Protein AF-A0A2X1QD45-F1 (afdb_monomer_lite)

Radius of gyration: 24.75 Å; chains: 1; bounding box: 59×50×69 Å

pLDDT: mean 97.98, std 2.38, range [78.62, 98.94]

Foldseek 3Di:
DVCQLCVVVVHDDDVVVVCCCPPPADFLLNLLVVPDDPLLVLCCVLVLAHDFCSPFFAFQFAFPLLCLQAFFLQRLLVVLVVLLVVLVVCCVVVPVNVVSVLLNVLSVLLSVLSVVLQVVVVVVVDRSNGHHDALLSSLVSSVSLLVSLLVQHGHQESESFACQLVSLVRVVVCVVVVNDDPVRVLVSLLVSQVVQLVRADRDHVSVCVVVPDRDHQNEYEAWAAFLVGHISHDVSSVSNLCSCVVVNADLPPQYEYQDDPSPDPVSVVSVVVSCVRHVNHHYAHNVPVCVVVVGDRWTDIRHHDIDRHQAAGELRQREGELLQLLLCLQFQCARLPVRDRNFHGDDHDDDFFAALVSSVVSSVVSVVRSVVSSVVSSVSSVVSCSVRPNSSSSNSSHDSHHHYYHDYHYPCPVVVVVVSVCSHPHGDTFDADPVRRRD

Secondary structure (DSSP, 8-state):
-HHHHHHHTT-PPPHHHHHIIIIIS--HHHHHHTT--HHHHHHHHHTSEES-TTSSB-------THHHHHH-HHHHHHHHHHHHHTTHHHHHHTTTHHHHHHHHHHHHHHHHHHHHHHHHHHTTT---SSPP-SHHHHHHHHHHHHHHHHHH--BS----BS-HHHHHHHHHHHHHTTSS-HHHHHHHHHHHHHHHTT------HHHHHHS-S------EEEE-B-TTS-B---HHHHHHHHHHHHS---S-S-EEEEE-TTS-HHHHHHHHHHHHHH--EEEEEHHHHHHHHT-S-EEEETTTEEEETTTEEEEE--EEEHHHHHHHHHTTTB-TTT--B-S---PPPPSSS--HHHHHHHHHHHHHHHHHHHHHHHHHHHHHHHHHS--HHHHTTS-SS-EEEEE--EE-HHHHHHHHHHHHHS-----B-TT--B-

Structure (mmCIF, N/CA/C/O backbone):
data_AF-A0A2X1QD45-F1
#
_entry.id   AF-A0A2X1QD45-F1
#
loop_
_atom_site.group_PDB
_atom_site.id
_atom_site.type_symbol
_atom_site.label_atom_id
_atom_site.label_alt_id
_atom_site.label_comp_id
_atom_site.label_asym_id
_atom_site.label_entity_id
_atom_site.label_seq_id
_atom_site.pdbx_PDB_ins_code
_atom_site.Cartn_x
_atom_site.Cartn_y
_atom_site.Cartn_z
_atom_site.occupancy
_atom_site.B_iso_or_equiv
_atom_site.auth_seq_id
_atom_site.auth_comp_id
_atom_site.auth_asym_id
_atom_site.auth_atom_id
_atom_site.pdbx_PDB_model_num
ATOM 1 N N . MET A 1 1 ? 12.871 15.832 -4.430 1.00 93.94 1 MET A N 1
ATOM 2 C CA . MET A 1 1 ? 11.418 15.773 -4.728 1.00 93.94 1 MET A CA 1
ATOM 3 C C . MET A 1 1 ? 10.685 17.044 -4.347 1.00 93.94 1 MET A C 1
ATOM 5 O O . MET A 1 1 ? 10.158 17.670 -5.249 1.00 93.94 1 MET A O 1
ATOM 9 N N . VAL A 1 2 ? 10.708 17.484 -3.080 1.00 97.25 2 VAL A N 1
ATOM 10 C CA . VAL A 1 2 ? 10.007 18.715 -2.646 1.00 97.25 2 VAL A CA 1
ATOM 11 C C . VAL A 1 2 ? 10.399 19.945 -3.477 1.00 97.25 2 VAL A C 1
ATOM 13 O O . VAL A 1 2 ? 9.521 20.644 -3.964 1.00 97.25 2 VAL A O 1
ATOM 16 N N . GLU A 1 3 ? 11.696 20.165 -3.726 1.00 96.88 3 GLU A N 1
ATOM 17 C CA . GLU A 1 3 ? 12.166 21.243 -4.617 1.00 96.88 3 GLU A CA 1
ATOM 18 C C . GLU A 1 3 ? 11.582 21.142 -6.034 1.00 96.88 3 GLU A C 1
ATOM 20 O O . GLU A 1 3 ? 11.155 22.144 -6.606 1.00 96.88 3 GLU A O 1
ATOM 25 N N . GLY A 1 4 ? 11.527 19.923 -6.582 1.00 96.00 4 GLY A N 1
ATOM 26 C CA . GLY A 1 4 ? 10.942 19.646 -7.893 1.00 96.00 4 GLY A CA 1
ATOM 27 C C . GLY A 1 4 ? 9.448 19.966 -7.933 1.00 96.00 4 GLY A C 1
ATOM 28 O O . GLY A 1 4 ? 9.001 20.624 -8.866 1.00 96.00 4 GLY A O 1
ATOM 29 N N . SER A 1 5 ? 8.695 19.584 -6.897 1.00 96.81 5 SER A N 1
ATOM 30 C CA . SER A 1 5 ? 7.268 19.906 -6.767 1.00 96.81 5 SER A CA 1
ATOM 31 C C . SER A 1 5 ? 7.026 21.408 -6.607 1.00 96.81 5 SER A C 1
ATOM 33 O O . SER A 1 5 ? 6.172 21.959 -7.292 1.00 96.81 5 SER A O 1
ATOM 35 N N . CYS A 1 6 ? 7.791 22.096 -5.751 1.00 98.06 6 CYS A N 1
ATOM 36 C CA . CYS A 1 6 ? 7.718 23.552 -5.599 1.00 98.06 6 CYS A CA 1
ATOM 37 C C . CYS A 1 6 ? 7.919 24.252 -6.950 1.00 98.06 6 CYS A C 1
ATOM 39 O O . CYS A 1 6 ? 7.080 25.050 -7.359 1.00 98.06 6 CYS A O 1
ATOM 41 N N . LYS A 1 7 ? 8.965 23.872 -7.693 1.00 97.50 7 LYS A N 1
ATOM 42 C CA . LYS A 1 7 ? 9.228 24.407 -9.033 1.00 97.50 7 LYS A CA 1
ATOM 43 C C . LYS A 1 7 ? 8.097 24.099 -10.021 1.00 97.50 7 LYS A C 1
ATOM 45 O O . LYS A 1 7 ? 7.669 24.998 -10.737 1.00 97.50 7 LYS A O 1
ATOM 50 N N . ALA A 1 8 ? 7.614 22.856 -10.059 1.00 96.50 8 ALA A N 1
ATOM 51 C CA . ALA A 1 8 ? 6.554 22.430 -10.976 1.00 96.50 8 ALA A CA 1
ATOM 52 C C . ALA A 1 8 ? 5.229 23.171 -10.732 1.00 96.50 8 ALA A C 1
ATOM 54 O O . ALA A 1 8 ? 4.529 23.509 -11.682 1.00 96.50 8 ALA A O 1
ATOM 55 N N . TYR A 1 9 ? 4.915 23.470 -9.469 1.00 96.62 9 TYR A N 1
ATOM 56 C CA . TYR A 1 9 ? 3.666 24.123 -9.067 1.00 96.62 9 TYR A CA 1
ATOM 57 C C . TYR A 1 9 ? 3.823 25.612 -8.749 1.00 96.62 9 TYR A C 1
ATOM 59 O O . TYR A 1 9 ? 2.963 26.195 -8.092 1.00 96.62 9 TYR A O 1
ATOM 67 N N . ASN A 1 10 ? 4.907 26.231 -9.225 1.00 97.75 10 ASN A N 1
ATOM 68 C CA . ASN A 1 10 ? 5.177 27.662 -9.097 1.00 97.75 10 ASN A CA 1
ATOM 69 C C . ASN A 1 10 ? 5.104 28.176 -7.642 1.00 97.75 10 ASN A C 1
ATOM 71 O O . ASN A 1 10 ? 4.415 29.145 -7.319 1.00 97.75 10 ASN A O 1
ATOM 75 N N . ARG A 1 11 ? 5.799 27.479 -6.742 1.00 98.00 11 ARG A N 1
ATOM 76 C CA . ARG A 1 11 ? 5.958 27.814 -5.323 1.00 98.00 11 ARG A CA 1
ATOM 77 C C . ARG A 1 11 ? 7.438 27.839 -4.966 1.00 98.00 11 ARG A C 1
ATOM 79 O O . ARG A 1 11 ? 8.237 27.104 -5.536 1.00 98.00 11 ARG A O 1
ATOM 86 N N . GLU A 1 12 ? 7.791 28.630 -3.965 1.00 97.81 12 GLU A N 1
ATOM 87 C CA . GLU A 1 12 ? 9.149 28.662 -3.425 1.00 97.81 12 GLU A CA 1
ATOM 88 C C . GLU A 1 12 ? 9.255 27.765 -2.190 1.00 97.81 12 GLU A C 1
ATOM 90 O O . GLU A 1 12 ? 8.370 27.760 -1.330 1.00 97.81 12 GLU A O 1
ATOM 95 N N . LEU A 1 13 ? 10.330 26.975 -2.120 1.00 98.19 13 LEU A N 1
ATOM 96 C CA . LEU A 1 13 ? 10.657 26.192 -0.933 1.00 98.19 13 LEU A CA 1
ATOM 97 C C . LEU A 1 13 ? 11.364 27.094 0.078 1.00 98.19 13 LEU A C 1
ATOM 99 O O . LEU A 1 13 ? 12.344 27.749 -0.273 1.00 98.19 13 LEU A O 1
ATOM 103 N N . ASP A 1 14 ? 10.910 27.068 1.332 1.00 98.44 14 ASP A N 1
ATOM 104 C CA . ASP A 1 14 ? 11.594 27.749 2.430 1.00 98.44 14 ASP A CA 1
ATOM 105 C C . ASP A 1 14 ? 13.077 27.308 2.491 1.00 98.44 14 ASP A C 1
ATOM 107 O O . ASP A 1 14 ? 13.356 26.109 2.656 1.00 98.44 14 ASP A O 1
ATOM 111 N N . PRO A 1 15 ? 14.043 28.242 2.372 1.00 98.25 15 PRO A N 1
ATOM 112 C CA . PRO A 1 15 ? 15.468 27.923 2.406 1.00 98.25 15 PRO A CA 1
ATOM 113 C C . PRO A 1 15 ? 15.903 27.184 3.675 1.00 98.25 15 PRO A C 1
ATOM 115 O O . PRO A 1 15 ? 16.822 26.364 3.622 1.00 98.25 15 PRO A O 1
ATOM 118 N N . MET A 1 16 ? 15.241 27.433 4.809 1.00 98.44 16 MET A N 1
ATOM 119 C CA . MET A 1 16 ? 15.528 26.749 6.066 1.00 98.44 16 MET A CA 1
ATOM 120 C C . MET A 1 16 ? 15.144 25.269 5.996 1.00 98.44 16 MET A C 1
ATOM 122 O O . MET A 1 16 ? 15.918 24.421 6.436 1.00 98.44 16 MET A O 1
ATOM 126 N N . LEU A 1 17 ? 13.998 24.931 5.392 1.00 97.81 17 LEU A N 1
ATOM 127 C CA . LEU A 1 17 ? 13.604 23.530 5.200 1.00 97.81 17 LEU A CA 1
ATOM 128 C C . LEU A 1 17 ? 14.607 22.797 4.313 1.00 97.81 17 LEU A C 1
ATOM 130 O O . LEU A 1 17 ? 15.025 21.690 4.654 1.00 97.81 17 LEU A O 1
ATOM 134 N N . LYS A 1 18 ? 15.038 23.429 3.213 1.00 98.19 18 LYS A N 1
ATOM 135 C CA . LYS A 1 18 ? 16.091 22.869 2.360 1.00 98.19 18 LYS A CA 1
ATOM 136 C C . LYS A 1 18 ? 17.350 22.595 3.180 1.00 98.19 18 LYS A C 1
ATOM 138 O O . LYS A 1 18 ? 17.801 21.457 3.207 1.00 98.19 18 LYS A O 1
ATOM 143 N N . LYS A 1 19 ? 17.842 23.598 3.915 1.00 98.50 19 LYS A N 1
ATOM 144 C CA . LYS A 1 19 ? 19.043 23.484 4.749 1.00 98.50 19 LYS A CA 1
ATOM 145 C C . LYS A 1 19 ? 18.958 22.338 5.759 1.00 98.50 19 LYS A C 1
ATOM 147 O O . LYS A 1 19 ? 19.880 21.531 5.851 1.00 98.50 19 LYS A O 1
ATOM 152 N N . ILE A 1 20 ? 17.846 22.234 6.490 1.00 98.75 20 ILE A N 1
ATOM 153 C CA . ILE A 1 20 ? 17.650 21.188 7.502 1.00 98.75 20 ILE A CA 1
ATOM 154 C C . ILE A 1 20 ? 17.784 19.794 6.881 1.00 98.75 20 ILE A C 1
ATOM 156 O O . ILE A 1 20 ? 18.512 18.960 7.418 1.00 98.75 20 ILE A O 1
ATOM 160 N N . PHE A 1 21 ? 17.129 19.547 5.745 1.00 98.50 21 PHE A N 1
ATOM 161 C CA . PHE A 1 21 ? 17.101 18.225 5.108 1.00 98.50 21 PHE A CA 1
ATOM 162 C C . PHE A 1 21 ? 18.259 17.961 4.131 1.00 98.50 21 PHE A C 1
ATOM 164 O O . PHE A 1 21 ? 18.320 16.885 3.533 1.00 98.50 21 PHE A O 1
ATOM 171 N N . THR A 1 22 ? 19.197 18.901 3.988 1.00 97.75 22 THR A N 1
ATOM 172 C CA . THR A 1 22 ? 20.456 18.697 3.253 1.00 97.75 22 THR A CA 1
ATOM 173 C C . THR A 1 22 ? 21.670 18.608 4.172 1.00 97.75 22 THR A C 1
ATOM 175 O O . THR A 1 22 ? 22.560 17.808 3.907 1.00 97.75 22 THR A O 1
ATOM 178 N N . GLU A 1 23 ? 21.716 19.398 5.250 1.00 98.12 23 GLU A N 1
ATOM 179 C CA . GLU A 1 23 ? 22.898 19.517 6.120 1.00 98.12 23 GLU A CA 1
ATOM 180 C C . GLU A 1 23 ? 22.741 18.797 7.466 1.00 98.12 23 GLU A C 1
ATOM 182 O O . GLU A 1 23 ? 23.707 18.222 7.962 1.00 98.12 23 GLU A O 1
ATOM 187 N N . TYR A 1 24 ? 21.548 18.814 8.075 1.00 98.25 24 TYR A N 1
ATOM 188 C CA . TYR A 1 24 ? 21.356 18.317 9.448 1.00 98.25 24 TYR A CA 1
ATOM 189 C C . TYR A 1 24 ? 20.725 16.927 9.491 1.00 98.25 24 TYR A C 1
ATOM 191 O O . TYR A 1 24 ? 21.199 16.038 10.198 1.00 98.25 24 TYR A O 1
ATOM 199 N N . ARG A 1 25 ? 19.654 16.718 8.721 1.00 98.44 25 ARG A N 1
ATOM 200 C CA . ARG A 1 25 ? 18.925 15.453 8.647 1.00 98.44 25 ARG A CA 1
ATOM 201 C C . ARG A 1 25 ? 18.992 14.906 7.231 1.00 98.44 25 ARG A C 1
ATOM 203 O O . ARG A 1 25 ? 18.173 15.251 6.386 1.00 98.44 25 ARG A O 1
ATOM 210 N N . LYS A 1 26 ? 19.935 13.990 6.997 1.00 98.69 26 LYS A N 1
ATOM 211 C CA . LYS A 1 26 ? 20.021 13.244 5.734 1.00 98.69 26 LYS A CA 1
ATOM 212 C C . LYS A 1 26 ? 18.685 12.570 5.414 1.00 98.69 26 LYS A C 1
ATOM 214 O O . LYS A 1 26 ? 18.032 12.053 6.318 1.00 98.69 26 LYS A O 1
ATOM 219 N N . THR A 1 27 ? 18.285 12.562 4.148 1.00 98.81 27 THR A N 1
ATOM 220 C CA . THR A 1 27 ? 17.023 11.959 3.698 1.00 98.81 27 THR A CA 1
ATOM 221 C C . THR A 1 27 ? 17.215 10.523 3.212 1.00 98.81 27 THR A C 1
ATOM 223 O O . THR A 1 27 ? 18.325 10.119 2.864 1.00 98.81 27 THR A O 1
ATOM 226 N N . HIS A 1 28 ? 16.111 9.770 3.140 1.00 98.75 28 HIS A N 1
ATOM 227 C CA . HIS A 1 28 ? 16.056 8.461 2.477 1.00 98.75 28 HIS A CA 1
ATOM 228 C C . HIS A 1 28 ? 16.649 8.520 1.063 1.00 98.75 28 HIS A C 1
ATOM 230 O O . HIS A 1 28 ? 17.587 7.789 0.761 1.00 98.75 28 HIS A O 1
ATOM 236 N N . ASN A 1 29 ? 16.174 9.466 0.245 1.00 98.69 29 ASN A N 1
ATOM 237 C CA . ASN A 1 29 ? 16.643 9.659 -1.125 1.00 98.69 29 ASN A CA 1
ATOM 238 C C . ASN A 1 29 ? 18.168 9.836 -1.188 1.00 98.69 29 ASN A C 1
ATOM 240 O O . ASN A 1 29 ? 18.840 9.050 -1.847 1.00 98.69 29 ASN A O 1
ATOM 244 N N . GLN A 1 30 ? 18.739 10.783 -0.437 1.00 98.75 30 GLN A N 1
ATOM 245 C CA . GLN A 1 30 ? 20.193 10.972 -0.449 1.00 98.75 30 GLN A CA 1
ATOM 246 C C . GLN A 1 30 ? 20.941 9.717 0.034 1.00 98.75 30 GLN A C 1
ATOM 248 O O . GLN A 1 30 ? 21.972 9.359 -0.524 1.00 98.75 30 GLN A O 1
ATOM 253 N N . GLY A 1 31 ? 20.415 9.014 1.045 1.00 98.81 31 GLY A N 1
ATOM 254 C CA . GLY A 1 31 ? 20.972 7.743 1.514 1.00 98.81 31 GLY A CA 1
ATOM 255 C C . GLY A 1 31 ? 21.058 6.680 0.420 1.00 98.81 31 GLY A C 1
ATOM 256 O O . GLY A 1 31 ? 22.095 6.037 0.279 1.00 98.81 31 GLY A O 1
ATOM 257 N N . VAL A 1 32 ? 19.996 6.526 -0.372 1.00 98.81 32 VAL A N 1
ATOM 258 C CA . VAL A 1 32 ? 19.947 5.574 -1.488 1.00 98.81 32 VAL A CA 1
ATOM 259 C C . VAL A 1 32 ? 20.954 5.937 -2.576 1.00 98.81 32 VAL A C 1
ATOM 261 O O . VAL A 1 32 ? 21.745 5.088 -2.987 1.00 98.81 32 VAL A O 1
ATOM 264 N N . PHE A 1 33 ? 20.956 7.195 -3.021 1.00 98.69 33 PHE A N 1
ATOM 265 C CA . PHE A 1 33 ? 21.804 7.633 -4.135 1.00 98.69 33 PHE A CA 1
ATOM 266 C C . PHE A 1 33 ? 23.298 7.653 -3.800 1.00 98.69 33 PHE A C 1
ATOM 268 O O . PHE A 1 33 ? 24.109 7.512 -4.711 1.00 98.69 33 PHE A O 1
ATOM 275 N N . ASP A 1 34 ? 23.667 7.731 -2.521 1.00 98.75 34 ASP A N 1
ATOM 276 C CA . ASP A 1 34 ? 25.062 7.592 -2.088 1.00 98.75 34 ASP A CA 1
ATOM 277 C C . ASP A 1 34 ? 25.590 6.147 -2.183 1.00 98.75 34 ASP A C 1
ATOM 279 O O . ASP A 1 34 ? 26.802 5.941 -2.173 1.00 98.75 34 ASP A O 1
ATOM 283 N N . VAL A 1 35 ? 24.707 5.140 -2.245 1.00 98.75 35 VAL A N 1
ATOM 284 C CA . VAL A 1 35 ? 25.079 3.707 -2.243 1.00 98.75 35 VAL A CA 1
ATOM 285 C C . VAL A 1 35 ? 24.732 3.003 -3.558 1.00 98.75 35 VAL A C 1
ATOM 287 O O . VAL A 1 35 ? 25.250 1.924 -3.848 1.00 98.75 35 VAL A O 1
ATOM 290 N N . TYR A 1 36 ? 23.879 3.601 -4.388 1.00 98.69 36 TYR A N 1
ATOM 291 C CA . TYR A 1 36 ? 23.564 3.075 -5.711 1.00 98.69 36 TYR A CA 1
ATOM 292 C C . TYR A 1 36 ? 24.799 2.873 -6.588 1.00 98.69 36 TYR A C 1
ATOM 294 O O . TYR A 1 36 ? 25.711 3.695 -6.649 1.00 98.69 36 TYR A O 1
ATOM 302 N N . THR A 1 37 ? 24.785 1.768 -7.333 1.00 98.75 37 THR A N 1
ATOM 303 C CA . THR A 1 37 ? 25.831 1.465 -8.305 1.00 98.75 37 THR A CA 1
ATOM 304 C C . THR A 1 37 ? 25.561 2.173 -9.634 1.00 98.75 37 THR A C 1
ATOM 306 O O . THR A 1 37 ? 24.402 2.432 -9.987 1.00 98.75 37 THR A O 1
ATOM 309 N N . PRO A 1 38 ? 26.604 2.420 -10.446 1.00 98.56 38 PRO A N 1
ATOM 310 C CA . PRO A 1 38 ? 26.426 2.917 -11.808 1.00 98.56 38 PRO A CA 1
ATOM 311 C C . PRO A 1 38 ? 25.501 2.036 -12.667 1.00 98.56 38 PRO A C 1
ATOM 313 O O . PRO A 1 38 ? 24.779 2.561 -13.512 1.00 98.56 38 PRO A O 1
ATOM 316 N N . ASP A 1 39 ? 25.481 0.715 -12.443 1.00 98.44 39 ASP A N 1
ATOM 317 C CA . ASP A 1 39 ? 24.583 -0.216 -13.141 1.00 98.44 39 ASP A CA 1
ATOM 318 C C . ASP A 1 39 ? 23.110 0.020 -12.798 1.00 98.44 39 ASP A C 1
ATOM 320 O O . ASP A 1 39 ? 22.272 0.071 -13.697 1.00 98.44 39 ASP A O 1
ATOM 324 N N . ILE A 1 40 ? 22.782 0.214 -11.515 1.00 98.69 40 ILE A N 1
ATOM 325 C CA . ILE A 1 40 ? 21.410 0.523 -11.085 1.00 98.69 40 ILE A CA 1
ATOM 326 C C . ILE A 1 40 ? 20.956 1.850 -11.703 1.00 98.69 40 ILE A C 1
ATOM 328 O O . ILE A 1 40 ? 19.845 1.939 -12.224 1.00 98.69 40 ILE A O 1
ATOM 332 N N . LEU A 1 41 ? 21.831 2.860 -11.737 1.00 98.31 41 LEU A N 1
ATOM 333 C CA . LEU A 1 41 ? 21.532 4.146 -12.372 1.00 98.31 41 LEU A CA 1
ATOM 334 C C . LEU A 1 41 ? 21.295 4.015 -13.888 1.00 98.31 41 LEU A C 1
ATOM 336 O O . LEU A 1 41 ? 20.381 4.652 -14.416 1.00 98.31 41 LEU A O 1
ATOM 340 N N . ARG A 1 42 ? 22.053 3.160 -14.593 1.00 98.50 42 ARG A N 1
ATOM 341 C CA . ARG A 1 42 ? 21.799 2.833 -16.012 1.00 98.50 42 ARG A CA 1
ATOM 342 C C . ARG A 1 42 ? 20.469 2.103 -16.209 1.00 98.50 42 ARG A C 1
ATOM 344 O O . ARG A 1 42 ? 19.722 2.432 -17.134 1.00 98.50 42 ARG A O 1
ATOM 351 N N . CYS A 1 43 ? 20.140 1.155 -15.331 1.00 98.56 43 CYS A N 1
ATOM 352 C CA . CYS A 1 43 ? 18.861 0.442 -15.377 1.00 98.56 43 CYS A CA 1
ATOM 353 C C . CYS A 1 43 ? 17.673 1.394 -15.163 1.00 98.56 43 CYS A C 1
ATOM 355 O O . CYS A 1 43 ? 16.677 1.320 -15.885 1.00 98.56 43 CYS A O 1
ATOM 357 N N . ARG A 1 44 ? 17.820 2.337 -14.224 1.00 97.38 44 ARG A N 1
ATOM 358 C CA . ARG A 1 44 ? 16.855 3.410 -13.958 1.00 97.38 44 ARG A CA 1
ATOM 359 C C . ARG A 1 44 ? 16.656 4.307 -15.169 1.00 97.38 44 ARG A C 1
ATOM 361 O O . ARG A 1 44 ? 15.526 4.536 -15.582 1.00 97.38 44 ARG A O 1
ATOM 368 N N . LYS A 1 45 ? 17.753 4.766 -15.775 1.00 96.44 45 LYS A N 1
ATOM 369 C CA . LYS A 1 45 ? 17.723 5.667 -16.935 1.00 96.44 45 LYS A CA 1
ATOM 370 C C . LYS A 1 45 ? 17.085 5.037 -18.179 1.00 96.44 45 LYS A C 1
ATOM 372 O O . LYS A 1 45 ? 16.387 5.730 -18.907 1.00 96.44 45 LYS A O 1
ATOM 377 N N . SER A 1 46 ? 17.333 3.753 -18.428 1.00 97.50 46 SER A N 1
ATOM 378 C CA . SER A 1 46 ? 16.787 3.037 -19.595 1.00 97.50 46 SER A CA 1
ATOM 379 C C . SER A 1 46 ? 15.343 2.562 -19.427 1.00 97.50 46 SER A C 1
AT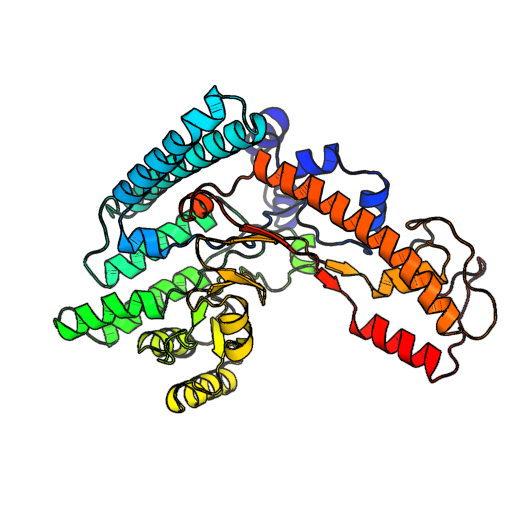OM 381 O O . SER A 1 46 ? 14.689 2.190 -20.398 1.00 97.50 46 SER A O 1
ATOM 383 N N . GLY A 1 47 ? 14.822 2.563 -18.197 1.00 96.81 47 GLY A N 1
ATOM 384 C CA . GLY A 1 47 ? 13.466 2.102 -17.912 1.00 96.81 47 GLY A CA 1
ATOM 385 C C . GLY A 1 47 ? 13.320 0.581 -17.809 1.00 96.81 47 GLY A C 1
ATOM 386 O O . GLY A 1 47 ? 12.193 0.085 -17.803 1.00 96.81 47 GLY A O 1
ATOM 387 N N . VAL A 1 48 ? 14.426 -0.173 -17.715 1.00 97.94 48 VAL A N 1
ATOM 388 C CA . VAL A 1 48 ? 14.369 -1.618 -17.416 1.00 97.94 48 VAL A CA 1
ATOM 389 C C . VAL A 1 48 ? 14.039 -1.872 -15.936 1.00 97.94 48 VAL A C 1
ATOM 391 O O . VAL A 1 48 ? 13.322 -2.818 -15.615 1.00 97.94 48 VAL A O 1
ATOM 394 N N . LEU A 1 49 ? 14.472 -0.973 -15.042 1.00 96.81 49 LEU A N 1
ATOM 395 C CA . LEU A 1 49 ? 14.062 -0.908 -13.634 1.00 96.81 49 LEU A CA 1
ATOM 396 C C . LEU A 1 49 ? 13.625 0.519 -13.309 1.00 96.81 49 LEU A C 1
ATOM 398 O O . LEU A 1 49 ? 14.471 1.378 -13.096 1.00 96.81 49 LEU A O 1
ATOM 402 N N . THR A 1 50 ? 12.322 0.795 -13.280 1.00 86.81 50 THR A N 1
ATOM 403 C CA . THR A 1 50 ? 11.813 2.163 -13.096 1.00 86.81 50 THR A CA 1
ATOM 404 C C . THR A 1 50 ? 10.739 2.251 -12.021 1.00 86.81 50 THR A C 1
ATOM 406 O O . THR A 1 50 ? 10.073 1.271 -11.691 1.00 86.81 50 THR A O 1
ATOM 409 N N . GLY A 1 51 ? 10.595 3.450 -11.458 1.00 91.62 51 GLY A N 1
ATOM 410 C CA . GLY A 1 51 ? 9.612 3.757 -10.428 1.00 91.62 51 GLY A CA 1
ATOM 411 C C . GLY A 1 51 ? 9.882 3.110 -9.075 1.00 91.62 51 GLY A C 1
ATOM 412 O O . GLY A 1 51 ? 8.954 3.013 -8.283 1.00 91.62 51 GLY A O 1
ATOM 413 N N . LEU A 1 52 ? 11.115 2.674 -8.790 1.00 96.94 52 LEU A N 1
ATOM 414 C CA . LEU A 1 52 ? 11.501 2.167 -7.468 1.00 96.94 52 LEU A CA 1
ATOM 415 C C . LEU A 1 52 ? 11.277 3.240 -6.375 1.00 96.94 52 LEU A C 1
ATOM 417 O O . LEU A 1 52 ? 11.356 4.433 -6.684 1.00 96.94 52 LEU A O 1
ATOM 421 N N . PRO A 1 53 ? 11.034 2.870 -5.100 1.00 97.44 53 PRO A N 1
ATOM 422 C CA . PRO A 1 53 ? 10.782 3.834 -4.024 1.00 97.44 53 PRO A CA 1
ATOM 423 C C . PRO A 1 53 ? 12.069 4.493 -3.501 1.00 97.44 53 PRO A C 1
ATOM 425 O O . PRO A 1 53 ? 12.360 4.492 -2.308 1.00 97.44 53 PRO A O 1
ATOM 428 N N . ASP A 1 54 ? 12.860 5.068 -4.408 1.00 97.62 54 ASP A N 1
ATOM 429 C CA . ASP A 1 54 ? 14.087 5.820 -4.118 1.00 97.62 54 ASP A CA 1
ATOM 430 C C . ASP A 1 54 ? 13.837 7.325 -3.902 1.00 97.62 54 ASP A C 1
ATOM 432 O O . ASP A 1 54 ? 14.698 8.038 -3.384 1.00 97.62 54 ASP A O 1
ATOM 436 N N . ALA A 1 55 ? 12.646 7.813 -4.260 1.00 96.12 55 ALA A N 1
ATOM 437 C CA . ALA A 1 55 ? 12.300 9.234 -4.272 1.00 96.12 55 ALA A CA 1
ATOM 438 C C . ALA A 1 55 ? 10.976 9.568 -3.553 1.00 96.12 55 ALA A C 1
ATOM 440 O O . ALA A 1 55 ? 10.595 10.730 -3.454 1.00 96.12 55 ALA A O 1
ATOM 441 N N . TYR A 1 56 ? 10.271 8.577 -3.020 1.00 96.94 56 TYR A N 1
ATOM 442 C CA . TYR A 1 56 ? 9.004 8.740 -2.304 1.00 96.94 56 TYR A CA 1
ATOM 443 C C . TYR A 1 56 ? 8.909 7.683 -1.192 1.00 96.94 56 TYR A C 1
ATOM 445 O O . TYR A 1 56 ? 9.697 6.737 -1.181 1.00 96.94 56 TYR A O 1
ATOM 453 N N . GLY A 1 57 ? 7.985 7.847 -0.238 1.00 97.69 57 GLY A N 1
ATOM 454 C CA . GLY A 1 57 ? 7.797 6.864 0.830 1.00 97.69 57 GLY A CA 1
ATOM 455 C C . GLY A 1 57 ? 7.394 5.496 0.271 1.00 97.69 57 GLY A C 1
ATOM 456 O O . GLY A 1 57 ? 6.530 5.410 -0.603 1.00 97.69 57 GLY A O 1
ATOM 457 N N . ARG A 1 58 ? 7.974 4.407 0.778 1.00 97.94 58 ARG A N 1
ATOM 458 C CA . ARG A 1 58 ? 7.738 3.059 0.225 1.00 97.94 58 ARG A CA 1
ATOM 459 C C . ARG A 1 58 ? 6.279 2.590 0.329 1.00 97.94 58 ARG A C 1
ATOM 461 O O . ARG A 1 58 ? 5.799 1.918 -0.579 1.00 97.94 58 ARG A O 1
ATOM 468 N N . GLY A 1 59 ? 5.554 2.979 1.382 1.00 97.06 59 GLY A N 1
ATOM 469 C CA . GLY A 1 59 ? 4.187 2.499 1.633 1.00 97.06 59 GLY A CA 1
ATOM 470 C C . GLY A 1 59 ? 4.146 0.983 1.859 1.00 97.06 59 GLY A C 1
ATOM 471 O O . GLY A 1 59 ? 5.117 0.416 2.350 1.00 97.06 59 GLY A O 1
ATOM 472 N N . ARG A 1 60 ? 3.035 0.324 1.490 1.00 98.06 60 ARG A N 1
ATOM 473 C CA . ARG A 1 60 ? 2.833 -1.139 1.668 1.00 98.06 60 ARG A CA 1
ATOM 474 C C . ARG A 1 60 ? 2.945 -1.609 3.127 1.00 98.06 60 ARG A C 1
ATOM 476 O O . ARG A 1 60 ? 3.405 -2.712 3.423 1.00 98.06 60 ARG A O 1
ATOM 483 N N . ILE A 1 61 ? 2.483 -0.759 4.037 1.00 98.81 61 ILE A N 1
ATOM 484 C CA . ILE A 1 61 ? 2.378 -1.030 5.469 1.00 98.81 61 ILE A CA 1
ATOM 485 C C . ILE A 1 61 ? 0.968 -0.633 5.893 1.00 98.81 61 ILE A C 1
ATOM 487 O O . ILE A 1 61 ? 0.529 0.475 5.585 1.00 98.81 61 ILE A O 1
ATOM 491 N N . ILE A 1 62 ? 0.277 -1.520 6.606 1.00 98.88 62 ILE A N 1
ATOM 492 C CA . ILE A 1 62 ? -1.035 -1.247 7.196 1.00 98.88 62 ILE A CA 1
ATOM 493 C C . ILE A 1 62 ? -0.892 -1.382 8.705 1.00 98.88 62 ILE A C 1
ATOM 495 O O . ILE A 1 62 ? -0.852 -2.491 9.234 1.00 98.88 62 ILE A O 1
ATOM 499 N N . GLY A 1 63 ? -0.794 -0.248 9.404 1.00 98.69 63 GLY A N 1
ATOM 500 C CA . GLY A 1 63 ? -0.922 -0.258 10.861 1.00 98.69 63 GLY A CA 1
ATOM 501 C C . GLY A 1 63 ? -2.303 -0.778 11.247 1.00 98.69 63 GLY A C 1
ATOM 502 O O . GLY A 1 63 ? -3.288 -0.437 10.599 1.00 98.69 63 GLY A O 1
ATOM 503 N N . ASP A 1 64 ? -2.409 -1.590 12.296 1.00 98.94 64 ASP A N 1
ATOM 504 C CA . ASP A 1 64 ? -3.716 -2.035 12.775 1.00 98.94 64 ASP A CA 1
ATOM 505 C C . ASP A 1 64 ? -4.411 -0.903 13.546 1.00 98.94 64 ASP A C 1
ATOM 507 O O . ASP A 1 64 ? -4.386 -0.828 14.776 1.00 98.94 64 ASP A O 1
ATOM 511 N N . TYR A 1 65 ? -5.007 0.030 12.805 1.00 98.94 65 TYR A N 1
ATOM 512 C CA . TYR A 1 65 ? -5.607 1.246 13.358 1.00 98.94 65 TYR A CA 1
ATOM 513 C C . TYR A 1 65 ? -6.767 0.956 14.317 1.00 98.94 65 TYR A C 1
ATOM 515 O O . TYR A 1 65 ? -7.032 1.742 15.227 1.00 98.94 65 TYR A O 1
ATOM 523 N N . ARG A 1 66 ? -7.395 -0.217 14.180 1.00 98.94 66 ARG A N 1
ATOM 524 C CA . ARG A 1 66 ? -8.461 -0.713 15.061 1.00 98.94 66 ARG A CA 1
ATOM 525 C C . ARG A 1 66 ? -7.982 -0.858 16.504 1.00 98.94 66 ARG A C 1
ATOM 527 O O . ARG A 1 66 ? -8.773 -0.682 17.427 1.00 98.94 66 ARG A O 1
ATOM 534 N N . ARG A 1 67 ? -6.683 -1.113 16.718 1.00 98.94 67 ARG A N 1
ATOM 535 C CA . ARG A 1 67 ? -6.079 -1.217 18.057 1.00 98.94 67 ARG A CA 1
ATOM 536 C C . ARG A 1 67 ? -6.261 0.058 18.873 1.00 98.94 67 ARG A C 1
ATOM 538 O O . ARG A 1 67 ? -6.475 -0.034 20.078 1.00 98.94 67 ARG A O 1
ATOM 545 N N . VAL A 1 68 ? -6.217 1.230 18.233 1.00 98.94 68 VAL A N 1
ATOM 546 C CA . VAL A 1 68 ? -6.407 2.514 18.928 1.00 98.94 68 VAL A CA 1
ATOM 547 C C . VAL A 1 68 ? -7.815 2.592 19.512 1.00 98.94 68 VAL A C 1
ATOM 549 O O . VAL A 1 68 ? -7.972 2.936 20.679 1.00 98.94 68 VAL A O 1
ATOM 552 N N . ALA A 1 69 ? -8.830 2.205 18.737 1.00 98.94 69 ALA A N 1
ATOM 553 C CA . ALA A 1 69 ? -10.210 2.146 19.209 1.00 98.94 69 ALA A CA 1
ATOM 554 C C . ALA A 1 69 ? -10.422 1.054 20.265 1.00 98.94 69 ALA A C 1
ATOM 556 O O . ALA A 1 69 ? -11.061 1.299 21.285 1.00 98.94 69 ALA A O 1
ATOM 557 N N . LEU A 1 70 ? -9.877 -0.143 20.039 1.00 98.94 70 LEU A N 1
ATOM 558 C CA . LEU A 1 70 ? -10.121 -1.300 20.896 1.00 98.94 70 LEU A CA 1
ATOM 559 C C . LEU A 1 70 ? -9.463 -1.178 22.276 1.00 98.94 70 LEU A C 1
ATOM 561 O O . LEU A 1 70 ? -10.061 -1.579 23.271 1.00 98.94 70 LEU A O 1
ATOM 565 N N . TYR A 1 71 ? -8.247 -0.634 22.338 1.00 98.94 71 TYR A N 1
ATOM 566 C CA . TYR A 1 71 ? -7.426 -0.659 23.551 1.00 98.94 71 TYR A CA 1
ATOM 567 C C . TYR A 1 71 ? -7.150 0.721 24.157 1.00 98.94 71 TYR A C 1
ATOM 569 O O . TYR A 1 71 ? -6.885 0.807 25.356 1.00 98.94 71 TYR A O 1
ATOM 577 N N . GLY A 1 72 ? -7.210 1.792 23.361 1.00 98.88 72 GLY A N 1
ATOM 578 C CA . GLY A 1 72 ? -6.699 3.103 23.761 1.00 98.88 72 GLY A CA 1
ATOM 579 C C . GLY A 1 72 ? -5.172 3.176 23.718 1.00 98.88 72 GLY A C 1
ATOM 580 O O . GLY A 1 72 ? -4.468 2.162 23.738 1.00 98.88 72 GLY A O 1
ATOM 581 N N . ILE A 1 73 ? -4.631 4.391 23.638 1.00 98.88 73 ILE A N 1
ATOM 582 C CA . ILE A 1 73 ? -3.188 4.583 23.458 1.00 98.88 73 ILE A CA 1
ATOM 583 C C . ILE A 1 73 ? -2.370 4.130 24.676 1.00 98.88 73 ILE A C 1
ATOM 585 O O . ILE A 1 73 ? -1.300 3.550 24.495 1.00 98.88 73 ILE A O 1
ATOM 589 N N . ASP A 1 74 ? -2.842 4.345 25.904 1.00 98.88 74 ASP A N 1
ATOM 590 C CA . ASP A 1 74 ? -2.040 4.047 27.101 1.00 98.88 74 ASP A CA 1
ATOM 591 C C . ASP A 1 74 ? -1.783 2.546 27.258 1.00 98.88 74 ASP A C 1
ATOM 593 O O . ASP A 1 74 ? -0.682 2.128 27.634 1.00 98.88 74 ASP A O 1
ATOM 597 N N . PHE A 1 75 ? -2.769 1.723 26.895 1.00 98.94 75 PHE A N 1
ATOM 598 C CA . PHE A 1 75 ? -2.599 0.276 26.845 1.00 98.94 75 PHE A CA 1
ATOM 599 C C . PHE A 1 75 ? -1.532 -0.119 25.817 1.00 98.94 75 PHE A C 1
ATOM 601 O O . PHE A 1 75 ? -0.628 -0.892 26.133 1.00 98.94 75 PHE A O 1
ATOM 608 N N . LEU A 1 76 ? -1.596 0.446 24.607 1.00 98.94 76 LEU A N 1
ATOM 609 C CA . LEU A 1 76 ? -0.642 0.151 23.534 1.00 98.94 76 LEU A CA 1
ATOM 610 C C . LEU A 1 76 ? 0.778 0.609 23.883 1.00 98.94 76 LEU A C 1
ATOM 612 O O . LEU A 1 76 ? 1.743 -0.092 23.588 1.00 98.94 76 LEU A O 1
ATOM 616 N N . MET A 1 77 ? 0.925 1.752 24.556 1.00 98.94 77 MET A N 1
ATOM 617 C CA . MET A 1 77 ? 2.221 2.221 25.051 1.00 98.94 77 MET A CA 1
ATOM 618 C C . MET A 1 77 ? 2.795 1.257 26.093 1.00 98.94 77 MET A C 1
ATOM 620 O O . MET A 1 77 ? 3.961 0.871 26.001 1.00 98.94 77 MET A O 1
ATOM 624 N N . LYS A 1 78 ? 1.972 0.803 27.047 1.00 98.88 78 LYS A N 1
ATOM 625 C CA . LYS A 1 78 ? 2.387 -0.197 28.038 1.00 98.88 78 LYS A CA 1
ATOM 626 C C . LYS A 1 78 ? 2.817 -1.509 27.376 1.00 98.88 78 LYS A C 1
ATOM 628 O O . LYS A 1 78 ? 3.838 -2.074 27.767 1.00 98.88 78 LYS A O 1
ATOM 633 N N . ASP A 1 79 ? 2.076 -1.968 26.371 1.00 98.94 79 ASP A N 1
ATOM 634 C CA . ASP A 1 79 ? 2.425 -3.158 25.593 1.00 98.94 79 ASP A CA 1
ATOM 635 C C . ASP A 1 79 ? 3.763 -2.982 24.855 1.00 98.94 79 ASP A C 1
ATOM 637 O O . ASP A 1 79 ? 4.660 -3.814 24.990 1.00 98.94 79 ASP A O 1
ATOM 641 N N . LYS A 1 80 ? 3.981 -1.847 24.177 1.00 98.88 80 LYS A N 1
ATOM 642 C CA . LYS A 1 80 ? 5.265 -1.556 23.517 1.00 98.88 80 LYS A CA 1
ATOM 643 C C . LYS A 1 80 ? 6.437 -1.483 24.487 1.00 98.88 80 LYS A C 1
ATOM 645 O O . LYS A 1 80 ? 7.521 -1.965 24.164 1.00 98.88 80 LYS A O 1
ATOM 650 N N . PHE A 1 81 ? 6.230 -0.966 25.694 1.00 98.81 81 PHE A N 1
ATOM 651 C CA . PHE A 1 81 ? 7.261 -0.993 26.728 1.00 98.81 81 PHE A CA 1
ATOM 652 C C . PHE A 1 81 ? 7.591 -2.426 27.184 1.00 98.81 81 PHE A C 1
ATOM 654 O O . PHE A 1 81 ? 8.761 -2.764 27.374 1.00 98.81 81 PHE A O 1
ATOM 661 N N . ALA A 1 82 ? 6.591 -3.306 27.294 1.00 98.88 82 ALA A N 1
ATOM 662 C CA . ALA A 1 82 ? 6.823 -4.723 27.571 1.00 98.88 82 ALA A CA 1
ATOM 663 C C . ALA A 1 82 ? 7.587 -5.415 26.425 1.00 98.88 82 ALA A C 1
ATOM 665 O O . ALA A 1 82 ? 8.560 -6.129 26.681 1.00 98.88 82 ALA A O 1
ATOM 666 N N . GLN A 1 83 ? 7.217 -5.146 25.166 1.00 98.88 83 GLN A N 1
ATOM 667 C CA . GLN A 1 83 ? 7.939 -5.639 23.985 1.00 98.88 83 GLN A CA 1
ATOM 668 C C . GLN A 1 83 ? 9.401 -5.169 23.984 1.00 98.88 83 GLN A C 1
ATOM 670 O O . GLN A 1 83 ? 10.301 -5.979 23.763 1.00 98.88 83 GLN A O 1
ATOM 675 N N . PHE A 1 84 ? 9.660 -3.898 24.300 1.00 98.88 84 PHE A N 1
ATOM 676 C CA . PHE A 1 84 ? 11.014 -3.360 24.439 1.00 98.88 84 PHE A CA 1
ATOM 677 C C . PHE A 1 84 ? 11.820 -4.126 25.497 1.00 98.88 84 PHE A C 1
ATOM 679 O O . PHE A 1 84 ? 12.919 -4.604 25.210 1.00 98.88 84 PHE A O 1
ATOM 686 N N . ASN A 1 85 ? 11.267 -4.302 26.701 1.00 98.75 85 ASN A N 1
ATOM 687 C CA . ASN A 1 85 ? 11.946 -4.997 27.801 1.00 98.75 85 ASN A CA 1
ATOM 688 C C . ASN A 1 85 ? 12.203 -6.479 27.501 1.00 98.75 85 ASN A C 1
ATOM 690 O O . ASN A 1 85 ? 13.226 -7.014 27.920 1.00 98.75 85 ASN A O 1
ATOM 694 N N . SER A 1 86 ? 11.345 -7.125 26.703 1.00 98.75 86 SER A N 1
ATOM 695 C CA . SER A 1 86 ? 11.538 -8.523 26.291 1.00 98.75 86 SER A CA 1
ATOM 696 C C . SER A 1 86 ? 12.839 -8.773 25.511 1.00 98.75 86 SER A C 1
ATOM 698 O O . SER A 1 86 ? 13.298 -9.909 25.434 1.00 98.75 86 SER A O 1
ATOM 700 N N . LEU A 1 87 ? 13.455 -7.722 24.956 1.00 98.62 87 LEU A N 1
ATOM 701 C CA . LEU A 1 87 ? 14.692 -7.802 24.174 1.00 98.62 87 LEU A CA 1
ATOM 702 C C . LEU A 1 87 ? 15.967 -7.623 25.016 1.00 98.62 87 LEU A C 1
ATOM 704 O O . LEU A 1 87 ? 17.066 -7.722 24.475 1.00 98.62 87 LEU A O 1
ATOM 708 N N . GLN A 1 88 ? 15.854 -7.343 26.320 1.00 98.62 88 GLN A N 1
ATOM 709 C CA . GLN A 1 88 ? 17.012 -7.037 27.167 1.00 98.62 88 GLN A CA 1
ATOM 710 C C . GLN A 1 88 ? 17.967 -8.227 27.318 1.00 98.62 88 GLN A C 1
ATOM 712 O O . GLN A 1 88 ? 19.163 -8.065 27.104 1.00 98.62 88 GLN A O 1
ATOM 717 N N . ALA A 1 89 ? 17.456 -9.427 27.610 1.00 98.38 89 ALA A N 1
ATOM 718 C CA . ALA A 1 89 ? 18.304 -10.612 27.771 1.00 98.38 89 ALA A CA 1
ATOM 719 C C . ALA A 1 89 ? 19.092 -10.936 26.488 1.00 98.38 89 ALA A C 1
ATOM 721 O O . ALA A 1 89 ? 20.273 -11.281 26.541 1.00 98.38 89 ALA A O 1
ATOM 722 N N . LYS A 1 90 ? 18.452 -10.764 25.324 1.00 98.00 90 LYS A N 1
ATOM 723 C CA . LYS A 1 90 ? 19.085 -10.947 24.013 1.00 98.00 90 LYS A CA 1
ATOM 724 C C . LYS A 1 90 ? 20.185 -9.903 23.767 1.00 98.00 90 LYS A C 1
ATOM 726 O O . LYS A 1 90 ? 21.273 -10.236 23.312 1.00 98.00 90 LYS A O 1
ATOM 731 N N . LEU A 1 91 ? 19.930 -8.648 24.149 1.00 98.56 91 LEU A N 1
ATOM 732 C CA . LEU A 1 91 ? 20.906 -7.560 24.062 1.00 98.56 91 LEU A CA 1
ATOM 733 C C . LEU A 1 91 ? 22.136 -7.819 24.947 1.00 98.56 91 LEU A C 1
ATOM 735 O O . LEU A 1 91 ? 23.263 -7.709 24.475 1.00 98.56 91 LEU A O 1
ATOM 739 N N . GLU A 1 92 ? 21.924 -8.153 26.220 1.00 98.50 92 GLU A N 1
ATOM 740 C CA . GLU A 1 92 ? 22.997 -8.320 27.212 1.00 98.50 92 GLU A CA 1
ATOM 741 C C . GLU A 1 92 ? 23.846 -9.574 26.970 1.00 98.50 92 GLU A C 1
ATOM 743 O O . GLU A 1 92 ? 25.028 -9.591 27.307 1.00 98.50 92 GLU A O 1
ATOM 748 N N . SER A 1 93 ? 23.269 -10.606 26.350 1.00 98.19 93 SER A N 1
ATOM 749 C CA . SER A 1 93 ? 23.993 -11.818 25.945 1.00 98.19 93 SER A CA 1
ATOM 750 C C . SER A 1 93 ? 24.775 -11.667 24.634 1.00 98.19 93 SER A C 1
ATOM 752 O O . SER A 1 93 ? 25.596 -12.527 24.318 1.00 98.19 93 SER A O 1
ATOM 754 N N . GLY A 1 94 ? 24.555 -10.586 23.876 1.00 97.44 94 GLY A N 1
ATOM 755 C CA . GLY A 1 94 ? 25.204 -10.345 22.583 1.00 97.44 94 GLY A CA 1
ATOM 756 C C . GLY A 1 94 ? 24.600 -11.121 21.404 1.00 97.44 94 GLY A C 1
ATOM 757 O O . GLY A 1 94 ? 25.181 -11.120 20.319 1.00 97.44 94 GLY A O 1
ATOM 758 N N . GLU A 1 95 ? 23.447 -11.768 21.581 1.00 97.06 95 GLU A N 1
ATOM 759 C CA . GLU A 1 95 ? 22.762 -12.517 20.523 1.00 97.06 95 GLU A CA 1
ATOM 760 C C . GLU A 1 95 ? 22.121 -11.558 19.493 1.00 97.06 95 GLU A C 1
ATOM 762 O O . GLU A 1 95 ? 21.333 -10.673 19.839 1.00 97.06 95 GLU A O 1
ATOM 767 N N . ASP A 1 96 ? 22.459 -11.720 18.207 1.00 96.31 96 ASP A N 1
ATOM 768 C CA . ASP A 1 96 ? 22.063 -10.828 17.100 1.00 96.31 96 ASP A CA 1
ATOM 769 C C . ASP A 1 96 ? 22.180 -9.331 17.444 1.00 96.31 96 ASP A C 1
ATOM 771 O O . ASP A 1 96 ? 21.260 -8.546 17.198 1.00 96.31 96 ASP A O 1
ATOM 775 N N . LEU A 1 97 ? 23.304 -8.938 18.056 1.00 98.12 97 LEU A N 1
ATOM 776 C CA . LEU A 1 97 ? 23.485 -7.649 18.730 1.00 98.12 97 LEU A CA 1
ATOM 777 C C . LEU A 1 97 ? 22.947 -6.439 17.943 1.00 98.12 97 LEU A C 1
ATOM 779 O O . LEU A 1 97 ? 22.128 -5.683 18.463 1.00 98.12 97 LEU A O 1
ATOM 783 N N . GLU A 1 98 ? 23.356 -6.267 16.683 1.00 98.44 98 GLU A N 1
ATOM 784 C CA . GLU A 1 98 ? 22.921 -5.134 15.853 1.00 98.44 98 GLU A CA 1
ATOM 785 C C . GLU A 1 98 ? 21.416 -5.157 15.554 1.00 98.44 98 GLU A C 1
ATOM 787 O O . GLU A 1 98 ? 20.753 -4.119 15.614 1.00 98.44 98 GLU A O 1
ATOM 792 N N . ALA A 1 99 ? 20.852 -6.334 15.267 1.00 98.38 99 ALA A N 1
ATOM 793 C CA . ALA A 1 99 ? 19.424 -6.475 14.999 1.00 98.38 99 ALA A CA 1
ATOM 794 C C . ALA A 1 99 ? 18.593 -6.211 16.262 1.00 98.38 99 ALA A C 1
ATOM 796 O O . ALA A 1 99 ? 17.556 -5.551 16.184 1.00 98.38 99 ALA A O 1
ATOM 797 N N . THR A 1 100 ? 19.070 -6.667 17.423 1.00 98.75 100 THR A N 1
ATOM 798 C CA . THR A 1 100 ? 18.434 -6.419 18.720 1.00 98.75 100 THR A CA 1
ATOM 799 C C . THR A 1 100 ? 18.497 -4.936 19.100 1.00 98.75 100 THR A C 1
ATOM 801 O O . THR A 1 100 ? 17.491 -4.385 19.551 1.00 98.75 100 THR A O 1
ATOM 804 N N . ILE A 1 101 ? 19.634 -4.261 18.881 1.00 98.88 101 ILE A N 1
ATOM 805 C CA . ILE A 1 101 ? 19.766 -2.809 19.096 1.00 98.88 101 ILE A CA 1
ATOM 806 C C . ILE A 1 101 ? 18.787 -2.049 18.200 1.00 98.88 101 ILE A C 1
ATOM 808 O O . ILE A 1 101 ? 18.008 -1.242 18.709 1.00 98.88 101 ILE A O 1
ATOM 812 N N . ARG A 1 102 ? 18.774 -2.351 16.894 1.00 98.75 102 ARG A N 1
ATOM 813 C CA . ARG A 1 102 ? 17.862 -1.718 15.933 1.00 98.75 102 ARG A CA 1
ATOM 814 C C . ARG A 1 102 ? 16.403 -1.902 16.344 1.00 98.75 102 ARG A C 1
ATOM 816 O O . ARG A 1 102 ? 15.670 -0.925 16.422 1.00 98.75 102 ARG A O 1
ATOM 823 N N . LEU A 1 103 ? 15.982 -3.126 16.668 1.00 98.81 103 LEU A N 1
ATOM 824 C CA . LEU A 1 103 ? 14.591 -3.395 17.046 1.00 98.81 103 LEU A CA 1
ATOM 825 C C . LEU A 1 103 ? 14.189 -2.669 18.341 1.00 98.81 103 LEU A C 1
ATOM 827 O O . LEU A 1 103 ? 13.059 -2.200 18.467 1.00 98.81 103 LEU A O 1
ATOM 831 N N . ARG A 1 104 ? 15.105 -2.529 19.306 1.00 98.81 104 ARG A N 1
ATOM 832 C CA . ARG A 1 104 ? 14.856 -1.746 20.526 1.00 98.81 104 ARG A CA 1
ATOM 833 C C . ARG A 1 104 ? 14.691 -0.256 20.231 1.00 98.81 104 ARG A C 1
ATOM 835 O O . ARG A 1 104 ? 13.781 0.355 20.787 1.00 98.81 104 ARG A O 1
ATOM 842 N N . GLU A 1 105 ? 15.535 0.317 19.374 1.00 98.94 105 GLU A N 1
ATOM 843 C CA . GLU A 1 105 ? 15.400 1.708 18.919 1.00 98.94 105 GLU A CA 1
ATOM 844 C C . GLU A 1 105 ? 14.069 1.918 18.183 1.00 98.94 105 GLU A C 1
ATOM 846 O O . GLU A 1 105 ? 13.306 2.817 18.530 1.00 98.94 105 GLU A O 1
ATOM 851 N N . GLU A 1 106 ? 13.734 1.024 17.252 1.00 98.94 106 GLU A N 1
ATOM 852 C CA . GLU A 1 106 ? 12.461 1.026 16.532 1.00 98.94 106 GLU A CA 1
ATOM 853 C C . GLU A 1 106 ? 11.256 1.003 17.487 1.00 98.94 106 GLU A C 1
ATOM 855 O O . GLU A 1 106 ? 10.348 1.820 17.351 1.00 98.94 106 GLU A O 1
ATOM 860 N N . ILE A 1 107 ? 11.239 0.120 18.492 1.00 98.94 107 ILE A N 1
ATOM 861 C CA . ILE A 1 107 ? 10.140 0.049 19.471 1.00 98.94 107 ILE A CA 1
ATOM 862 C C . ILE A 1 107 ? 10.081 1.312 20.345 1.00 98.94 107 ILE A C 1
ATOM 864 O O . ILE A 1 107 ? 8.991 1.756 20.715 1.00 98.94 107 ILE A O 1
ATOM 868 N N . ALA A 1 108 ? 11.219 1.932 20.658 1.00 98.94 108 ALA A N 1
ATOM 869 C CA . ALA A 1 108 ? 11.235 3.205 21.371 1.00 98.94 108 ALA A CA 1
ATOM 870 C C . ALA A 1 108 ? 10.629 4.342 20.523 1.00 98.94 108 ALA A C 1
ATOM 872 O O . ALA A 1 108 ? 9.827 5.127 21.040 1.00 98.94 108 ALA A O 1
ATOM 873 N N . GLU A 1 109 ? 10.936 4.399 19.221 1.00 98.94 109 GLU A N 1
ATOM 874 C CA . GLU A 1 109 ? 10.287 5.317 18.272 1.00 98.94 109 GLU A CA 1
ATOM 875 C C . GLU A 1 109 ? 8.781 5.045 18.167 1.00 98.94 109 GLU A C 1
ATOM 877 O O . GLU A 1 109 ? 7.981 5.979 18.206 1.00 98.94 109 GLU A O 1
ATOM 882 N N . GLN A 1 110 ? 8.372 3.775 18.109 1.00 98.94 110 GLN A N 1
ATOM 883 C CA . GLN A 1 110 ? 6.962 3.372 18.106 1.00 98.94 110 GLN A CA 1
ATOM 884 C C . GLN A 1 110 ? 6.226 3.852 19.367 1.00 98.94 110 GLN A C 1
ATOM 886 O O . GLN A 1 110 ? 5.151 4.445 19.277 1.00 98.94 110 GLN A O 1
ATOM 891 N N . HIS A 1 111 ? 6.814 3.642 20.548 1.00 98.88 111 HIS A N 1
ATOM 892 C CA . HIS A 1 111 ? 6.259 4.110 21.818 1.00 98.88 111 HIS A CA 1
ATOM 893 C C . HIS A 1 111 ? 6.125 5.640 21.848 1.00 98.88 111 HIS A C 1
ATOM 895 O O . HIS A 1 111 ? 5.099 6.170 22.281 1.00 98.88 111 HIS A O 1
ATOM 901 N N . ARG A 1 112 ? 7.136 6.372 21.357 1.00 98.88 112 ARG A N 1
ATOM 902 C CA . ARG A 1 112 ? 7.071 7.837 21.242 1.00 98.88 112 ARG A CA 1
ATOM 903 C C . ARG A 1 112 ? 5.976 8.278 20.272 1.00 98.88 112 ARG A C 1
ATOM 905 O O . ARG A 1 112 ? 5.222 9.195 20.595 1.00 98.88 112 ARG A O 1
ATOM 912 N N . ALA A 1 113 ? 5.860 7.611 19.125 1.00 98.94 113 ALA A N 1
ATOM 913 C CA . ALA A 1 113 ? 4.836 7.901 18.131 1.00 98.94 113 ALA A CA 1
ATOM 914 C C . ALA A 1 113 ? 3.427 7.722 18.713 1.00 98.94 113 ALA A C 1
ATOM 916 O O . ALA A 1 113 ? 2.595 8.600 18.525 1.00 98.94 113 ALA A O 1
ATOM 917 N N . LEU A 1 114 ? 3.168 6.666 19.496 1.00 98.94 114 LEU A N 1
ATOM 918 C CA . LEU A 1 114 ? 1.891 6.498 20.208 1.00 98.94 114 LEU A CA 1
ATOM 919 C C . LEU A 1 114 ? 1.567 7.706 21.103 1.00 98.94 114 LEU A C 1
ATOM 921 O O . LEU A 1 114 ? 0.459 8.236 21.040 1.00 98.94 114 LEU A O 1
ATOM 925 N N . GLY A 1 115 ? 2.542 8.208 21.867 1.00 98.88 115 GLY A N 1
ATOM 926 C CA . GLY A 1 115 ? 2.376 9.437 22.653 1.00 98.88 115 GLY A CA 1
ATOM 927 C C . GLY A 1 115 ? 1.975 10.645 21.795 1.00 98.88 115 GLY A C 1
ATOM 928 O O . GLY A 1 115 ? 1.023 11.352 22.123 1.00 98.88 115 GLY A O 1
ATOM 929 N N . GLN A 1 116 ? 2.623 10.819 20.642 1.00 98.88 116 GLN A N 1
ATOM 930 C CA . GLN A 1 116 ? 2.308 11.890 19.689 1.00 98.88 116 GLN A CA 1
ATOM 931 C C . GLN A 1 116 ? 0.918 11.737 19.050 1.00 98.88 116 GLN A C 1
ATOM 933 O O . GLN A 1 116 ? 0.295 12.741 18.703 1.00 98.88 116 GLN A O 1
ATOM 938 N N . ILE A 1 117 ? 0.389 10.513 18.923 1.00 98.88 117 ILE A N 1
ATOM 939 C CA . ILE A 1 117 ? -0.990 10.283 18.463 1.00 98.88 117 ILE A CA 1
ATOM 940 C C . ILE A 1 117 ? -1.993 10.872 19.469 1.00 98.88 117 ILE A C 1
ATOM 942 O O . ILE A 1 117 ? -2.942 11.532 19.042 1.00 98.88 117 ILE A O 1
ATOM 946 N N . LYS A 1 118 ? -1.755 10.740 20.787 1.00 98.69 118 LYS A N 1
ATOM 947 C CA . LYS A 1 118 ? -2.577 11.423 21.811 1.00 98.69 118 LYS A CA 1
ATOM 948 C C . LYS A 1 118 ? -2.496 12.936 21.682 1.00 98.69 118 LYS A C 1
ATOM 950 O O . LYS A 1 118 ? -3.526 13.600 21.669 1.00 98.69 118 LYS A O 1
ATOM 955 N N . GLU A 1 119 ? -1.288 13.483 21.552 1.00 98.88 119 GLU A N 1
ATOM 956 C CA . GLU A 1 119 ? -1.096 14.930 21.386 1.00 98.88 119 GLU A CA 1
ATOM 957 C C . GLU A 1 119 ? -1.807 15.460 20.136 1.00 98.88 119 GLU A C 1
ATOM 959 O O . GLU A 1 119 ? -2.395 16.542 20.156 1.00 98.88 119 GLU A O 1
ATOM 964 N N . MET A 1 120 ? -1.777 14.694 19.042 1.00 98.88 120 MET A N 1
ATOM 965 C CA . MET A 1 120 ? -2.501 15.022 17.822 1.00 98.88 120 MET A CA 1
ATOM 966 C C . MET A 1 120 ? -4.012 15.023 18.062 1.00 98.88 120 MET A C 1
ATOM 968 O O . MET A 1 120 ? -4.662 16.004 17.710 1.00 98.88 120 MET A O 1
ATOM 972 N N . ALA A 1 121 ? -4.570 13.966 18.655 1.00 98.81 121 ALA A N 1
ATOM 973 C CA . ALA A 1 121 ? -6.005 13.867 18.927 1.00 98.81 121 ALA A CA 1
ATOM 974 C C . ALA A 1 121 ? -6.497 14.958 19.895 1.00 98.81 121 ALA A C 1
ATOM 976 O O . ALA A 1 121 ? -7.555 15.550 19.669 1.00 98.81 121 ALA A O 1
ATOM 977 N N . ALA A 1 122 ? -5.685 15.326 20.890 1.00 98.75 122 ALA A N 1
ATOM 978 C CA . ALA A 1 122 ? -5.994 16.394 21.838 1.00 98.75 122 ALA A CA 1
ATOM 979 C C . ALA A 1 122 ? -6.178 17.762 21.157 1.00 98.75 122 ALA A C 1
ATOM 981 O O . ALA A 1 122 ? -7.005 18.561 21.592 1.00 98.75 122 ALA A O 1
ATOM 982 N N . LYS A 1 123 ? -5.487 18.029 20.035 1.00 98.81 123 LYS A N 1
ATOM 983 C CA . LYS A 1 123 ? -5.703 19.253 19.229 1.00 98.81 123 LYS A CA 1
ATOM 984 C C . LYS A 1 123 ? -7.096 19.317 18.595 1.00 98.81 123 LYS A C 1
ATOM 986 O O . LYS A 1 123 ? -7.534 20.399 18.220 1.00 98.81 123 LYS A O 1
ATOM 991 N N . TYR A 1 124 ? -7.778 18.180 18.482 1.00 98.69 124 TYR A N 1
ATOM 992 C CA . TYR A 1 124 ? -9.165 18.071 18.031 1.00 98.69 124 TYR A CA 1
ATOM 993 C C . TYR A 1 124 ? -10.155 17.944 19.203 1.00 98.69 124 TYR A C 1
ATOM 995 O O . TYR A 1 124 ? -11.334 17.707 18.968 1.00 98.69 124 TYR A O 1
ATOM 1003 N N . GLY A 1 125 ? -9.695 18.096 20.452 1.00 98.69 125 GLY A N 1
ATOM 1004 C CA . GLY A 1 125 ? -10.536 18.008 21.648 1.00 98.69 125 GLY A CA 1
ATOM 1005 C C . GLY A 1 125 ? -10.856 16.583 22.110 1.00 98.69 125 GLY A C 1
ATOM 1006 O O . GLY A 1 125 ? -11.758 16.416 22.923 1.00 98.69 125 GLY A O 1
ATOM 1007 N N . TYR A 1 126 ? -10.136 15.570 21.615 1.00 98.81 126 TYR A N 1
ATOM 1008 C CA . TYR A 1 126 ? -10.330 14.171 22.007 1.00 98.81 126 TYR A CA 1
ATOM 1009 C C . TYR A 1 126 ? -9.207 13.674 22.917 1.00 98.81 126 TYR A C 1
ATOM 1011 O O . TYR A 1 126 ? -8.027 13.836 22.602 1.00 98.81 126 TYR A O 1
ATOM 1019 N N . ASP A 1 127 ? -9.580 13.000 24.005 1.00 98.75 127 ASP A N 1
ATOM 1020 C CA . ASP A 1 127 ? -8.670 12.172 24.794 1.00 98.75 127 ASP A CA 1
ATOM 1021 C C . ASP A 1 127 ? -8.838 10.704 24.388 1.00 98.75 127 ASP A C 1
ATOM 1023 O O . ASP A 1 127 ? -9.870 10.085 24.634 1.00 98.75 127 ASP A O 1
ATOM 1027 N N . ILE A 1 128 ? -7.807 10.162 23.744 1.00 98.75 128 ILE A N 1
ATOM 1028 C CA . ILE A 1 128 ? -7.767 8.779 23.249 1.00 98.75 128 ILE A CA 1
ATOM 1029 C C . ILE A 1 128 ? -6.813 7.896 24.069 1.00 98.75 128 ILE A C 1
ATOM 1031 O O . ILE A 1 128 ? -6.344 6.860 23.592 1.00 98.75 128 ILE A O 1
ATOM 1035 N N . SER A 1 129 ? -6.465 8.326 25.288 1.00 98.88 129 SER A N 1
ATOM 1036 C CA . SER A 1 129 ? -5.670 7.523 26.225 1.00 98.88 129 SER A CA 1
ATOM 1037 C C . SER A 1 129 ? -6.341 6.178 26.518 1.00 98.88 129 SER A C 1
ATOM 1039 O O . SER A 1 129 ? -5.679 5.139 26.458 1.00 98.88 129 SER A O 1
ATOM 1041 N N . GLY A 1 130 ? -7.656 6.197 26.755 1.00 98.75 130 GLY A N 1
ATOM 1042 C CA . GLY A 1 130 ? -8.502 5.024 26.963 1.00 98.75 130 GLY A CA 1
ATOM 1043 C C . GLY A 1 130 ? -9.160 4.470 25.688 1.00 98.75 130 GLY A C 1
ATOM 1044 O O . GLY A 1 130 ? -9.132 5.112 24.630 1.00 98.75 130 GLY A O 1
ATOM 1045 N N . PRO A 1 131 ? -9.746 3.260 25.777 1.00 98.88 131 PRO A N 1
ATOM 1046 C CA . PRO A 1 131 ? -10.454 2.627 24.668 1.00 98.88 131 PRO A CA 1
ATOM 1047 C C . PRO A 1 131 ? -11.743 3.375 24.315 1.00 98.88 131 PRO A C 1
ATOM 1049 O O . PRO A 1 131 ? -12.367 4.005 25.169 1.00 98.88 131 PRO A O 1
ATOM 1052 N N . ALA A 1 132 ? -12.173 3.248 23.062 1.00 98.75 132 ALA A N 1
ATOM 1053 C CA . ALA A 1 132 ? -13.417 3.827 22.579 1.00 98.75 132 ALA A CA 1
ATOM 1054 C C . ALA A 1 132 ? -14.645 3.179 23.242 1.00 98.75 132 ALA A C 1
ATOM 1056 O O . ALA A 1 132 ? -14.774 1.954 23.323 1.00 98.75 132 ALA A O 1
ATOM 1057 N N . THR A 1 133 ? -15.592 4.010 23.667 1.00 98.75 133 THR A N 1
ATOM 1058 C CA . THR A 1 133 ? -16.788 3.612 24.419 1.00 98.75 133 THR A CA 1
ATOM 1059 C C . THR A 1 133 ? -18.079 3.704 23.612 1.00 98.75 133 THR A C 1
ATOM 1061 O O . THR A 1 133 ? -19.069 3.079 23.995 1.00 98.75 133 THR A O 1
ATOM 1064 N N . THR A 1 134 ? -18.080 4.376 22.457 1.00 98.88 134 THR A N 1
ATOM 1065 C CA . THR A 1 134 ? -19.221 4.500 21.521 1.00 98.88 134 THR A CA 1
ATOM 1066 C C . THR A 1 134 ? -18.815 4.164 20.081 1.00 98.88 134 THR A C 1
ATOM 1068 O O . THR A 1 134 ? -17.628 4.041 19.776 1.00 98.88 134 THR A O 1
ATOM 1071 N N . ALA A 1 135 ? -19.791 4.019 19.183 1.00 98.88 135 ALA A N 1
ATOM 1072 C CA . ALA A 1 135 ? -19.564 3.866 17.746 1.00 98.88 135 ALA A CA 1
ATOM 1073 C C . ALA A 1 135 ? -18.804 5.057 17.151 1.00 98.88 135 ALA A C 1
ATOM 1075 O O . ALA A 1 135 ? -17.840 4.866 16.408 1.00 98.88 135 ALA A O 1
ATOM 1076 N N . GLN A 1 136 ? -19.190 6.276 17.538 1.00 98.94 136 GLN A N 1
ATOM 1077 C CA . GLN A 1 136 ? -18.517 7.500 17.112 1.00 98.94 136 GLN A CA 1
ATOM 1078 C C . GLN A 1 136 ? -17.049 7.494 17.542 1.00 98.94 136 GLN A C 1
ATOM 1080 O O . GLN A 1 136 ? -16.167 7.768 16.729 1.00 98.94 136 GLN A O 1
ATOM 1085 N N . GLU A 1 137 ? -16.777 7.130 18.797 1.00 98.94 137 GLU A N 1
ATOM 1086 C CA . GLU A 1 137 ? -15.408 7.036 19.296 1.00 98.94 137 GLU A CA 1
ATOM 1087 C C . GLU A 1 137 ? -14.621 5.933 18.578 1.00 98.94 137 GLU A C 1
ATOM 1089 O O . GLU A 1 137 ? -13.494 6.155 18.152 1.00 98.94 137 GLU A O 1
ATOM 1094 N N . ALA A 1 138 ? -15.207 4.759 18.335 1.00 98.94 138 ALA A N 1
ATOM 1095 C CA . ALA A 1 138 ? -14.493 3.669 17.669 1.00 98.94 138 ALA A CA 1
ATOM 1096 C C . ALA A 1 138 ? -14.058 4.041 16.243 1.00 98.94 138 ALA A C 1
ATOM 1098 O O . ALA A 1 138 ? -12.921 3.777 15.836 1.00 98.94 138 ALA A O 1
ATOM 1099 N N . ILE A 1 139 ? -14.943 4.712 15.503 1.00 98.94 139 ILE A N 1
ATOM 1100 C CA . ILE A 1 139 ? -14.654 5.260 14.176 1.00 98.94 139 ILE A CA 1
ATOM 1101 C C . ILE A 1 139 ? -13.562 6.332 14.272 1.00 98.94 139 ILE A C 1
ATOM 1103 O O . ILE A 1 139 ? -12.559 6.274 13.556 1.00 98.94 139 ILE A O 1
ATOM 1107 N N . GLN A 1 140 ? -13.720 7.289 15.186 1.00 98.94 140 GLN A N 1
ATOM 1108 C CA . GLN A 1 140 ? -12.819 8.428 15.323 1.00 98.94 140 GLN A CA 1
ATOM 1109 C C . GLN A 1 140 ? -11.412 8.022 15.809 1.00 98.94 140 GLN A C 1
ATOM 1111 O O . GLN A 1 140 ? -10.423 8.575 15.329 1.00 98.94 140 GLN A O 1
ATOM 1116 N N . TRP A 1 141 ? -11.290 7.042 16.707 1.00 98.94 141 TRP A N 1
ATOM 1117 C CA . TRP A 1 141 ? -10.018 6.567 17.264 1.00 98.94 141 TRP A CA 1
ATOM 1118 C C . TRP A 1 141 ? -9.253 5.780 16.205 1.00 98.94 141 TRP A C 1
ATOM 1120 O O . TRP A 1 141 ? -8.057 6.000 16.008 1.00 98.94 141 TRP A O 1
ATOM 1130 N N . THR A 1 142 ? -9.967 4.919 15.471 1.00 98.94 142 THR A N 1
ATOM 1131 C CA . THR A 1 142 ? -9.416 4.202 14.316 1.00 98.94 142 THR A CA 1
ATOM 1132 C C . THR A 1 142 ? -8.902 5.201 13.279 1.00 98.94 142 THR A C 1
ATOM 1134 O O . THR A 1 142 ? -7.759 5.106 12.828 1.00 98.94 142 THR A O 1
ATOM 1137 N N . TYR A 1 143 ? -9.693 6.229 12.958 1.00 98.94 143 TYR A N 1
ATOM 1138 C CA . TYR A 1 143 ? -9.254 7.280 12.045 1.00 98.94 143 TYR A CA 1
ATOM 1139 C C . TYR A 1 143 ? -8.069 8.087 12.589 1.00 98.94 143 TYR A C 1
ATOM 1141 O O . TYR A 1 143 ? -7.197 8.437 11.805 1.00 98.94 143 TYR A O 1
ATOM 1149 N N . PHE A 1 144 ? -7.959 8.356 13.895 1.00 98.94 144 PHE A N 1
ATOM 1150 C CA . PHE A 1 144 ? -6.774 9.025 14.450 1.00 98.94 144 PHE A CA 1
ATOM 1151 C C . PHE A 1 144 ? -5.499 8.192 14.300 1.00 98.94 144 PHE A C 1
ATOM 1153 O O . PHE A 1 144 ? -4.453 8.755 13.971 1.00 98.94 144 PHE A O 1
ATOM 1160 N N . GLY A 1 145 ? -5.577 6.868 14.458 1.00 98.88 145 GLY A N 1
ATOM 1161 C CA . GLY A 1 145 ? -4.455 5.979 14.143 1.00 98.88 145 GLY A CA 1
ATOM 1162 C C . GLY A 1 145 ? -3.986 6.145 12.693 1.00 98.88 145 GLY A C 1
ATOM 1163 O O . GLY A 1 145 ? -2.798 6.350 12.435 1.00 98.88 145 GLY A O 1
ATOM 1164 N N . TYR A 1 146 ? -4.927 6.145 11.747 1.00 98.94 146 TYR A N 1
ATOM 1165 C CA . TYR A 1 146 ? -4.629 6.344 10.327 1.00 98.94 146 TYR A CA 1
ATOM 1166 C C . TYR A 1 146 ? -4.168 7.775 9.998 1.00 98.94 146 TYR A C 1
ATOM 1168 O O . TYR A 1 146 ? -3.219 7.974 9.241 1.00 98.94 146 TYR A O 1
ATOM 1176 N N . LEU A 1 147 ? -4.776 8.792 10.609 1.00 98.94 147 LEU A N 1
ATOM 1177 C CA . LEU A 1 147 ? -4.430 10.199 10.412 1.00 98.94 147 LEU A CA 1
ATOM 1178 C C . LEU A 1 147 ? -2.980 10.475 10.816 1.00 98.94 147 LEU A C 1
ATOM 1180 O O . LEU A 1 147 ? -2.284 11.232 10.142 1.00 98.94 147 LEU A O 1
ATOM 1184 N N . ALA A 1 148 ? -2.510 9.841 11.890 1.00 98.94 148 ALA A N 1
ATOM 1185 C CA . ALA A 1 148 ? -1.118 9.929 12.298 1.00 98.94 148 ALA A CA 1
ATOM 1186 C C . ALA A 1 148 ? -0.166 9.304 11.272 1.00 98.94 148 ALA A C 1
ATOM 1188 O O . ALA A 1 148 ? 0.928 9.826 11.068 1.00 98.94 148 ALA A O 1
ATOM 1189 N N . ALA A 1 149 ? -0.575 8.220 10.606 1.00 98.81 149 ALA A N 1
ATOM 1190 C CA . ALA A 1 149 ? 0.193 7.607 9.526 1.00 98.81 149 ALA A CA 1
ATOM 1191 C C . ALA A 1 149 ? 0.334 8.554 8.326 1.00 98.81 149 ALA A C 1
ATOM 1193 O O . ALA A 1 149 ? 1.449 8.838 7.894 1.00 98.81 149 ALA A O 1
ATOM 1194 N N . VAL A 1 150 ? -0.773 9.113 7.830 1.00 98.75 150 VAL A N 1
ATOM 1195 C CA . VAL A 1 150 ? -0.756 10.001 6.649 1.00 98.75 150 VAL A CA 1
ATOM 1196 C C . VAL A 1 150 ? -0.240 11.416 6.941 1.00 98.75 150 VAL A C 1
ATOM 1198 O O . VAL A 1 150 ? -0.018 12.195 6.020 1.00 98.75 150 VAL A O 1
ATOM 1201 N N . LYS A 1 151 ? -0.024 11.772 8.213 1.00 98.75 151 LYS A N 1
ATOM 1202 C CA . LYS A 1 151 ? 0.681 13.005 8.601 1.00 98.75 151 LYS A CA 1
ATOM 1203 C C . LYS A 1 151 ? 2.193 12.833 8.708 1.00 98.75 151 LYS A C 1
ATOM 1205 O O . LYS A 1 151 ? 2.905 13.824 8.571 1.00 98.75 151 LYS A O 1
ATOM 1210 N N . SER A 1 152 ? 2.679 11.623 8.984 1.00 98.69 152 SER A N 1
ATOM 1211 C CA . SER A 1 152 ? 4.107 11.359 9.195 1.00 98.69 152 SER A CA 1
ATOM 1212 C C . SER A 1 152 ? 4.782 10.681 8.003 1.00 98.69 152 SER A C 1
ATOM 1214 O O . SER A 1 152 ? 5.993 10.811 7.852 1.00 98.69 152 SER A O 1
ATOM 1216 N N . GLN A 1 153 ? 4.020 9.988 7.153 1.00 98.69 153 GLN A N 1
ATOM 1217 C CA . GLN A 1 153 ? 4.527 9.230 6.012 1.00 98.69 153 GLN A CA 1
ATOM 1218 C C . GLN A 1 153 ? 3.775 9.586 4.730 1.00 98.69 153 GLN A C 1
ATOM 1220 O O . GLN A 1 153 ? 2.582 9.877 4.751 1.00 98.69 153 GLN A O 1
ATOM 1225 N N . ASN A 1 154 ? 4.476 9.512 3.599 1.00 98.12 154 ASN A N 1
ATOM 1226 C CA . ASN A 1 154 ? 3.935 9.768 2.262 1.00 98.12 154 ASN A CA 1
ATOM 1227 C C . ASN A 1 154 ? 4.104 8.552 1.339 1.00 98.12 154 ASN A C 1
ATOM 1229 O O . ASN A 1 154 ? 4.482 8.694 0.168 1.00 98.12 154 ASN A O 1
ATOM 1233 N N . GLY A 1 155 ? 3.849 7.359 1.888 1.00 97.38 155 GLY A N 1
ATOM 1234 C CA . GLY A 1 155 ? 3.879 6.093 1.162 1.00 97.38 155 GLY A CA 1
ATOM 1235 C C . GLY A 1 155 ? 3.140 6.174 -0.172 1.00 97.38 155 GLY A C 1
ATOM 1236 O O . GLY A 1 155 ? 2.176 6.933 -0.279 1.00 97.38 155 GLY A O 1
ATOM 1237 N N . ALA A 1 156 ? 3.575 5.423 -1.189 1.00 91.56 156 ALA A N 1
ATOM 1238 C CA . ALA A 1 156 ? 2.801 5.327 -2.428 1.00 91.56 156 ALA A CA 1
ATOM 1239 C C . ALA A 1 156 ? 1.376 4.856 -2.119 1.00 91.56 156 ALA A C 1
ATOM 1241 O O . ALA A 1 156 ? 0.433 5.557 -2.449 1.00 91.56 156 ALA A O 1
ATOM 1242 N N . ALA A 1 157 ? 1.254 3.745 -1.386 1.00 95.62 157 ALA A N 1
ATOM 1243 C CA . ALA A 1 157 ? -0.009 3.229 -0.874 1.00 95.62 157 ALA A CA 1
ATOM 1244 C C . ALA A 1 157 ? -0.081 3.313 0.653 1.00 95.62 157 ALA A C 1
ATOM 1246 O O . ALA A 1 157 ? 0.767 2.729 1.339 1.00 95.62 157 ALA A O 1
ATOM 1247 N N . MET A 1 158 ? -1.115 3.991 1.154 1.00 98.44 158 MET A N 1
ATOM 1248 C CA . MET A 1 158 ? -1.420 4.156 2.578 1.00 98.44 158 MET A CA 1
ATOM 1249 C C . MET A 1 158 ? -2.791 3.540 2.870 1.00 98.44 158 MET A C 1
ATOM 1251 O O . MET A 1 158 ? -3.779 4.242 3.038 1.00 98.44 158 MET A O 1
ATOM 1255 N N . SER A 1 159 ? -2.867 2.210 2.861 1.00 98.81 159 SER A N 1
ATOM 1256 C CA . SER A 1 159 ? -4.142 1.492 2.955 1.00 98.81 159 SER A CA 1
ATOM 1257 C C . SER A 1 159 ? -4.750 1.537 4.356 1.00 98.81 159 SER A C 1
ATOM 1259 O O . SER A 1 159 ? -4.031 1.558 5.353 1.00 98.81 159 SER A O 1
ATOM 1261 N N . PHE A 1 160 ? -6.084 1.561 4.427 1.00 98.88 160 PHE A N 1
ATOM 1262 C CA . PHE A 1 160 ? -6.834 1.711 5.676 1.00 98.88 160 PHE A CA 1
ATOM 1263 C C . PHE A 1 160 ? -6.989 0.381 6.430 1.00 98.88 160 PHE A C 1
ATOM 1265 O O . PHE A 1 160 ? -6.995 0.365 7.658 1.00 98.88 160 PHE A O 1
ATOM 1272 N N . GLY A 1 161 ? -7.043 -0.744 5.711 1.00 98.75 161 GLY A N 1
ATOM 1273 C CA . GLY A 1 161 ? -7.027 -2.087 6.290 1.00 98.75 161 GLY A CA 1
ATOM 1274 C C . GLY A 1 161 ? -8.341 -2.840 6.107 1.00 98.75 161 GLY A C 1
ATOM 1275 O O . GLY A 1 161 ? -8.895 -2.867 5.011 1.00 98.75 161 GLY A O 1
ATOM 1276 N N . ARG A 1 162 ? -8.796 -3.519 7.165 1.00 98.88 162 ARG A N 1
ATOM 1277 C CA . ARG A 1 162 ? -10.043 -4.300 7.210 1.00 98.88 162 ARG A CA 1
ATOM 1278 C C . ARG A 1 162 ? -10.848 -3.883 8.432 1.00 98.88 162 ARG A C 1
ATOM 1280 O O . ARG A 1 162 ? -10.735 -4.475 9.508 1.00 98.88 162 ARG A O 1
ATOM 1287 N N . THR A 1 163 ? -11.586 -2.790 8.288 1.00 98.94 163 THR A N 1
ATOM 1288 C CA . THR A 1 163 ? -12.152 -2.040 9.417 1.00 98.94 163 THR A CA 1
ATOM 1289 C C . THR A 1 163 ? -13.671 -2.083 9.465 1.00 98.94 163 THR A C 1
ATOM 1291 O O . THR A 1 163 ? -14.237 -2.062 10.554 1.00 98.94 163 THR A O 1
ATOM 1294 N N . SER A 1 164 ? -14.342 -2.200 8.320 1.00 98.88 164 SER A N 1
ATOM 1295 C CA . SER A 1 164 ? -15.800 -2.110 8.193 1.00 98.88 164 SER A CA 1
ATOM 1296 C C . SER A 1 164 ? -16.535 -3.038 9.166 1.00 98.88 164 SER A C 1
ATOM 1298 O O . SER A 1 164 ? -17.325 -2.563 9.984 1.00 98.88 164 SER A O 1
ATOM 1300 N N . SER A 1 165 ? -16.225 -4.335 9.159 1.00 98.88 165 SER A N 1
ATOM 1301 C CA . SER A 1 165 ? -16.861 -5.311 10.058 1.00 98.88 165 SER A CA 1
ATOM 1302 C C . SER A 1 165 ? -16.424 -5.190 11.522 1.00 98.88 165 SER A C 1
ATOM 1304 O O . SER A 1 165 ? -17.217 -5.492 12.408 1.00 98.88 165 SER A O 1
ATOM 1306 N N . PHE A 1 166 ? -15.213 -4.692 11.800 1.00 98.94 166 PHE A N 1
ATOM 1307 C CA . PHE A 1 166 ? -14.786 -4.362 13.167 1.00 98.94 166 PHE A CA 1
ATOM 1308 C C . PHE A 1 166 ? -15.615 -3.203 13.739 1.00 98.94 166 PHE A C 1
ATOM 1310 O O . PHE A 1 166 ? -16.132 -3.288 14.851 1.00 98.94 166 PHE A O 1
ATOM 1317 N N . LEU A 1 167 ? -15.789 -2.137 12.957 1.00 98.94 167 LEU A N 1
ATOM 1318 C CA . LEU A 1 167 ? -16.566 -0.964 13.353 1.00 98.94 167 LEU A CA 1
ATOM 1319 C C . LEU A 1 167 ? -18.059 -1.296 13.514 1.00 98.94 167 LEU A C 1
ATOM 1321 O O . LEU A 1 167 ? -18.719 -0.696 14.364 1.00 98.94 167 LEU A O 1
ATOM 1325 N N . ASP A 1 168 ? -18.583 -2.284 12.773 1.00 98.94 168 ASP A N 1
ATOM 1326 C CA . ASP A 1 168 ? -19.977 -2.732 12.925 1.00 98.94 168 ASP A CA 1
ATOM 1327 C C . ASP A 1 168 ? -20.275 -3.244 14.336 1.00 98.94 168 ASP A C 1
ATOM 1329 O O . ASP A 1 168 ? -21.385 -3.055 14.813 1.00 98.94 168 ASP A O 1
ATOM 1333 N N . ILE A 1 169 ? -19.294 -3.818 15.042 1.00 98.94 169 ILE A N 1
ATOM 1334 C CA . ILE A 1 169 ? -19.480 -4.300 16.421 1.00 98.94 169 ILE A CA 1
ATOM 1335 C C . ILE A 1 169 ? -19.918 -3.149 17.339 1.00 98.94 169 ILE A C 1
ATOM 1337 O O . ILE A 1 169 ? -20.819 -3.311 18.163 1.00 98.94 169 ILE A O 1
ATOM 1341 N N . TYR A 1 170 ? -19.308 -1.972 17.184 1.00 98.94 170 TYR A N 1
ATOM 1342 C CA . TYR A 1 170 ? -19.635 -0.795 17.986 1.00 98.94 170 TYR A CA 1
ATOM 1343 C C . TYR A 1 170 ? -20.928 -0.127 17.517 1.00 98.94 170 TYR A C 1
ATOM 1345 O O . TYR A 1 170 ? -21.738 0.279 18.350 1.00 98.94 170 TYR A O 1
ATOM 1353 N N . ILE A 1 171 ? -21.139 -0.044 16.199 1.00 98.94 171 ILE A N 1
ATOM 1354 C CA . ILE A 1 171 ? -22.360 0.522 15.613 1.00 98.94 171 ILE A CA 1
ATOM 1355 C C . ILE A 1 171 ? -23.582 -0.307 16.015 1.00 98.94 171 ILE A C 1
ATOM 1357 O O . ILE A 1 171 ? -24.557 0.242 16.516 1.00 98.94 171 ILE A O 1
ATOM 1361 N N . GLU A 1 172 ? -23.530 -1.627 15.847 1.00 98.94 172 GLU A N 1
ATOM 1362 C CA . GLU A 1 172 ? -24.633 -2.529 16.178 1.00 98.94 172 GLU A CA 1
ATOM 1363 C C . GLU A 1 172 ? -24.954 -2.489 17.675 1.00 98.94 172 GLU A C 1
ATOM 1365 O O . GLU A 1 172 ? -26.124 -2.426 18.049 1.00 98.94 172 GLU A O 1
ATOM 1370 N N . ARG A 1 173 ? -23.934 -2.437 18.543 1.00 98.88 173 ARG A N 1
ATOM 1371 C CA . ARG A 1 173 ? -24.131 -2.267 19.989 1.00 98.88 173 ARG A CA 1
ATOM 1372 C C . ARG A 1 173 ? -24.882 -0.973 20.313 1.00 98.88 173 ARG A C 1
ATOM 1374 O O . ARG A 1 173 ? -25.793 -0.983 21.140 1.00 98.88 173 ARG A O 1
ATOM 1381 N N . ASP A 1 174 ? -24.499 0.138 19.692 1.00 98.94 174 ASP A N 1
ATOM 1382 C CA . ASP A 1 174 ? -25.109 1.438 19.971 1.00 98.94 174 ASP A CA 1
ATOM 1383 C C . ASP A 1 174 ? -26.521 1.555 19.361 1.00 98.94 174 ASP A C 1
ATOM 1385 O O . ASP A 1 174 ? -27.398 2.150 19.992 1.00 98.94 174 ASP A O 1
ATOM 1389 N N . LEU A 1 175 ? -26.776 0.913 18.212 1.00 98.88 175 LEU A N 1
ATOM 1390 C CA . LEU A 1 175 ? -28.117 0.759 17.630 1.00 98.88 175 LEU A CA 1
ATOM 1391 C C . LEU A 1 175 ? -29.041 -0.048 18.553 1.00 98.88 175 LEU A C 1
ATOM 1393 O O . LEU A 1 175 ? -30.152 0.387 18.849 1.00 98.88 175 LEU A O 1
ATOM 1397 N N . GLN A 1 176 ? -28.585 -1.203 19.049 1.00 98.81 176 GLN A N 1
ATOM 1398 C CA . GLN A 1 176 ? -29.372 -2.055 19.951 1.00 98.81 176 GLN A CA 1
ATOM 1399 C C . GLN A 1 176 ? -29.673 -1.372 21.290 1.00 98.81 176 GLN A C 1
ATOM 1401 O O . GLN A 1 176 ? -30.728 -1.599 21.879 1.00 98.81 176 GLN A O 1
ATOM 1406 N N . ALA A 1 177 ? -28.767 -0.510 21.759 1.00 98.69 177 ALA A N 1
ATOM 1407 C CA . ALA A 1 177 ? -28.965 0.301 22.955 1.00 98.69 177 ALA A CA 1
ATOM 1408 C C . ALA A 1 177 ? -29.820 1.562 22.715 1.00 98.69 177 ALA A C 1
ATOM 1410 O O . ALA A 1 177 ? -30.047 2.317 23.660 1.00 98.69 177 ALA A O 1
ATOM 1411 N N . GLY A 1 178 ? -30.260 1.823 21.477 1.00 98.56 178 GLY A N 1
ATOM 1412 C CA . GLY A 1 178 ? -31.034 3.013 21.116 1.00 98.56 178 GLY A CA 1
ATOM 1413 C C . GLY A 1 178 ? -30.269 4.331 21.279 1.00 98.56 178 GLY A C 1
ATOM 1414 O O . GLY A 1 178 ? -30.893 5.374 21.454 1.00 98.56 178 GLY A O 1
ATOM 1415 N N . LYS A 1 179 ? -28.929 4.295 21.267 1.00 98.75 179 LYS A N 1
ATOM 1416 C CA . LYS A 1 179 ? -28.074 5.488 21.415 1.00 98.75 179 LYS A CA 1
ATOM 1417 C C . LYS A 1 179 ? -27.922 6.267 20.115 1.00 98.75 179 LYS A C 1
ATOM 1419 O O . LYS A 1 179 ? -27.680 7.467 20.155 1.00 98.75 179 LYS A O 1
ATOM 1424 N N . ILE A 1 180 ? -28.011 5.560 18.994 1.00 98.81 180 ILE A N 1
ATOM 1425 C CA . ILE A 1 180 ? -27.896 6.100 17.642 1.00 98.81 180 ILE A CA 1
ATOM 1426 C C . ILE A 1 180 ? -28.989 5.489 16.773 1.00 98.81 180 ILE A C 1
ATOM 1428 O O . ILE A 1 180 ? -29.494 4.400 17.057 1.00 98.81 180 ILE A O 1
ATOM 1432 N N . THR A 1 181 ? -29.339 6.180 15.701 1.00 98.88 181 THR A N 1
ATOM 1433 C CA . THR A 1 181 ? -30.188 5.666 14.629 1.00 98.88 181 THR A CA 1
ATOM 1434 C C . THR A 1 181 ? -29.341 5.080 13.498 1.00 98.88 181 THR A C 1
ATOM 1436 O O . THR A 1 181 ? -28.128 5.281 13.425 1.00 98.88 181 THR A O 1
ATOM 1439 N N . GLU A 1 182 ? -29.976 4.361 12.569 1.00 98.88 182 GLU A N 1
ATOM 1440 C CA . GLU A 1 182 ? -29.293 3.876 11.361 1.00 98.88 182 GLU A CA 1
ATOM 1441 C C . GLU A 1 182 ? -28.785 5.037 10.486 1.00 98.88 182 GLU A C 1
ATOM 1443 O O . GLU A 1 182 ? -27.744 4.914 9.843 1.00 98.88 182 GLU A O 1
ATOM 1448 N N . GLN A 1 183 ? -29.480 6.181 10.499 1.00 98.88 183 GLN A N 1
ATOM 1449 C CA . GLN A 1 183 ? -29.037 7.377 9.786 1.00 98.88 183 GLN A CA 1
ATOM 1450 C C . GLN A 1 183 ? -27.788 7.983 10.436 1.00 98.88 183 GLN A C 1
ATOM 1452 O O . GLN A 1 183 ? -26.844 8.295 9.715 1.00 98.88 183 GLN A O 1
ATOM 1457 N N . ASP A 1 184 ? -27.741 8.068 11.769 1.00 98.81 184 ASP A N 1
ATOM 1458 C CA . ASP A 1 184 ? -26.542 8.527 12.487 1.00 98.81 184 ASP A CA 1
ATOM 1459 C C . ASP A 1 184 ? -25.349 7.599 12.197 1.00 98.81 184 ASP A C 1
ATOM 1461 O O . ASP A 1 184 ? -24.230 8.053 11.960 1.00 98.81 184 ASP A O 1
ATOM 1465 N N . ALA A 1 185 ? -25.586 6.281 12.156 1.00 98.94 185 ALA A N 1
ATOM 1466 C CA . ALA A 1 185 ? -24.569 5.298 11.792 1.00 98.94 185 ALA A CA 1
ATOM 1467 C C . ALA A 1 185 ? -24.023 5.522 10.371 1.00 98.94 185 ALA A C 1
ATOM 1469 O O . ALA A 1 185 ? -22.805 5.518 10.178 1.00 98.94 185 ALA A O 1
ATOM 1470 N N . GLN A 1 186 ? -24.899 5.735 9.382 1.00 98.94 186 GLN A N 1
ATOM 1471 C CA . GLN A 1 186 ? -24.470 6.042 8.017 1.00 98.94 186 GLN A CA 1
ATOM 1472 C C . GLN A 1 186 ? -23.727 7.381 7.947 1.00 98.94 186 GLN A C 1
ATOM 1474 O O . GLN A 1 186 ? -22.701 7.444 7.279 1.00 98.94 186 GLN A O 1
ATOM 1479 N N . GLU A 1 187 ? -24.179 8.417 8.656 1.00 98.94 187 GLU A N 1
ATOM 1480 C CA . GLU A 1 187 ? -23.510 9.724 8.679 1.00 98.94 187 GLU A CA 1
ATOM 1481 C C . GLU A 1 187 ? -22.073 9.611 9.211 1.00 98.94 187 GLU A C 1
ATOM 1483 O O . GLU A 1 187 ? -21.138 10.154 8.621 1.00 98.94 187 GLU A O 1
ATOM 1488 N N . MET A 1 188 ? -21.857 8.847 10.286 1.00 98.88 188 MET A N 1
ATOM 1489 C CA . MET A 1 188 ? -20.510 8.608 10.811 1.00 98.88 188 MET A CA 1
ATOM 1490 C C . MET A 1 188 ? -19.610 7.874 9.803 1.00 98.88 188 MET A C 1
ATOM 1492 O O . MET A 1 188 ? -18.432 8.220 9.665 1.00 98.88 188 MET A O 1
ATOM 1496 N N . VAL A 1 189 ? -20.148 6.886 9.078 1.00 98.94 189 VAL A N 1
ATOM 1497 C CA . VAL A 1 189 ? -19.420 6.169 8.014 1.00 98.94 189 VAL A CA 1
ATOM 1498 C C . VAL A 1 189 ? -19.128 7.092 6.830 1.00 98.94 189 VAL A C 1
ATOM 1500 O O . VAL A 1 189 ? -18.001 7.102 6.333 1.00 98.94 189 VAL A O 1
ATOM 1503 N N . ASP A 1 190 ? -20.092 7.914 6.419 1.00 98.94 190 ASP A N 1
ATOM 1504 C CA . ASP A 1 190 ? -19.924 8.906 5.359 1.00 98.94 190 ASP A CA 1
ATOM 1505 C C . ASP A 1 190 ? -18.831 9.910 5.732 1.00 98.94 190 ASP A C 1
ATOM 1507 O O . ASP A 1 190 ? -17.926 10.161 4.941 1.00 98.94 190 ASP A O 1
ATOM 1511 N N . HIS A 1 191 ? -18.831 10.433 6.959 1.00 98.94 191 HIS A N 1
ATOM 1512 C CA . HIS A 1 191 ? -17.806 11.365 7.424 1.00 98.94 191 HIS A CA 1
ATOM 1513 C C . HIS A 1 191 ? -16.416 10.734 7.525 1.00 98.94 191 HIS A C 1
ATOM 1515 O O . HIS A 1 191 ? -15.435 11.402 7.183 1.00 98.94 191 HIS A O 1
ATOM 1521 N N . LEU A 1 192 ? -16.312 9.469 7.943 1.00 98.94 192 LEU A N 1
ATOM 1522 C CA . LEU A 1 192 ? -15.057 8.718 7.892 1.00 98.94 192 LEU A CA 1
ATOM 1523 C C . LEU A 1 192 ? -14.552 8.616 6.448 1.00 98.94 192 LEU A C 1
ATOM 1525 O O . LEU A 1 192 ? -13.435 9.037 6.144 1.00 98.94 192 LEU A O 1
ATOM 1529 N N . VAL A 1 193 ? -15.385 8.092 5.550 1.00 98.88 193 VAL A N 1
ATOM 1530 C CA . VAL A 1 193 ? -15.038 7.863 4.142 1.00 98.88 193 VAL A CA 1
ATOM 1531 C C . VAL A 1 193 ? -14.736 9.175 3.420 1.00 98.88 193 VAL A C 1
ATOM 1533 O O . VAL A 1 193 ? -13.794 9.244 2.632 1.00 98.88 193 VAL A O 1
ATOM 1536 N N . MET A 1 194 ? -15.450 10.251 3.745 1.00 98.81 194 MET A N 1
ATOM 1537 C CA . MET A 1 194 ? -15.162 11.599 3.265 1.00 98.81 194 MET A CA 1
ATOM 1538 C C . MET A 1 194 ? -13.739 12.023 3.631 1.00 98.81 194 MET A C 1
ATOM 1540 O O . MET A 1 194 ? -13.045 12.600 2.802 1.00 98.81 194 MET A O 1
ATOM 1544 N N . LYS A 1 195 ? -13.257 11.717 4.841 1.00 98.81 195 LYS A N 1
ATOM 1545 C CA . LYS A 1 195 ? -11.867 12.024 5.203 1.00 98.81 195 LYS A CA 1
ATOM 1546 C C . LYS A 1 195 ? -10.862 11.153 4.455 1.00 98.81 195 LYS A C 1
ATOM 1548 O O . LYS A 1 195 ? -9.829 11.674 4.040 1.00 98.81 195 LYS A O 1
ATOM 1553 N N . LEU A 1 196 ? -11.176 9.882 4.207 1.00 98.75 196 LEU A N 1
ATOM 1554 C CA . LEU A 1 196 ? -10.341 9.017 3.364 1.00 98.75 196 LEU A CA 1
ATOM 1555 C C . LEU A 1 196 ? -10.236 9.562 1.927 1.00 98.75 196 LEU A C 1
ATOM 1557 O O . LEU A 1 196 ? -9.141 9.600 1.373 1.00 98.75 196 LEU A O 1
ATOM 1561 N N . ARG A 1 197 ? -11.329 10.114 1.375 1.00 98.50 197 ARG A N 1
ATOM 1562 C CA . ARG A 1 197 ? -11.356 10.823 0.076 1.00 98.50 197 ARG A CA 1
ATOM 1563 C C . ARG A 1 197 ? -10.479 12.075 0.026 1.00 98.50 197 ARG A C 1
ATOM 1565 O O . ARG A 1 197 ? -10.153 12.540 -1.065 1.00 98.50 197 ARG A O 1
ATOM 1572 N N . MET A 1 198 ? -10.115 12.645 1.175 1.00 98.50 198 MET A N 1
ATOM 1573 C CA . MET A 1 198 ? -9.412 13.930 1.292 1.00 98.50 198 MET A CA 1
ATOM 1574 C C . MET A 1 198 ? -7.913 13.795 1.580 1.00 98.50 198 MET A C 1
ATOM 1576 O O . MET A 1 198 ? -7.216 14.810 1.624 1.00 98.50 198 MET A O 1
ATOM 1580 N N . VAL A 1 199 ? -7.395 12.582 1.787 1.00 98.31 199 VAL A N 1
ATOM 1581 C CA . VAL A 1 199 ? -5.950 12.382 1.973 1.00 98.31 199 VAL A CA 1
ATOM 1582 C C . VAL A 1 199 ? -5.221 12.801 0.702 1.00 98.31 199 VAL A C 1
ATOM 1584 O O . VAL A 1 199 ? -5.618 12.411 -0.390 1.00 98.31 199 VAL A O 1
ATOM 1587 N N . ARG A 1 200 ? -4.166 13.608 0.829 1.00 97.44 200 ARG A N 1
ATOM 1588 C CA . ARG A 1 200 ? -3.348 14.075 -0.296 1.00 97.44 200 ARG A CA 1
ATOM 1589 C C . ARG A 1 200 ? -1.882 14.118 0.082 1.00 97.44 200 ARG A C 1
ATOM 1591 O O . ARG A 1 200 ? -1.537 14.406 1.227 1.00 97.44 200 ARG A O 1
ATOM 1598 N N . PHE A 1 201 ? -1.030 13.897 -0.911 1.00 98.06 201 PHE A N 1
ATOM 1599 C CA . PHE A 1 201 ? 0.415 14.009 -0.777 1.00 98.06 201 PHE A CA 1
ATOM 1600 C C . PHE A 1 201 ? 0.977 14.910 -1.871 1.00 98.06 201 PHE A C 1
ATOM 1602 O O . PHE A 1 201 ? 0.542 14.864 -3.013 1.00 98.06 201 PHE A O 1
ATOM 1609 N N . LEU A 1 202 ? 1.985 15.712 -1.530 1.00 97.62 202 LEU A N 1
ATOM 1610 C CA . LEU A 1 202 ? 2.733 16.473 -2.525 1.00 97.62 202 LEU A CA 1
ATOM 1611 C C . LEU A 1 202 ? 3.591 15.511 -3.363 1.00 97.62 202 LEU A C 1
ATOM 1613 O O . LEU A 1 202 ? 4.480 14.850 -2.819 1.00 97.62 202 LEU A O 1
ATOM 1617 N N . ARG A 1 203 ? 3.336 15.449 -4.673 1.00 96.06 203 ARG A N 1
ATOM 1618 C CA . ARG A 1 203 ? 4.051 14.596 -5.639 1.00 96.06 203 ARG A CA 1
ATOM 1619 C C . ARG A 1 203 ? 4.779 15.425 -6.700 1.00 96.06 203 ARG A C 1
ATOM 1621 O O . ARG A 1 203 ? 4.577 16.635 -6.800 1.00 96.06 203 ARG A O 1
ATOM 1628 N N . THR A 1 204 ? 5.711 14.815 -7.425 1.00 94.75 204 THR A N 1
ATOM 1629 C CA . THR A 1 204 ? 6.363 15.426 -8.597 1.00 94.75 204 THR A CA 1
ATOM 1630 C C . THR A 1 204 ? 5.665 14.969 -9.878 1.00 94.75 204 THR A C 1
ATOM 1632 O O . THR A 1 204 ? 5.099 13.880 -9.872 1.00 94.75 204 THR A O 1
ATOM 1635 N N . PRO A 1 205 ? 5.789 15.704 -10.999 1.00 93.50 205 PRO A N 1
ATOM 1636 C CA . PRO A 1 205 ? 5.251 15.247 -12.284 1.00 93.50 205 PRO A CA 1
ATOM 1637 C C . PRO A 1 205 ? 5.731 13.841 -12.688 1.00 93.50 205 PRO A C 1
ATOM 1639 O O . PRO A 1 205 ? 4.952 13.031 -13.169 1.00 93.50 205 PRO A O 1
ATOM 1642 N N . GLU A 1 206 ? 6.994 13.505 -12.398 1.00 88.81 206 GLU A N 1
ATOM 1643 C CA . GLU A 1 206 ? 7.564 12.163 -12.623 1.00 88.81 206 GLU A CA 1
ATOM 1644 C C . GLU A 1 206 ? 6.830 11.059 -11.838 1.00 88.81 206 GLU A C 1
ATOM 1646 O O . GLU A 1 206 ? 6.692 9.935 -12.316 1.00 88.81 206 GLU A O 1
ATOM 1651 N N . TYR A 1 207 ? 6.367 11.361 -10.619 1.00 92.06 207 TYR A N 1
ATOM 1652 C CA . TYR A 1 207 ? 5.548 10.432 -9.840 1.00 92.06 207 TYR A CA 1
ATOM 1653 C C . TYR A 1 207 ? 4.163 10.289 -10.472 1.00 92.06 207 TYR A C 1
ATOM 1655 O O . TYR A 1 207 ? 3.666 9.172 -10.571 1.00 92.06 207 TYR A O 1
ATOM 1663 N N . ASP A 1 208 ? 3.570 11.389 -10.935 1.00 86.81 208 ASP A N 1
ATOM 1664 C CA . ASP A 1 208 ? 2.234 11.395 -11.537 1.00 86.81 208 ASP A CA 1
ATOM 1665 C C . ASP A 1 208 ? 2.201 10.637 -12.881 1.00 86.81 208 ASP A C 1
ATOM 1667 O O . ASP A 1 208 ? 1.185 10.037 -13.224 1.00 86.81 208 ASP A O 1
ATOM 1671 N N . GLU A 1 209 ? 3.317 10.576 -13.619 1.00 85.75 209 GLU A N 1
ATOM 1672 C CA . GLU A 1 209 ? 3.462 9.712 -14.804 1.00 85.75 209 GLU A CA 1
ATOM 1673 C C . GLU A 1 209 ? 3.522 8.215 -14.445 1.00 85.75 209 GLU A C 1
ATOM 1675 O O . GLU A 1 209 ? 3.016 7.369 -15.185 1.00 85.75 209 GLU A O 1
ATOM 1680 N N . LEU A 1 210 ? 4.130 7.868 -13.305 1.00 81.81 210 LEU A N 1
ATOM 1681 C CA . LEU A 1 210 ? 4.226 6.485 -12.821 1.00 81.81 210 LEU A CA 1
ATOM 1682 C C . LEU A 1 210 ? 2.934 6.005 -12.143 1.00 81.81 210 LEU A C 1
ATOM 1684 O O . LEU A 1 210 ? 2.577 4.828 -12.255 1.00 81.81 210 LEU A O 1
ATOM 1688 N N . PHE A 1 211 ? 2.265 6.913 -11.435 1.00 87.88 211 PHE A N 1
ATOM 1689 C CA . PHE A 1 211 ? 1.100 6.693 -10.584 1.00 87.88 211 PHE A CA 1
ATOM 1690 C C . PHE A 1 211 ? 0.048 7.780 -10.852 1.00 87.88 211 PHE A C 1
ATOM 1692 O O . PHE A 1 211 ? -0.196 8.666 -10.035 1.00 87.88 211 PHE A O 1
ATOM 1699 N N . SER A 1 212 ? -0.570 7.711 -12.028 1.00 78.62 212 SER A N 1
ATOM 1700 C CA . SER A 1 212 ? -1.519 8.716 -12.510 1.00 78.62 212 SER A CA 1
ATOM 1701 C C . SER A 1 212 ? -2.833 8.746 -11.731 1.00 78.62 212 SER A C 1
ATOM 1703 O O . SER A 1 212 ? -3.318 7.704 -11.291 1.00 78.62 212 SER A O 1
ATOM 1705 N N . GLY A 1 213 ? -3.468 9.921 -11.679 1.00 83.19 213 GLY A N 1
ATOM 1706 C CA . GLY A 1 213 ? -4.824 10.094 -11.141 1.00 83.19 213 GLY A CA 1
ATOM 1707 C C . GLY A 1 213 ? -4.890 10.501 -9.668 1.00 83.19 213 GLY A C 1
ATOM 1708 O O . GLY A 1 213 ? -5.946 10.351 -9.065 1.00 83.19 213 GLY A O 1
ATOM 1709 N N . ASP A 1 214 ? -3.783 11.006 -9.108 1.00 82.81 214 ASP A N 1
ATOM 1710 C CA . ASP A 1 214 ? -3.661 11.394 -7.693 1.00 82.81 214 ASP A CA 1
ATOM 1711 C C . ASP A 1 214 ? -4.063 10.265 -6.703 1.00 82.81 214 ASP A C 1
ATOM 1713 O O . ASP A 1 214 ? -4.858 10.496 -5.786 1.00 82.81 214 ASP A O 1
ATOM 1717 N N . PRO A 1 215 ? -3.570 9.016 -6.888 1.00 92.00 215 PRO A N 1
ATOM 1718 C CA . PRO A 1 215 ? -3.970 7.885 -6.058 1.00 92.00 215 PRO A CA 1
ATOM 1719 C C . PRO A 1 215 ? -3.307 7.917 -4.674 1.00 92.00 215 PRO A C 1
ATOM 1721 O O . PRO A 1 215 ? -2.146 8.311 -4.516 1.00 92.00 215 PRO A O 1
ATOM 1724 N N . ILE A 1 216 ? -4.035 7.417 -3.675 1.00 95.00 216 ILE A N 1
ATOM 1725 C CA . ILE A 1 216 ? -3.565 7.248 -2.289 1.00 95.00 216 ILE A CA 1
ATOM 1726 C C . ILE A 1 216 ? -3.526 5.769 -1.899 1.00 95.00 216 ILE A C 1
ATOM 1728 O O . ILE A 1 216 ? -2.714 5.356 -1.063 1.00 95.00 216 ILE A O 1
ATOM 1732 N N . TRP A 1 217 ? -4.405 4.973 -2.508 1.00 96.81 217 TRP A N 1
ATOM 1733 C CA . TRP A 1 217 ? -4.757 3.620 -2.112 1.00 96.81 217 TRP A CA 1
ATOM 1734 C C . TRP A 1 217 ? -5.085 3.538 -0.626 1.00 96.81 217 TRP A C 1
ATOM 1736 O O . TRP A 1 217 ? -4.472 2.749 0.104 1.00 96.81 217 TRP A O 1
ATOM 1746 N N . ALA A 1 218 ? -6.077 4.321 -0.188 1.00 98.12 218 ALA A N 1
ATOM 1747 C CA . ALA A 1 218 ? -6.692 4.196 1.132 1.00 98.12 218 ALA A CA 1
ATOM 1748 C C . ALA A 1 218 ? -7.596 2.949 1.173 1.00 98.12 218 ALA A C 1
ATOM 1750 O O . ALA A 1 218 ? -8.795 3.027 1.423 1.00 98.12 218 ALA A O 1
ATOM 1751 N N . THR A 1 219 ? -7.009 1.792 0.857 1.00 98.88 219 THR A N 1
ATOM 1752 C CA . THR A 1 219 ? -7.712 0.543 0.581 1.00 98.88 219 THR A CA 1
ATOM 1753 C C . THR A 1 219 ? -8.409 0.009 1.826 1.00 98.88 219 THR A C 1
ATOM 1755 O O . THR A 1 219 ? -7.770 -0.161 2.866 1.00 98.88 219 THR A O 1
ATOM 1758 N N . GLU A 1 220 ? -9.704 -0.273 1.702 1.00 98.88 220 GLU A N 1
ATOM 1759 C CA . GLU A 1 220 ? -10.531 -0.921 2.725 1.00 98.88 220 GLU A CA 1
ATOM 1760 C C . GLU A 1 220 ? -11.005 -2.277 2.194 1.00 98.88 220 GLU A C 1
ATOM 1762 O O . GLU A 1 220 ? -11.620 -2.367 1.130 1.00 98.88 220 GLU A O 1
ATOM 1767 N N . SER A 1 221 ? -10.710 -3.335 2.947 1.00 98.94 221 SER A N 1
ATOM 1768 C CA . SER A 1 221 ? -11.085 -4.714 2.635 1.00 98.94 221 SER A CA 1
ATOM 1769 C C . SER A 1 221 ? -12.420 -5.050 3.298 1.00 98.94 221 SER A C 1
ATOM 1771 O O . SER A 1 221 ? -12.530 -5.029 4.521 1.00 98.94 221 SER A O 1
ATOM 1773 N N . ILE A 1 222 ? -13.436 -5.379 2.503 1.00 98.94 222 ILE A N 1
ATOM 1774 C CA . ILE A 1 222 ? -14.819 -5.559 2.956 1.00 98.94 222 ILE A CA 1
ATOM 1775 C C . ILE A 1 222 ? -15.268 -7.008 2.774 1.00 98.94 222 ILE A C 1
ATOM 1777 O O . ILE A 1 222 ? -15.091 -7.606 1.711 1.00 98.94 222 ILE A O 1
ATOM 1781 N N . GLY A 1 223 ? -15.945 -7.547 3.789 1.00 98.69 223 GLY A N 1
ATOM 1782 C CA . GLY A 1 223 ? -16.598 -8.851 3.716 1.00 98.69 223 GLY A CA 1
ATOM 1783 C C . GLY A 1 223 ? -15.622 -10.009 3.907 1.00 98.69 223 GLY A C 1
ATOM 1784 O O . GLY A 1 223 ? -14.880 -10.031 4.889 1.00 98.69 223 GLY A O 1
ATOM 1785 N N . GLY A 1 224 ? -15.660 -10.984 2.996 1.00 98.81 224 GLY A N 1
ATOM 1786 C CA . GLY A 1 224 ? -14.982 -12.275 3.128 1.00 98.81 224 GLY A CA 1
ATOM 1787 C C . GLY A 1 224 ? -15.738 -13.273 4.011 1.00 98.81 224 GLY A C 1
ATOM 1788 O O . GLY A 1 224 ? -16.865 -13.027 4.463 1.00 98.81 224 GLY A O 1
ATOM 1789 N N . MET A 1 225 ? -15.107 -14.416 4.251 1.00 98.88 225 MET A N 1
ATOM 1790 C CA . MET A 1 225 ? -15.589 -15.466 5.148 1.00 98.88 225 MET A CA 1
ATOM 1791 C C . MET A 1 225 ? -14.615 -15.651 6.315 1.00 98.88 225 MET A C 1
ATOM 1793 O O . MET A 1 225 ? -13.438 -15.333 6.203 1.00 98.88 225 MET A O 1
ATOM 1797 N N . GLY A 1 226 ? -15.102 -16.158 7.441 1.00 98.75 226 GLY A N 1
ATOM 1798 C CA . GLY A 1 226 ? -14.271 -16.613 8.547 1.00 98.75 226 GLY A CA 1
ATOM 1799 C C . GLY A 1 226 ? -13.670 -17.987 8.256 1.00 98.75 226 GLY A C 1
ATOM 1800 O O . GLY A 1 226 ? -14.211 -18.763 7.459 1.00 98.75 226 GLY A O 1
ATOM 1801 N N . VAL A 1 227 ? -12.578 -18.332 8.938 1.00 98.44 227 VAL A N 1
ATOM 1802 C CA . VAL A 1 227 ? -12.037 -19.705 8.926 1.00 98.44 227 VAL A CA 1
ATOM 1803 C C . VAL A 1 227 ? -13.038 -20.713 9.505 1.00 98.44 227 VAL A C 1
ATOM 1805 O O . VAL A 1 227 ? -13.001 -21.891 9.163 1.00 98.44 227 VAL A O 1
ATOM 1808 N N . ASP A 1 228 ? -13.984 -20.235 10.317 1.00 98.50 228 ASP A N 1
ATOM 1809 C CA . ASP A 1 228 ? -15.098 -21.001 10.884 1.00 98.50 228 ASP A CA 1
ATOM 1810 C C . ASP A 1 228 ? -16.288 -21.205 9.920 1.00 98.50 228 ASP A C 1
ATOM 1812 O O . ASP A 1 228 ? -17.258 -21.886 10.257 1.00 98.50 228 ASP A O 1
ATOM 1816 N N . GLY A 1 229 ? -16.232 -20.622 8.719 1.00 98.25 229 GLY A N 1
ATOM 1817 C CA . GLY A 1 229 ? -17.261 -20.733 7.688 1.00 98.25 229 GLY A CA 1
ATOM 1818 C C . GLY A 1 229 ? -18.411 -19.724 7.780 1.00 98.25 229 GLY A C 1
ATOM 1819 O O . GLY A 1 229 ? -19.228 -19.681 6.857 1.00 98.25 229 GLY A O 1
ATOM 1820 N N . ARG A 1 230 ? -18.492 -18.889 8.826 1.00 98.75 230 ARG A N 1
ATOM 1821 C CA . ARG A 1 230 ? -19.450 -17.769 8.869 1.00 98.75 230 ARG A CA 1
ATOM 1822 C C . ARG A 1 230 ? -18.999 -16.658 7.927 1.00 98.75 230 ARG A C 1
ATOM 1824 O O . ARG A 1 230 ? -17.824 -16.535 7.606 1.00 98.75 230 ARG A O 1
ATOM 1831 N N . THR A 1 231 ? -19.929 -15.833 7.459 1.00 98.88 231 THR A N 1
ATOM 1832 C CA . THR A 1 231 ? -19.553 -14.651 6.674 1.00 98.88 231 THR A CA 1
ATOM 1833 C C . THR A 1 231 ? -19.032 -13.542 7.581 1.00 98.88 231 THR A C 1
ATOM 1835 O O . THR A 1 231 ? -19.529 -13.364 8.691 1.00 98.88 231 THR A O 1
ATOM 1838 N N . LEU A 1 232 ? -18.065 -12.776 7.080 1.00 98.88 232 LEU A N 1
ATOM 1839 C CA . LEU A 1 232 ? -17.605 -11.531 7.689 1.00 98.88 232 LEU A CA 1
ATOM 1840 C C . LEU A 1 232 ? -18.281 -10.302 7.063 1.00 98.88 232 LEU A C 1
ATOM 1842 O O . LEU A 1 232 ? -17.897 -9.171 7.355 1.00 98.88 232 LEU A O 1
ATOM 1846 N N . VAL A 1 233 ? -19.302 -10.500 6.222 1.00 98.94 233 VAL A N 1
ATOM 1847 C CA . VAL A 1 233 ? -20.209 -9.435 5.778 1.00 98.94 233 VAL A CA 1
ATOM 1848 C C . VAL A 1 233 ? -21.091 -8.990 6.942 1.00 98.94 233 VAL A C 1
ATOM 1850 O O . VAL A 1 233 ? -21.704 -9.808 7.624 1.00 98.94 233 VAL A O 1
ATOM 1853 N N . THR A 1 234 ? -21.194 -7.679 7.122 1.00 98.94 234 THR A N 1
ATOM 1854 C CA . THR A 1 234 ? -21.958 -7.019 8.187 1.00 98.94 234 THR A CA 1
ATOM 1855 C C . THR A 1 234 ? -22.873 -5.936 7.614 1.00 98.94 234 THR A C 1
ATOM 1857 O O . THR A 1 234 ? -22.807 -5.641 6.417 1.00 98.94 234 THR A O 1
ATOM 1860 N N . LYS A 1 235 ? -23.715 -5.291 8.440 1.00 98.94 235 LYS A N 1
ATOM 1861 C CA . LYS A 1 235 ? -24.470 -4.106 7.982 1.00 98.94 235 LYS A CA 1
ATOM 1862 C C . LYS A 1 235 ? -23.513 -3.004 7.536 1.00 98.94 235 LYS A C 1
ATOM 1864 O O . LYS A 1 235 ? -23.735 -2.379 6.502 1.00 98.94 235 LYS A O 1
ATOM 1869 N N . ASN A 1 236 ? -22.400 -2.825 8.244 1.00 98.88 236 ASN A N 1
ATOM 1870 C CA . ASN A 1 236 ? -21.404 -1.831 7.872 1.00 98.88 236 ASN A CA 1
ATOM 1871 C C . ASN A 1 236 ? -20.724 -2.106 6.525 1.00 98.88 236 ASN A C 1
ATOM 1873 O O . ASN A 1 236 ? -20.329 -1.159 5.853 1.00 98.88 236 ASN A O 1
ATOM 1877 N N . SER A 1 237 ? -20.649 -3.365 6.073 1.00 98.94 237 SER A N 1
ATOM 1878 C CA . SER A 1 237 ? -20.230 -3.670 4.697 1.00 98.94 237 SER A CA 1
ATOM 1879 C C . SER A 1 237 ? -21.131 -2.972 3.673 1.00 98.94 237 SER A C 1
ATOM 1881 O O . SER A 1 237 ? -20.640 -2.411 2.698 1.00 98.94 237 SER A O 1
ATOM 1883 N N . PHE A 1 238 ? -22.446 -2.945 3.911 1.00 98.94 238 PHE A N 1
ATOM 1884 C CA . PHE A 1 238 ? -23.383 -2.203 3.068 1.00 98.94 238 PHE A CA 1
ATOM 1885 C C . PHE A 1 238 ? -23.238 -0.691 3.257 1.00 98.94 238 PHE A C 1
ATOM 1887 O O . PHE A 1 238 ? -23.236 0.013 2.254 1.00 98.94 238 PHE A O 1
ATOM 1894 N N . ARG A 1 239 ? -23.056 -0.189 4.490 1.00 98.94 239 ARG A N 1
ATOM 1895 C CA . ARG A 1 239 ? -22.875 1.257 4.749 1.00 98.94 239 ARG A CA 1
ATOM 1896 C C . ARG A 1 239 ? -21.656 1.841 4.033 1.00 98.94 239 ARG A C 1
ATOM 1898 O O . ARG A 1 239 ? -21.750 2.920 3.454 1.00 98.94 239 ARG A O 1
ATOM 1905 N N . PHE A 1 240 ? -20.538 1.110 4.003 1.00 98.94 240 PHE A N 1
ATOM 1906 C CA . PHE A 1 240 ? -19.342 1.508 3.252 1.00 98.94 240 PHE A CA 1
ATOM 1907 C C . PHE A 1 240 ? -19.605 1.573 1.742 1.00 98.94 240 PHE A C 1
ATOM 1909 O O . PHE A 1 240 ? -19.256 2.561 1.101 1.00 98.94 240 PHE A O 1
ATOM 1916 N N . LEU A 1 241 ? -20.265 0.563 1.164 1.00 98.88 241 LEU A N 1
ATOM 1917 C CA . LEU A 1 241 ? -20.651 0.582 -0.255 1.00 98.88 241 LEU A CA 1
ATOM 1918 C C . LEU A 1 241 ? -21.658 1.701 -0.551 1.00 98.88 241 LEU A C 1
ATOM 1920 O O . LEU A 1 241 ? -21.596 2.330 -1.604 1.00 98.88 241 LEU A O 1
ATOM 1924 N N . ASN A 1 242 ? -22.553 1.981 0.396 1.00 98.94 242 ASN A N 1
ATOM 1925 C CA . ASN A 1 242 ? -23.565 3.021 0.287 1.00 98.94 242 ASN A CA 1
ATOM 1926 C C . ASN A 1 242 ? -22.968 4.434 0.217 1.00 98.94 242 ASN A C 1
ATOM 1928 O O . ASN A 1 242 ? -23.607 5.329 -0.329 1.00 98.94 242 ASN A O 1
ATOM 1932 N N . THR A 1 243 ? -21.719 4.628 0.655 1.00 98.94 243 THR A N 1
ATOM 1933 C CA . THR A 1 243 ? -21.014 5.911 0.488 1.00 98.94 243 THR A CA 1
ATOM 1934 C C . THR A 1 243 ? -20.850 6.329 -0.977 1.00 98.94 243 THR A C 1
ATOM 1936 O O . THR A 1 243 ? -20.726 7.516 -1.284 1.00 98.94 243 THR A O 1
ATOM 1939 N N . LEU A 1 244 ? -20.887 5.364 -1.904 1.00 98.88 244 LEU A N 1
ATOM 1940 C CA . LEU A 1 244 ? -20.873 5.616 -3.345 1.00 98.88 244 LEU A CA 1
ATOM 1941 C C . LEU A 1 244 ? -22.229 6.106 -3.884 1.00 98.88 244 LEU A C 1
ATOM 1943 O O . LEU A 1 244 ? -22.296 6.580 -5.015 1.00 98.88 244 LEU A O 1
ATOM 1947 N N . TYR A 1 245 ? -23.291 6.041 -3.076 1.00 98.88 245 TYR A N 1
ATOM 1948 C CA . TYR A 1 245 ? -24.588 6.656 -3.361 1.00 98.88 245 TYR A CA 1
ATOM 1949 C C . TYR A 1 245 ? -24.794 7.946 -2.564 1.00 98.88 245 TYR A C 1
ATOM 1951 O O . TYR A 1 245 ? -25.173 8.954 -3.153 1.00 98.88 245 TYR A O 1
ATOM 1959 N N . THR A 1 246 ? -24.512 7.952 -1.256 1.00 98.88 246 THR A N 1
ATOM 1960 C CA . THR A 1 246 ? -24.718 9.135 -0.395 1.00 98.88 246 THR A CA 1
ATOM 1961 C C . THR A 1 246 ? -23.820 10.305 -0.795 1.00 98.88 246 THR A C 1
ATOM 1963 O O . THR A 1 246 ? -24.258 11.452 -0.779 1.00 98.88 246 THR A O 1
ATOM 1966 N N . MET A 1 247 ? -22.583 10.019 -1.217 1.00 98.75 247 MET A N 1
ATOM 1967 C CA . MET A 1 247 ? -21.593 11.018 -1.640 1.00 98.75 247 MET A CA 1
ATOM 1968 C C . MET A 1 247 ? -21.143 10.837 -3.097 1.00 98.75 247 MET A C 1
ATOM 1970 O O . MET A 1 247 ? -20.143 11.424 -3.514 1.00 98.75 247 MET A O 1
ATOM 1974 N N . GLY A 1 248 ? -21.844 9.998 -3.862 1.00 98.62 248 GLY A N 1
ATOM 1975 C CA . GLY A 1 248 ? -21.513 9.668 -5.247 1.00 98.62 248 GLY A CA 1
ATOM 1976 C C . GLY A 1 248 ? -20.230 8.834 -5.431 1.00 98.62 248 GLY A C 1
ATOM 1977 O O . GLY A 1 248 ? -19.486 8.596 -4.464 1.00 98.62 248 GLY A O 1
ATOM 1978 N N . PRO A 1 249 ? -19.961 8.393 -6.678 1.00 98.38 249 PRO A N 1
ATOM 1979 C CA . PRO A 1 249 ? -18.777 7.614 -7.029 1.00 98.38 249 PRO A CA 1
ATOM 1980 C C . PRO A 1 249 ? -17.476 8.338 -6.685 1.00 98.38 249 PRO A C 1
ATOM 1982 O O . PRO A 1 249 ? -17.355 9.550 -6.866 1.00 98.38 249 PRO A O 1
ATOM 1985 N N . SER A 1 250 ? -16.486 7.588 -6.209 1.00 98.00 250 SER A N 1
ATOM 1986 C CA . SER A 1 250 ? -15.161 8.112 -5.885 1.00 98.00 250 SER A CA 1
ATOM 1987 C C . SER A 1 250 ? -14.114 7.007 -6.010 1.00 98.00 250 SER A C 1
ATOM 1989 O O . SER A 1 250 ? -14.397 5.883 -5.595 1.00 98.00 250 SER A O 1
ATOM 1991 N N . PRO A 1 251 ? -12.910 7.308 -6.532 1.00 95.94 251 PRO A N 1
ATOM 1992 C CA . PRO A 1 251 ? -11.820 6.336 -6.617 1.00 95.94 251 PRO A CA 1
ATOM 1993 C C . PRO A 1 251 ? -11.208 5.999 -5.248 1.00 95.94 251 PRO A C 1
ATOM 1995 O O . PRO A 1 251 ? -10.638 4.927 -5.080 1.00 95.94 251 PRO A O 1
ATOM 1998 N N . GLU A 1 252 ? -11.325 6.908 -4.274 1.00 97.62 252 GLU A N 1
ATOM 1999 C CA . GLU A 1 252 ? -10.890 6.692 -2.892 1.00 97.62 252 GLU A CA 1
ATOM 2000 C C . GLU A 1 252 ? -12.090 6.732 -1.927 1.00 97.62 252 GLU A C 1
ATOM 2002 O O . GLU A 1 252 ? -13.070 7.434 -2.201 1.00 97.62 252 GLU A O 1
ATOM 2007 N N . PRO A 1 253 ? -12.038 6.045 -0.775 1.00 98.12 253 PRO A N 1
ATOM 2008 C CA . PRO A 1 253 ? -11.108 4.959 -0.481 1.00 98.12 253 PRO A CA 1
ATOM 2009 C C . PRO A 1 253 ? -11.229 3.848 -1.527 1.00 98.12 253 PRO A C 1
ATOM 2011 O O . PRO A 1 253 ? -12.310 3.616 -2.064 1.00 98.12 253 PRO A O 1
ATOM 2014 N N . ASN A 1 254 ? -10.126 3.166 -1.817 1.00 98.38 254 ASN A N 1
ATOM 2015 C CA . ASN A 1 254 ? -10.145 2.018 -2.717 1.00 98.38 254 ASN A CA 1
ATOM 2016 C C . ASN A 1 254 ? -10.900 0.833 -2.069 1.00 98.38 254 ASN A C 1
ATOM 2018 O O . ASN A 1 254 ? -10.338 0.063 -1.283 1.00 98.38 254 ASN A O 1
ATOM 2022 N N . ILE A 1 255 ? -12.200 0.703 -2.347 1.00 98.75 255 ILE A N 1
ATOM 2023 C CA . ILE A 1 255 ? -13.055 -0.315 -1.724 1.00 98.75 255 ILE A CA 1
ATOM 2024 C C . ILE A 1 255 ? -12.846 -1.675 -2.398 1.00 98.75 255 ILE A C 1
ATOM 2026 O O . ILE A 1 255 ? -13.139 -1.861 -3.580 1.00 98.75 255 ILE A O 1
ATOM 2030 N N . THR A 1 256 ? -12.401 -2.651 -1.605 1.00 98.94 256 THR A N 1
ATOM 2031 C CA . THR A 1 256 ? -12.063 -4.002 -2.067 1.00 98.94 256 THR A CA 1
ATOM 2032 C C . THR A 1 256 ? -12.977 -5.042 -1.456 1.00 98.94 256 THR A C 1
ATOM 2034 O O . THR A 1 256 ? -12.954 -5.268 -0.248 1.00 98.94 256 THR A O 1
ATOM 2037 N N . ILE A 1 257 ? -13.760 -5.721 -2.286 1.00 98.94 257 ILE A N 1
ATOM 2038 C CA . ILE A 1 257 ? -14.595 -6.834 -1.850 1.00 98.94 257 ILE A CA 1
ATOM 2039 C C . ILE A 1 257 ? -13.740 -8.098 -1.774 1.00 98.94 257 ILE A C 1
ATOM 2041 O O . ILE A 1 257 ? -13.248 -8.580 -2.794 1.00 98.94 257 ILE A O 1
ATOM 2045 N N . LEU A 1 258 ? -13.615 -8.667 -0.576 1.00 98.94 258 LEU A N 1
ATOM 2046 C CA . LEU A 1 258 ? -13.053 -10.002 -0.386 1.00 98.94 258 LEU A CA 1
ATOM 2047 C C . LEU A 1 258 ? -14.114 -11.026 -0.801 1.00 98.94 258 LEU A C 1
ATOM 2049 O O . LEU A 1 258 ? -15.046 -11.339 -0.054 1.00 98.94 258 LEU A O 1
ATOM 2053 N N . TRP A 1 259 ? -14.028 -11.464 -2.053 1.00 98.94 259 TRP A N 1
ATOM 2054 C CA . TRP A 1 259 ? -15.043 -12.258 -2.722 1.00 98.94 259 TRP A CA 1
ATOM 2055 C C . TRP A 1 259 ? -14.898 -13.745 -2.412 1.00 98.94 259 TRP A C 1
ATOM 2057 O O . TRP A 1 259 ? -13.841 -14.331 -2.617 1.00 98.94 259 TRP A O 1
ATOM 2067 N N . SER A 1 260 ? -15.999 -14.366 -1.994 1.00 98.88 260 SER A N 1
ATOM 2068 C CA . SER A 1 260 ? -16.114 -15.815 -1.832 1.00 98.88 260 SER A CA 1
ATOM 2069 C C . SER A 1 260 ? -17.398 -16.324 -2.482 1.00 98.88 260 SER A C 1
ATOM 2071 O O . SER A 1 260 ? -18.453 -15.673 -2.459 1.00 98.88 260 SER A O 1
ATOM 2073 N N . GLU A 1 261 ? -17.348 -17.544 -3.007 1.00 98.81 261 GLU A N 1
ATOM 2074 C CA . GLU A 1 261 ? -18.510 -18.293 -3.465 1.00 98.81 261 GLU A CA 1
ATOM 2075 C C . GLU A 1 261 ? -19.559 -18.481 -2.360 1.00 98.81 261 GLU A C 1
ATOM 2077 O O . GLU A 1 261 ? -20.749 -18.591 -2.666 1.00 98.81 261 GLU A O 1
ATOM 2082 N N . LYS A 1 262 ? -19.168 -18.414 -1.084 1.00 98.75 262 LYS A N 1
ATOM 2083 C CA . LYS A 1 262 ? -20.074 -18.563 0.063 1.00 98.75 262 LYS A CA 1
ATOM 2084 C C . LYS A 1 262 ? -20.590 -17.245 0.647 1.00 98.75 262 LYS A C 1
ATOM 2086 O O . LYS A 1 262 ? -21.331 -17.279 1.629 1.00 98.75 262 LYS A O 1
ATOM 2091 N N . LEU A 1 263 ? -20.266 -16.093 0.047 1.00 98.88 263 LEU A N 1
ATOM 2092 C CA . LEU A 1 263 ? -20.848 -14.817 0.482 1.00 98.88 263 LEU A CA 1
ATOM 2093 C C . LEU A 1 263 ? -22.386 -14.832 0.372 1.00 98.88 263 LEU A C 1
ATOM 2095 O O . LEU A 1 263 ? -22.924 -15.410 -0.583 1.00 98.88 263 LEU A O 1
ATOM 2099 N N . PRO A 1 264 ? -23.106 -14.132 1.272 1.00 98.88 264 PRO A N 1
ATOM 2100 C CA . PRO A 1 264 ? -24.550 -13.966 1.165 1.00 98.88 264 PRO A CA 1
ATOM 2101 C C . PRO A 1 264 ? -24.963 -13.428 -0.208 1.00 98.88 264 PRO A C 1
ATOM 2103 O O . PRO A 1 264 ? -24.423 -12.431 -0.694 1.00 98.88 264 PRO A O 1
ATOM 2106 N N . LEU A 1 265 ? -25.965 -14.060 -0.828 1.00 98.81 265 LEU A N 1
ATOM 2107 C CA . LEU A 1 265 ? -26.424 -13.693 -2.173 1.00 98.81 265 LEU A CA 1
ATOM 2108 C C . LEU A 1 265 ? -26.883 -12.229 -2.262 1.00 98.81 265 LEU A C 1
ATOM 2110 O O . LEU A 1 265 ? -26.681 -11.586 -3.290 1.00 98.81 265 LEU A O 1
ATOM 2114 N N . SER A 1 266 ? -27.478 -11.695 -1.192 1.00 98.81 266 SER A N 1
ATOM 2115 C CA . SER A 1 266 ? -27.876 -10.286 -1.101 1.00 98.81 266 SER A CA 1
ATOM 2116 C C . SER A 1 266 ? -26.678 -9.347 -1.237 1.00 98.81 266 SER A C 1
ATOM 2118 O O . SER A 1 266 ?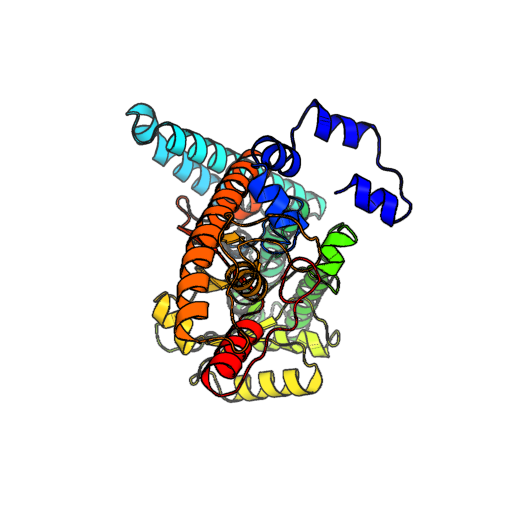 -26.733 -8.408 -2.027 1.00 98.81 266 SER A O 1
ATOM 2120 N N . PHE A 1 267 ? -25.578 -9.633 -0.539 1.00 98.94 267 PHE A N 1
ATOM 2121 C CA . PHE A 1 267 ? -24.360 -8.832 -0.612 1.00 98.94 267 PHE A CA 1
ATOM 2122 C C . PHE A 1 267 ? -23.683 -8.950 -1.977 1.00 98.94 267 PHE A C 1
ATOM 2124 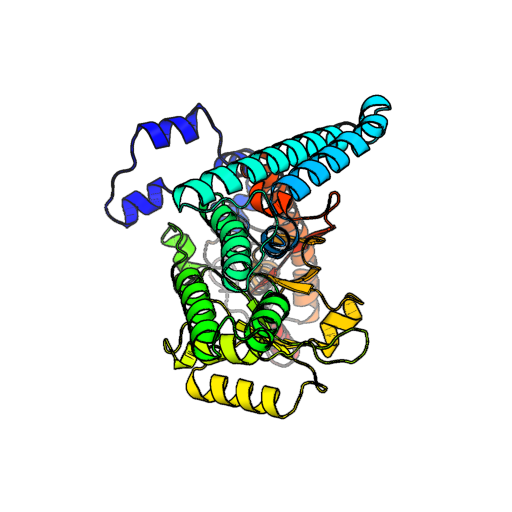O O . PHE A 1 267 ? -23.328 -7.931 -2.558 1.00 98.94 267 PHE A O 1
ATOM 2131 N N . LYS A 1 268 ? -23.601 -10.161 -2.552 1.00 98.94 268 LYS A N 1
ATOM 2132 C CA . LYS A 1 268 ? -23.086 -10.354 -3.920 1.00 98.94 268 LYS A CA 1
ATOM 2133 C C . LYS A 1 268 ? -23.844 -9.507 -4.943 1.00 98.94 268 LYS A C 1
ATOM 2135 O O . LYS A 1 268 ? -23.233 -8.819 -5.755 1.00 98.94 268 LYS A O 1
ATOM 2140 N N . LYS A 1 269 ? -25.181 -9.541 -4.891 1.00 98.88 269 LYS A N 1
ATOM 2141 C CA . LYS A 1 269 ? -26.041 -8.747 -5.781 1.00 98.88 269 LYS A CA 1
ATOM 2142 C C . LYS A 1 269 ? -25.879 -7.249 -5.543 1.00 98.88 269 LYS A C 1
ATOM 2144 O O . LYS A 1 269 ? -25.868 -6.494 -6.509 1.00 98.88 269 LYS A O 1
ATOM 2149 N N . PHE A 1 270 ? -25.746 -6.822 -4.288 1.00 98.94 270 PHE A N 1
ATOM 2150 C CA . PHE A 1 270 ? -25.557 -5.412 -3.964 1.00 98.94 270 PHE A CA 1
ATOM 2151 C C . PHE A 1 270 ? -24.195 -4.888 -4.428 1.00 98.94 270 PHE A C 1
ATOM 2153 O O . PHE A 1 270 ? -24.153 -3.856 -5.087 1.00 98.94 270 PHE A O 1
ATOM 2160 N N . ALA A 1 271 ? -23.106 -5.624 -4.191 1.00 98.88 271 ALA A N 1
ATOM 2161 C CA . ALA A 1 271 ? -21.784 -5.284 -4.715 1.00 98.88 271 ALA A CA 1
ATOM 2162 C C . ALA A 1 271 ? -21.800 -5.196 -6.252 1.00 98.88 271 ALA A C 1
ATOM 2164 O O . ALA A 1 271 ? -21.382 -4.186 -6.814 1.00 98.88 271 ALA A O 1
ATOM 2165 N N . ALA A 1 272 ? -22.400 -6.181 -6.934 1.00 98.88 272 ALA A N 1
ATOM 2166 C CA . ALA A 1 272 ? -22.559 -6.145 -8.388 1.00 98.88 272 ALA A CA 1
ATOM 2167 C C . ALA A 1 272 ? -23.370 -4.925 -8.862 1.00 98.88 272 ALA A C 1
ATOM 2169 O O . ALA A 1 272 ? -22.990 -4.275 -9.834 1.00 98.88 272 ALA A O 1
ATOM 2170 N N . LYS A 1 273 ? -24.458 -4.576 -8.164 1.00 98.88 273 LYS A N 1
ATOM 2171 C CA . LYS A 1 273 ? -25.261 -3.380 -8.457 1.00 98.88 273 LYS A CA 1
ATOM 2172 C C . LYS A 1 273 ? -24.440 -2.096 -8.303 1.00 98.88 273 LYS A C 1
ATOM 2174 O O . LYS A 1 273 ? -24.443 -1.275 -9.211 1.00 98.88 273 LYS A O 1
ATOM 2179 N N . VAL A 1 274 ? -23.688 -1.959 -7.212 1.00 98.88 274 VAL A N 1
ATOM 2180 C CA . VAL A 1 274 ? -22.795 -0.811 -6.987 1.00 98.88 274 VAL A CA 1
ATOM 2181 C C . VAL A 1 274 ? -21.719 -0.730 -8.071 1.00 98.88 274 VAL A C 1
ATOM 2183 O O . VAL A 1 274 ? -21.450 0.356 -8.576 1.00 98.88 274 VAL A O 1
ATOM 2186 N N . SER A 1 275 ? -21.135 -1.855 -8.492 1.00 98.81 275 SER A N 1
ATOM 2187 C CA . SER A 1 275 ? -20.193 -1.876 -9.618 1.00 98.81 275 SER A CA 1
ATOM 2188 C C . SER A 1 275 ? -20.833 -1.419 -10.927 1.00 98.81 275 SER A C 1
ATOM 2190 O O . SER A 1 275 ? -20.223 -0.616 -11.625 1.00 98.81 275 SER A O 1
ATOM 2192 N N . ILE A 1 276 ? -22.050 -1.875 -11.244 1.00 98.75 276 ILE A N 1
ATOM 2193 C CA . ILE A 1 276 ? -22.789 -1.432 -12.440 1.00 98.75 276 ILE A CA 1
ATOM 2194 C C . ILE A 1 276 ? -23.020 0.082 -12.401 1.00 98.75 276 ILE A C 1
ATOM 2196 O O . ILE A 1 276 ? -22.831 0.755 -13.409 1.00 98.75 276 ILE A O 1
ATOM 2200 N N . ASP A 1 277 ? -23.398 0.614 -11.242 1.00 98.81 277 ASP A N 1
ATOM 2201 C CA . ASP A 1 277 ? -23.788 2.018 -11.115 1.00 98.81 277 ASP A CA 1
ATOM 2202 C C . ASP A 1 277 ? -22.592 2.973 -11.047 1.00 98.81 277 ASP A C 1
ATOM 2204 O O . ASP A 1 277 ? -22.711 4.134 -11.432 1.00 98.81 277 ASP A O 1
ATOM 2208 N N . THR A 1 278 ? -21.445 2.508 -10.539 1.00 98.56 278 THR A N 1
ATOM 2209 C CA . THR A 1 278 ? -20.350 3.406 -10.127 1.00 98.56 278 THR A CA 1
ATOM 2210 C C . THR A 1 278 ? -18.983 3.032 -10.681 1.00 98.56 278 THR A C 1
ATOM 2212 O O . THR A 1 278 ? -18.086 3.870 -10.678 1.00 98.56 278 THR A O 1
ATOM 2215 N N . SER A 1 279 ? -18.782 1.780 -11.110 1.00 98.50 279 SER A N 1
ATOM 2216 C CA . SER A 1 279 ? -17.473 1.243 -11.523 1.00 98.50 279 SER A CA 1
ATOM 2217 C C . SER A 1 279 ? -16.334 1.507 -10.519 1.00 98.50 279 SER A C 1
ATOM 2219 O O . SER A 1 279 ? -15.175 1.600 -10.907 1.00 98.50 279 SER A O 1
ATOM 2221 N N . SER A 1 280 ? -16.660 1.642 -9.227 1.00 98.06 280 SER A N 1
ATOM 2222 C CA . SER A 1 280 ? -15.735 2.110 -8.178 1.00 98.06 280 SER A CA 1
ATOM 2223 C C . SER A 1 280 ? -15.343 1.025 -7.160 1.00 98.06 280 SER A C 1
ATOM 2225 O O . SER A 1 280 ? -14.831 1.342 -6.092 1.00 98.06 280 SER A O 1
ATOM 2227 N N . LEU A 1 281 ? -15.614 -0.253 -7.450 1.00 98.56 281 LEU A N 1
ATOM 2228 C CA . LEU A 1 281 ? -15.258 -1.383 -6.579 1.00 98.56 281 LEU A CA 1
ATOM 2229 C C . LEU A 1 281 ? -14.224 -2.282 -7.254 1.00 98.56 281 LEU A C 1
ATOM 2231 O O . LEU A 1 281 ? -14.342 -2.556 -8.450 1.00 98.56 281 LEU A O 1
ATOM 2235 N N . GLN A 1 282 ? -13.301 -2.824 -6.462 1.00 98.56 282 GLN A N 1
ATOM 2236 C CA . GLN A 1 282 ? -12.444 -3.942 -6.858 1.00 98.56 282 GLN A CA 1
ATOM 2237 C C . GLN A 1 282 ? -12.792 -5.221 -6.084 1.00 98.56 282 GLN A C 1
ATOM 2239 O O . GLN A 1 282 ? -13.435 -5.173 -5.033 1.00 98.56 282 GLN A O 1
ATOM 2244 N N . TYR A 1 283 ? -12.388 -6.374 -6.618 1.00 98.88 283 TYR A N 1
ATOM 2245 C CA . TYR A 1 283 ? -12.713 -7.695 -6.078 1.00 98.88 283 TYR A CA 1
ATOM 2246 C C . TYR A 1 283 ? -11.454 -8.545 -6.002 1.00 98.88 283 TYR A C 1
ATOM 2248 O O . TYR A 1 283 ? -10.724 -8.642 -6.984 1.00 98.88 283 TYR A O 1
ATOM 2256 N N . GLU A 1 284 ? -11.245 -9.193 -4.862 1.00 98.88 284 GLU A N 1
ATOM 2257 C CA . GLU A 1 284 ? -10.105 -10.074 -4.621 1.00 98.88 284 GLU A CA 1
ATOM 2258 C C . GLU A 1 284 ? -10.582 -11.416 -4.065 1.00 98.88 284 GLU A C 1
ATOM 2260 O O . GLU A 1 284 ? -11.577 -11.478 -3.342 1.00 98.88 284 GLU A O 1
ATOM 2265 N N . ASN A 1 285 ? -9.907 -12.508 -4.424 1.00 98.81 285 ASN A N 1
ATOM 2266 C CA . ASN A 1 285 ? -10.398 -13.859 -4.150 1.00 98.81 285 ASN A CA 1
ATOM 2267 C C . ASN A 1 285 ? -10.115 -14.313 -2.702 1.00 98.81 285 ASN A C 1
ATOM 2269 O O . ASN A 1 285 ? -9.017 -14.775 -2.383 1.00 98.81 285 ASN A O 1
ATOM 2273 N N . ASP A 1 286 ? -11.129 -14.239 -1.838 1.00 98.94 286 ASP A N 1
ATOM 2274 C CA . ASP A 1 286 ? -11.060 -14.703 -0.448 1.00 98.94 286 ASP A CA 1
ATOM 2275 C C . ASP A 1 286 ? -11.001 -16.227 -0.333 1.00 98.94 286 ASP A C 1
ATOM 2277 O O . ASP A 1 286 ? -10.371 -16.745 0.583 1.00 98.94 286 ASP A O 1
ATOM 2281 N N . ASP A 1 287 ? -11.598 -16.967 -1.271 1.00 98.81 287 ASP A N 1
ATOM 2282 C CA . ASP A 1 287 ? -11.504 -18.432 -1.279 1.00 98.81 287 ASP A CA 1
ATOM 2283 C C . ASP A 1 287 ? -10.087 -18.929 -1.594 1.00 98.81 287 ASP A C 1
ATOM 2285 O O . ASP A 1 287 ? -9.771 -20.079 -1.296 1.00 98.81 287 ASP A O 1
ATOM 2289 N N . LEU A 1 288 ? -9.227 -18.064 -2.141 1.00 98.81 288 LEU A N 1
ATOM 2290 C CA . LEU A 1 288 ? -7.804 -18.331 -2.331 1.00 98.81 288 LEU A CA 1
ATOM 2291 C C . LEU A 1 288 ? -6.968 -17.826 -1.147 1.00 98.81 288 LEU A C 1
ATOM 2293 O O . LEU A 1 288 ? -6.240 -18.601 -0.532 1.00 98.81 288 LEU A O 1
ATOM 2297 N N . MET A 1 289 ? -7.071 -16.535 -0.820 1.00 98.81 289 MET A N 1
ATOM 2298 C CA . MET A 1 289 ? -6.155 -15.900 0.135 1.00 98.81 289 MET A CA 1
ATOM 2299 C C . MET A 1 289 ? -6.382 -16.350 1.580 1.00 98.81 289 MET A C 1
ATOM 2301 O O . MET A 1 289 ? -5.417 -16.571 2.308 1.00 98.81 289 MET A O 1
ATOM 2305 N N . ARG A 1 290 ? -7.634 -16.517 2.023 1.00 98.75 290 ARG A N 1
ATOM 2306 C CA . ARG A 1 290 ? -7.909 -16.928 3.409 1.00 98.75 290 ARG A CA 1
ATOM 2307 C C . ARG A 1 290 ? -7.361 -18.325 3.720 1.00 98.75 290 ARG A C 1
ATOM 2309 O O . ARG A 1 290 ? -6.735 -18.465 4.771 1.00 98.75 290 ARG A O 1
ATOM 2316 N N . PRO A 1 291 ? -7.558 -19.355 2.867 1.00 98.56 291 PRO A N 1
ATOM 2317 C CA . PRO A 1 291 ? -6.900 -20.646 3.064 1.00 98.56 291 PRO A CA 1
ATOM 2318 C C . PRO A 1 291 ? -5.374 -20.581 2.964 1.00 98.56 291 PRO A C 1
ATOM 2320 O O . PRO A 1 291 ? -4.716 -21.261 3.743 1.00 98.56 291 PRO A O 1
ATOM 2323 N N . ASP A 1 292 ? -4.821 -19.756 2.067 1.00 98.69 292 ASP A N 1
ATOM 2324 C CA . ASP A 1 292 ? -3.367 -19.590 1.908 1.00 98.69 292 ASP A CA 1
ATOM 2325 C C . ASP A 1 292 ? -2.704 -19.058 3.190 1.00 98.69 292 ASP A C 1
ATOM 2327 O O . ASP A 1 292 ? -1.736 -19.634 3.687 1.00 98.69 292 ASP A O 1
ATOM 2331 N N . PHE A 1 293 ? -3.290 -18.030 3.812 1.00 98.50 293 PHE A N 1
ATOM 2332 C CA . PHE A 1 293 ? -2.816 -17.529 5.107 1.00 98.50 293 PHE A CA 1
ATOM 2333 C C . PHE A 1 293 ? -3.269 -18.366 6.306 1.00 98.50 293 PHE A C 1
ATOM 2335 O O . PHE A 1 293 ? -2.785 -18.138 7.417 1.00 98.50 293 PHE A O 1
ATOM 2342 N N . ASN A 1 294 ? -4.231 -19.277 6.118 1.00 98.50 294 ASN A N 1
ATOM 2343 C CA . ASN A 1 294 ? -5.018 -19.875 7.198 1.00 98.50 294 ASN A CA 1
ATOM 2344 C C . ASN A 1 294 ? -5.484 -18.809 8.216 1.00 98.50 294 ASN A C 1
ATOM 2346 O O . ASN A 1 294 ? -5.333 -18.953 9.432 1.00 98.50 294 ASN A O 1
ATOM 2350 N N . ASN A 1 295 ? -5.972 -17.679 7.699 1.00 98.75 295 ASN A N 1
ATOM 2351 C CA . ASN A 1 295 ? -6.301 -16.496 8.484 1.00 98.75 295 ASN A CA 1
ATOM 2352 C C . ASN A 1 295 ? -7.426 -15.700 7.814 1.00 98.75 295 ASN A C 1
ATOM 2354 O O . ASN A 1 295 ? -7.427 -15.516 6.598 1.00 98.75 295 ASN A O 1
ATOM 2358 N N . ASP A 1 296 ? -8.371 -15.205 8.605 1.00 98.69 296 ASP A N 1
ATOM 2359 C CA . ASP A 1 296 ? -9.527 -14.431 8.148 1.00 98.69 296 ASP A CA 1
ATOM 2360 C C . ASP A 1 296 ? -9.460 -12.941 8.525 1.00 98.69 296 ASP A C 1
ATOM 2362 O O . ASP A 1 296 ? -10.426 -12.215 8.301 1.00 98.69 296 ASP A O 1
ATOM 2366 N N . ASP A 1 297 ? -8.309 -12.463 9.008 1.00 98.81 297 ASP A N 1
ATOM 2367 C CA . ASP A 1 297 ? -8.032 -11.065 9.359 1.00 98.81 297 ASP A CA 1
ATOM 2368 C C . ASP A 1 297 ? -6.838 -10.491 8.568 1.00 98.81 297 ASP A C 1
ATOM 2370 O O . ASP A 1 297 ? -5.991 -9.747 9.073 1.00 98.81 297 ASP A O 1
ATOM 2374 N N . TYR A 1 298 ? -6.757 -10.850 7.286 1.00 98.88 298 TYR A N 1
ATOM 2375 C CA . TYR A 1 298 ? -5.874 -10.190 6.325 1.00 98.88 298 TYR A CA 1
ATOM 2376 C C . TYR A 1 298 ? -6.577 -9.006 5.649 1.00 98.88 298 TYR A C 1
ATOM 2378 O O . TYR A 1 298 ? -7.805 -8.982 5.521 1.00 98.88 298 TYR A O 1
ATOM 2386 N N . ALA A 1 299 ? -5.784 -8.035 5.199 1.00 98.88 299 ALA A N 1
ATOM 2387 C CA . ALA A 1 299 ? -6.218 -6.884 4.416 1.00 98.88 299 ALA A CA 1
ATOM 2388 C C . ALA A 1 299 ? -5.364 -6.729 3.154 1.00 98.88 299 ALA A C 1
ATOM 2390 O O . ALA A 1 299 ? -4.242 -7.233 3.081 1.00 98.88 299 ALA A O 1
ATOM 2391 N N . ILE A 1 300 ? -5.886 -5.998 2.173 1.00 98.88 300 ILE A N 1
ATOM 2392 C CA . ILE A 1 300 ? -5.194 -5.698 0.920 1.00 98.88 300 ILE A CA 1
ATOM 2393 C C . ILE A 1 300 ? -4.452 -4.367 1.032 1.00 98.88 300 ILE A C 1
ATOM 2395 O O . ILE A 1 300 ? -5.052 -3.323 1.283 1.00 98.88 300 ILE A O 1
ATOM 2399 N N . ALA A 1 301 ? -3.138 -4.400 0.811 1.00 97.62 301 ALA A N 1
ATOM 2400 C CA . ALA A 1 301 ? -2.308 -3.209 0.709 1.00 97.62 301 ALA A CA 1
ATOM 2401 C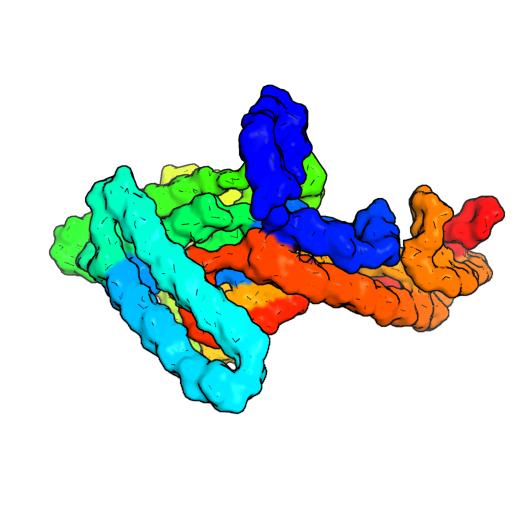 C . ALA A 1 301 ? -2.113 -2.798 -0.751 1.00 97.62 301 ALA A C 1
ATOM 2403 O O . ALA A 1 301 ? -1.730 -3.619 -1.592 1.00 97.62 301 ALA A O 1
ATOM 2404 N N . CYS A 1 302 ? -2.265 -1.499 -1.027 1.00 94.31 302 CYS A N 1
ATOM 2405 C CA . CYS A 1 302 ? -2.260 -0.937 -2.379 1.00 94.31 302 CYS A CA 1
ATOM 2406 C C . CYS A 1 302 ? -3.389 -1.552 -3.219 1.00 94.31 302 CYS A C 1
ATOM 2408 O O . CYS A 1 302 ? -4.555 -1.398 -2.865 1.00 94.31 302 CYS A O 1
ATOM 2410 N N . CYS A 1 303 ? -3.048 -2.239 -4.309 1.00 90.31 303 CYS A N 1
ATOM 2411 C CA . CYS A 1 303 ? -4.020 -2.839 -5.212 1.00 90.31 303 CYS A CA 1
ATOM 2412 C C . CYS A 1 303 ? -4.396 -4.267 -4.803 1.00 90.31 303 CYS A C 1
ATOM 2414 O O . CYS A 1 303 ? -5.573 -4.521 -4.599 1.00 90.31 303 CYS A O 1
ATOM 2416 N N . VAL A 1 304 ? -3.404 -5.167 -4.692 1.00 97.25 304 VAL A N 1
ATOM 2417 C CA . VAL A 1 304 ? -3.625 -6.632 -4.739 1.00 97.25 304 VAL A CA 1
ATOM 2418 C C . VAL A 1 304 ? -2.737 -7.450 -3.787 1.00 97.25 304 VAL A C 1
ATOM 2420 O O . VAL A 1 304 ? -2.640 -8.665 -3.925 1.00 97.25 304 VAL A O 1
ATOM 2423 N N . SER A 1 305 ? -1.988 -6.822 -2.866 1.00 98.19 305 SER A N 1
ATOM 2424 C CA . SER A 1 305 ? -1.067 -7.587 -2.000 1.00 98.19 305 SER A CA 1
ATOM 2425 C C . SER A 1 305 ? -1.634 -7.776 -0.600 1.00 98.19 305 SER A C 1
ATOM 2427 O O . SER A 1 305 ? -1.685 -6.803 0.159 1.00 98.19 305 SER A O 1
ATOM 2429 N N . PRO A 1 306 ? -2.028 -9.006 -0.239 1.00 98.50 306 PRO A N 1
ATOM 2430 C CA . PRO A 1 306 ? -2.573 -9.287 1.074 1.00 98.50 306 PRO A CA 1
ATOM 2431 C C . PRO A 1 306 ? -1.487 -9.287 2.155 1.00 98.50 306 PRO A C 1
ATOM 2433 O O . PRO A 1 306 ? -0.331 -9.641 1.912 1.00 98.50 306 PRO A O 1
ATOM 2436 N N . MET A 1 307 ? -1.874 -8.890 3.362 1.00 98.56 307 MET A N 1
ATOM 2437 C CA . MET A 1 307 ? -1.083 -9.022 4.585 1.00 98.56 307 MET A CA 1
ATOM 2438 C C . MET A 1 307 ? -1.998 -9.309 5.768 1.00 98.56 307 MET A C 1
ATOM 2440 O O . MET A 1 307 ? -3.072 -8.715 5.876 1.00 98.56 307 MET A O 1
ATOM 2444 N N . VAL A 1 308 ? -1.566 -10.174 6.685 1.00 98.81 308 VAL A N 1
ATOM 2445 C CA . VAL A 1 308 ? -2.258 -10.332 7.974 1.00 98.81 308 VAL A CA 1
ATOM 2446 C C . VAL A 1 308 ? -2.065 -9.059 8.801 1.00 98.81 308 VAL A C 1
ATOM 2448 O O . VAL A 1 308 ? -0.928 -8.650 9.065 1.00 98.81 308 VAL A O 1
ATOM 2451 N N . VAL A 1 309 ? -3.173 -8.420 9.187 1.00 98.62 309 VAL A N 1
ATOM 2452 C CA . VAL A 1 309 ? -3.175 -7.069 9.764 1.00 98.62 309 VAL A CA 1
ATOM 2453 C C . VAL A 1 309 ? -2.373 -7.031 11.070 1.00 98.62 309 VAL A C 1
ATOM 2455 O O . VAL A 1 309 ? -2.532 -7.876 11.950 1.00 98.62 309 VAL A O 1
ATOM 2458 N N . GLY A 1 310 ? -1.459 -6.062 11.189 1.00 98.56 310 GLY A N 1
ATOM 2459 C CA . GLY A 1 310 ? -0.604 -5.892 12.368 1.00 98.56 310 GLY A CA 1
ATOM 2460 C C . GLY A 1 310 ? 0.477 -6.968 12.554 1.00 98.56 310 GLY A C 1
ATOM 2461 O O . GLY A 1 310 ? 1.209 -6.914 13.541 1.00 98.56 310 GLY A O 1
ATOM 2462 N N . LYS A 1 311 ? 0.608 -7.934 11.635 1.00 98.81 311 LYS A N 1
ATOM 2463 C CA . LYS A 1 311 ? 1.563 -9.059 11.739 1.00 98.81 311 LYS A CA 1
ATOM 2464 C C . LYS A 1 311 ? 2.530 -9.156 10.563 1.00 98.81 311 LYS A C 1
ATOM 2466 O O . LYS A 1 311 ? 3.581 -9.788 10.682 1.00 98.81 311 LYS A O 1
ATOM 2471 N N . GLN A 1 312 ? 2.199 -8.538 9.433 1.00 98.75 312 GLN A N 1
ATOM 2472 C CA . GLN A 1 312 ? 3.027 -8.556 8.233 1.00 98.75 312 GLN A CA 1
ATOM 2473 C C . GLN A 1 312 ? 3.104 -7.170 7.590 1.00 98.75 312 GLN A C 1
ATOM 2475 O O . GLN A 1 312 ? 2.183 -6.369 7.702 1.00 98.75 312 GLN A O 1
ATOM 2480 N N . MET A 1 313 ? 4.189 -6.925 6.862 1.00 98.56 313 MET A N 1
ATOM 2481 C CA . MET A 1 313 ? 4.341 -5.792 5.951 1.00 98.56 313 MET A CA 1
ATOM 2482 C C . MET A 1 313 ? 5.109 -6.226 4.698 1.00 98.56 313 MET A C 1
ATOM 2484 O O . MET A 1 313 ? 5.760 -7.277 4.695 1.00 98.56 313 MET A O 1
ATOM 2488 N N . GLN A 1 314 ? 5.095 -5.408 3.643 1.00 98.75 314 GLN A N 1
ATOM 2489 C CA . GLN A 1 314 ? 5.931 -5.663 2.469 1.00 98.75 314 GLN A CA 1
ATOM 2490 C C . GLN A 1 314 ? 6.922 -4.534 2.207 1.00 98.75 314 GLN A C 1
ATOM 2492 O O . GLN A 1 314 ? 6.604 -3.348 2.240 1.00 98.75 314 GLN A O 1
ATOM 2497 N N . PHE A 1 315 ? 8.139 -4.926 1.861 1.00 98.75 315 PHE A N 1
ATOM 2498 C CA . PHE A 1 315 ? 9.116 -4.062 1.233 1.00 98.75 315 PHE A CA 1
ATOM 2499 C C . PHE A 1 315 ? 8.741 -3.877 -0.238 1.00 98.75 315 PHE A C 1
ATOM 2501 O O . PHE A 1 315 ? 8.896 -4.775 -1.065 1.00 98.75 315 PHE A O 1
ATOM 2508 N N . PHE A 1 316 ? 8.154 -2.713 -0.533 1.00 98.19 316 PHE A N 1
ATOM 2509 C CA . PHE A 1 316 ? 7.642 -2.374 -1.856 1.00 98.19 316 PHE A CA 1
ATOM 2510 C C . PHE A 1 316 ? 8.751 -2.279 -2.907 1.00 98.19 316 PHE A C 1
ATOM 2512 O O . PHE A 1 316 ? 9.632 -1.431 -2.793 1.00 98.19 316 PHE A O 1
ATOM 2519 N N . GLY A 1 317 ? 8.659 -3.079 -3.971 1.00 97.25 317 GLY A N 1
ATOM 2520 C CA . GLY A 1 317 ? 9.664 -3.091 -5.030 1.00 97.25 317 GLY A CA 1
ATOM 2521 C C . GLY A 1 317 ? 9.302 -2.354 -6.317 1.00 97.25 317 GLY A C 1
ATOM 2522 O O . GLY A 1 317 ? 10.118 -2.340 -7.231 1.00 97.25 317 GLY A O 1
ATOM 2523 N N . ALA A 1 318 ? 8.111 -1.769 -6.459 1.00 95.44 318 ALA A N 1
ATOM 2524 C CA . ALA A 1 318 ? 7.587 -1.339 -7.763 1.00 95.44 318 ALA A CA 1
ATOM 2525 C C . ALA A 1 318 ? 7.618 -2.479 -8.805 1.00 95.44 318 ALA A C 1
ATOM 2527 O O . ALA A 1 318 ? 6.990 -3.508 -8.560 1.00 95.44 318 ALA A O 1
ATOM 2528 N N . ARG A 1 319 ? 8.272 -2.315 -9.967 1.00 96.56 319 ARG A N 1
ATOM 2529 C CA . ARG A 1 319 ? 8.265 -3.327 -11.041 1.00 96.56 319 ARG A CA 1
ATOM 2530 C C . ARG A 1 319 ? 9.482 -3.273 -11.971 1.00 96.56 319 ARG A C 1
ATOM 2532 O O . ARG A 1 319 ? 9.965 -2.194 -12.305 1.00 96.56 319 ARG A O 1
ATOM 2539 N N . ALA A 1 320 ? 9.915 -4.441 -12.444 1.00 98.12 320 ALA A N 1
ATOM 2540 C CA . ALA A 1 320 ? 10.928 -4.615 -13.485 1.00 98.12 320 ALA A CA 1
ATOM 2541 C C . ALA A 1 320 ? 10.292 -4.863 -14.862 1.00 98.12 320 ALA A C 1
ATOM 2543 O O . ALA A 1 320 ? 9.285 -5.561 -14.965 1.00 98.12 320 ALA A O 1
ATOM 2544 N N . ASN A 1 321 ? 10.861 -4.303 -15.929 1.00 98.50 321 ASN A N 1
ATOM 2545 C CA . ASN A 1 321 ? 10.297 -4.379 -17.278 1.00 98.50 321 ASN A CA 1
ATOM 2546 C C . ASN A 1 321 ? 10.800 -5.613 -18.042 1.00 98.50 321 ASN A C 1
ATOM 2548 O O . ASN A 1 321 ? 11.838 -5.563 -18.701 1.00 98.50 321 ASN A O 1
ATOM 2552 N N . LEU A 1 322 ? 10.023 -6.697 -17.993 1.00 98.44 322 LEU A N 1
ATOM 2553 C CA . LEU A 1 322 ? 10.384 -7.979 -18.601 1.00 98.44 322 LEU A CA 1
ATOM 2554 C C . LEU A 1 322 ? 10.401 -7.929 -20.136 1.00 98.44 322 LEU A C 1
ATOM 2556 O O . LEU A 1 322 ? 11.210 -8.607 -20.766 1.00 98.44 322 LEU A O 1
ATOM 2560 N N . ALA A 1 323 ? 9.556 -7.092 -20.742 1.00 98.44 323 ALA A N 1
ATOM 2561 C CA . ALA A 1 323 ? 9.556 -6.896 -22.190 1.00 98.44 323 ALA A CA 1
ATOM 2562 C C . ALA A 1 323 ? 10.870 -6.256 -22.667 1.00 98.44 323 ALA A C 1
ATOM 2564 O O . ALA A 1 323 ? 11.479 -6.720 -23.629 1.00 98.44 323 ALA A O 1
ATOM 2565 N N . LYS A 1 324 ? 11.364 -5.236 -21.953 1.00 98.44 324 LYS A N 1
ATOM 2566 C CA . LYS A 1 324 ? 12.666 -4.621 -22.258 1.00 98.44 324 LYS A CA 1
ATOM 2567 C C . LYS A 1 324 ? 13.830 -5.584 -22.000 1.00 98.44 324 LYS A C 1
ATOM 2569 O O . LYS A 1 324 ? 14.775 -5.607 -22.780 1.00 98.44 324 LYS A O 1
ATOM 2574 N N . THR A 1 325 ? 13.745 -6.426 -20.971 1.00 98.75 325 THR A N 1
ATOM 2575 C CA . THR A 1 325 ? 14.742 -7.483 -20.725 1.00 98.75 325 THR A CA 1
ATOM 2576 C C . THR A 1 325 ? 14.869 -8.447 -21.904 1.00 98.75 325 THR A C 1
ATOM 2578 O O . THR A 1 325 ? 15.984 -8.809 -22.269 1.00 98.75 325 THR A O 1
ATOM 2581 N N . MET A 1 326 ? 13.761 -8.812 -22.553 1.00 98.69 326 MET A N 1
ATOM 2582 C CA . MET A 1 326 ? 13.801 -9.631 -23.768 1.00 98.69 326 MET A CA 1
ATOM 2583 C C . MET A 1 326 ? 14.477 -8.912 -24.940 1.00 98.69 326 MET A C 1
ATOM 2585 O O . MET A 1 326 ? 15.280 -9.518 -25.644 1.00 98.69 326 MET A O 1
ATOM 2589 N N . LEU A 1 327 ? 14.214 -7.615 -25.131 1.00 98.69 327 LEU A N 1
ATOM 2590 C CA . LEU A 1 327 ? 14.922 -6.833 -26.151 1.00 98.69 327 LEU A CA 1
ATOM 2591 C C . LEU A 1 327 ? 16.426 -6.791 -25.876 1.00 98.69 327 LEU A C 1
ATOM 2593 O O . LEU A 1 327 ? 17.217 -6.937 -26.801 1.00 98.69 327 LEU A O 1
ATOM 2597 N N . TYR A 1 328 ? 16.838 -6.676 -24.613 1.00 98.75 328 TYR A N 1
ATOM 2598 C CA . TYR A 1 328 ? 18.254 -6.731 -24.244 1.00 98.75 328 TYR A CA 1
ATOM 2599 C C . TYR A 1 328 ? 18.868 -8.098 -24.535 1.00 98.75 328 TYR A C 1
ATOM 2601 O O . TYR A 1 328 ? 19.998 -8.156 -25.012 1.00 98.75 328 TYR A O 1
ATOM 2609 N N . ALA A 1 329 ? 18.127 -9.182 -24.307 1.00 98.62 329 ALA A N 1
ATOM 2610 C CA . ALA A 1 329 ? 18.568 -10.527 -24.658 1.00 98.62 329 ALA A CA 1
ATOM 2611 C C . ALA A 1 329 ? 18.803 -10.689 -26.169 1.00 98.62 329 ALA A C 1
ATOM 2613 O O . ALA A 1 329 ? 19.786 -11.302 -26.578 1.00 98.62 329 ALA A O 1
ATOM 2614 N N . ILE A 1 330 ? 17.947 -10.083 -26.997 1.00 98.69 330 ILE A N 1
ATOM 2615 C CA . ILE A 1 330 ? 18.098 -10.071 -28.460 1.00 98.69 330 ILE A CA 1
ATOM 2616 C C . ILE A 1 330 ? 19.274 -9.176 -28.887 1.00 98.69 330 ILE A C 1
ATOM 2618 O O . ILE A 1 330 ? 20.059 -9.558 -29.755 1.00 98.69 330 ILE A O 1
ATOM 2622 N N . ASN A 1 331 ? 19.421 -8.007 -28.259 1.00 98.75 331 ASN A N 1
ATOM 2623 C CA . ASN A 1 331 ? 20.347 -6.941 -28.652 1.00 98.75 331 ASN A CA 1
ATOM 2624 C C . ASN A 1 331 ? 21.683 -6.938 -27.886 1.00 98.75 331 ASN A C 1
ATOM 2626 O O . ASN A 1 331 ? 22.391 -5.932 -27.871 1.00 98.75 331 ASN A O 1
ATOM 2630 N N . GLY A 1 332 ? 22.059 -8.038 -27.230 1.00 98.38 332 GLY A N 1
ATOM 2631 C CA . GLY A 1 332 ? 23.369 -8.146 -26.577 1.00 98.38 332 GLY A CA 1
ATOM 2632 C C . GLY A 1 332 ? 23.554 -7.222 -25.358 1.00 98.38 332 GLY A C 1
ATOM 2633 O O . GLY A 1 332 ? 24.670 -6.815 -25.022 1.00 98.38 332 GLY A O 1
ATOM 2634 N N . GLY A 1 333 ? 22.454 -6.850 -24.700 1.00 98.44 333 GLY A N 1
ATOM 2635 C CA . GLY A 1 333 ? 22.419 -5.964 -23.533 1.00 98.44 333 GLY A CA 1
ATOM 2636 C C . GLY A 1 333 ? 22.441 -4.467 -23.846 1.00 98.44 333 GLY A C 1
ATOM 2637 O O . GLY A 1 333 ? 22.523 -3.656 -22.915 1.00 98.44 333 GLY A O 1
ATOM 2638 N N . VAL A 1 334 ? 22.372 -4.095 -25.124 1.00 98.62 334 VAL A N 1
ATOM 2639 C CA . VAL A 1 334 ? 22.275 -2.704 -25.573 1.00 98.62 334 VAL A CA 1
ATOM 2640 C C . VAL A 1 334 ? 20.808 -2.281 -25.636 1.00 98.62 334 VAL A C 1
ATOM 2642 O O . VAL A 1 334 ? 19.965 -3.002 -26.167 1.00 98.62 334 VAL A O 1
ATOM 2645 N N . ASP A 1 335 ? 20.505 -1.105 -25.086 1.00 98.56 335 ASP A N 1
ATOM 2646 C CA . ASP A 1 335 ? 19.165 -0.523 -25.146 1.00 98.56 335 ASP A CA 1
ATOM 2647 C C . ASP A 1 335 ? 18.823 -0.058 -26.563 1.00 98.56 335 ASP A C 1
ATOM 2649 O O . ASP A 1 335 ? 19.582 0.691 -27.184 1.00 98.56 335 ASP A O 1
ATOM 2653 N N . GLU A 1 336 ? 17.654 -0.476 -27.042 1.00 97.50 336 GLU A N 1
ATOM 2654 C CA . GLU A 1 336 ? 17.204 -0.294 -28.421 1.00 97.50 336 GLU A CA 1
ATOM 2655 C C . GLU A 1 336 ? 16.921 1.171 -28.787 1.00 97.50 336 GLU A C 1
ATOM 2657 O O . GLU A 1 336 ? 16.908 1.522 -29.963 1.00 97.50 336 GLU A O 1
ATOM 2662 N N . LYS A 1 337 ? 16.715 2.050 -27.795 1.00 97.31 337 LYS A N 1
ATOM 2663 C CA . LYS A 1 337 ? 16.419 3.476 -28.011 1.00 97.31 337 LYS A CA 1
ATOM 2664 C C . LYS A 1 337 ? 17.600 4.375 -27.691 1.00 97.31 337 LYS A C 1
ATOM 2666 O O . LYS A 1 337 ? 17.864 5.340 -28.401 1.00 97.31 337 LYS A O 1
ATOM 2671 N N . LEU A 1 338 ? 18.283 4.096 -26.588 1.00 97.25 338 LEU A N 1
ATOM 2672 C CA . LEU A 1 338 ? 19.382 4.909 -26.079 1.00 97.25 338 LEU A CA 1
ATOM 2673 C C . LEU A 1 338 ? 20.728 4.537 -26.703 1.00 97.25 338 LEU A C 1
ATOM 2675 O O . LEU A 1 338 ? 21.700 5.255 -26.462 1.00 97.25 338 LEU A O 1
ATOM 2679 N N . LYS A 1 339 ? 20.806 3.416 -27.438 1.00 97.50 339 LYS A N 1
ATOM 2680 C CA . LYS A 1 339 ? 22.049 2.854 -27.990 1.00 97.50 339 LYS A CA 1
ATOM 2681 C C . LYS A 1 339 ? 23.161 2.744 -26.932 1.00 97.50 339 LYS A C 1
ATOM 2683 O O . LYS A 1 339 ? 24.340 2.958 -27.198 1.00 97.50 339 LYS A O 1
ATOM 2688 N N . MET A 1 340 ? 22.774 2.447 -25.688 1.00 97.81 340 MET A N 1
ATOM 2689 C CA . MET A 1 340 ? 23.665 2.371 -24.528 1.00 97.81 340 MET A CA 1
ATOM 2690 C C . MET A 1 340 ? 23.793 0.923 -24.069 1.00 97.81 340 MET A C 1
ATOM 2692 O O . MET A 1 340 ? 22.787 0.232 -23.942 1.00 97.81 340 MET A O 1
ATOM 2696 N N . GLN A 1 341 ? 25.006 0.484 -23.729 1.00 98.50 341 GLN A N 1
ATOM 2697 C CA . GLN A 1 341 ? 25.190 -0.781 -23.018 1.00 98.50 341 GLN A CA 1
ATOM 2698 C C . GLN A 1 341 ? 24.616 -0.657 -21.599 1.00 98.50 341 GLN A C 1
ATOM 2700 O O . GLN A 1 341 ? 25.153 0.083 -20.768 1.00 98.50 341 GLN A O 1
ATOM 2705 N N . VAL A 1 342 ? 23.519 -1.364 -21.325 1.00 98.56 342 VAL A N 1
ATOM 2706 C CA . VAL A 1 342 ? 22.854 -1.360 -20.014 1.00 98.56 342 VAL A CA 1
ATOM 2707 C C . VAL A 1 342 ? 23.052 -2.695 -19.314 1.00 98.56 342 VAL A C 1
ATOM 2709 O O . VAL A 1 342 ? 23.547 -2.723 -18.189 1.00 98.56 342 VAL A O 1
ATOM 2712 N N . GLY A 1 343 ? 22.666 -3.785 -19.979 1.00 98.25 343 GLY A N 1
ATOM 2713 C CA . GLY A 1 343 ? 22.906 -5.140 -19.498 1.00 98.25 343 GLY A CA 1
ATOM 2714 C C . GLY A 1 343 ? 24.329 -5.619 -19.794 1.00 98.25 343 GLY A C 1
ATOM 2715 O O . GLY A 1 343 ? 25.115 -4.893 -20.415 1.00 98.25 343 GLY A O 1
ATOM 2716 N N . PRO A 1 344 ? 24.680 -6.846 -19.376 1.00 98.38 344 PRO A N 1
ATOM 2717 C CA . PRO A 1 344 ? 25.978 -7.438 -19.664 1.00 98.38 344 PRO A CA 1
ATOM 2718 C C . PRO A 1 344 ? 26.223 -7.495 -21.173 1.00 98.38 344 PRO A C 1
ATOM 2720 O O . PRO A 1 344 ? 25.337 -7.878 -21.939 1.00 98.38 344 PRO A O 1
ATOM 2723 N N . LYS A 1 345 ? 27.432 -7.114 -21.600 1.00 98.31 345 LYS A N 1
ATOM 2724 C CA . LYS A 1 345 ? 27.816 -7.180 -23.011 1.00 98.31 345 LYS A CA 1
ATOM 2725 C C . LYS A 1 345 ? 27.798 -8.634 -23.472 1.00 98.31 345 LYS A C 1
ATOM 2727 O O . LYS A 1 345 ? 28.513 -9.467 -22.920 1.00 98.31 345 LYS A O 1
ATOM 2732 N N . SER A 1 346 ? 27.007 -8.913 -24.496 1.00 97.12 346 SER A N 1
ATOM 2733 C CA . SER A 1 346 ? 26.925 -10.216 -25.154 1.00 97.12 346 SER A CA 1
ATOM 2734 C C . SER A 1 346 ? 26.745 -10.028 -26.658 1.00 97.12 346 SER A C 1
ATOM 2736 O O . SER A 1 346 ? 26.477 -8.921 -27.124 1.00 97.12 346 SER A O 1
ATOM 2738 N N . GLU A 1 347 ? 26.944 -11.093 -27.429 1.00 96.88 347 GLU A N 1
ATOM 2739 C CA . GLU A 1 347 ? 26.679 -11.046 -28.865 1.00 96.88 347 GLU A CA 1
ATOM 2740 C C . GLU A 1 347 ? 25.163 -10.973 -29.116 1.00 96.88 347 GLU A C 1
ATOM 2742 O O . GLU A 1 347 ? 24.427 -11.786 -28.550 1.00 96.88 347 GLU A O 1
ATOM 2747 N N . PRO A 1 348 ? 24.680 -10.033 -29.949 1.00 97.69 348 PRO A N 1
ATOM 2748 C CA . PRO A 1 348 ? 23.270 -9.969 -30.312 1.00 97.69 348 PRO A CA 1
ATOM 2749 C C . PRO A 1 348 ? 22.897 -11.142 -31.224 1.00 97.69 348 PRO A C 1
ATOM 2751 O O . PRO A 1 348 ? 23.721 -11.610 -32.020 1.00 97.69 348 PRO A O 1
ATOM 2754 N N . ILE A 1 349 ? 21.636 -11.573 -31.158 1.00 97.69 349 ILE A N 1
ATOM 2755 C CA . ILE A 1 349 ? 21.121 -12.683 -31.968 1.00 97.69 349 ILE A CA 1
ATOM 2756 C C . ILE A 1 349 ? 21.253 -12.344 -33.458 1.00 97.69 349 ILE A C 1
ATOM 2758 O O . ILE A 1 349 ? 20.788 -11.303 -33.946 1.00 97.69 349 ILE A O 1
ATOM 2762 N N . LYS A 1 350 ? 21.904 -13.244 -34.199 1.00 94.19 350 LYS A N 1
ATOM 2763 C CA . LYS A 1 350 ? 22.141 -13.118 -35.643 1.00 94.19 350 LYS A CA 1
ATOM 2764 C C . LYS A 1 350 ? 21.056 -13.857 -36.436 1.00 94.19 350 LYS A C 1
ATOM 2766 O O . LYS A 1 350 ? 20.229 -14.565 -35.879 1.00 94.19 350 LYS A O 1
ATOM 2771 N N . GLY A 1 351 ? 21.056 -13.677 -37.755 1.00 93.94 351 GLY A N 1
ATOM 2772 C CA . GLY A 1 351 ? 20.118 -14.346 -38.660 1.00 93.94 351 GLY A CA 1
ATOM 2773 C C . GLY A 1 351 ? 18.819 -13.578 -38.922 1.00 93.94 351 GLY A C 1
ATOM 2774 O O . GLY A 1 351 ? 18.493 -12.583 -38.264 1.00 93.94 351 GLY A O 1
ATOM 2775 N N . ASP A 1 352 ? 18.087 -14.046 -39.932 1.00 94.19 352 ASP A N 1
ATOM 2776 C CA . ASP A 1 352 ? 16.954 -13.322 -40.523 1.00 94.19 352 ASP A CA 1
ATOM 2777 C C . ASP A 1 352 ? 15.604 -13.656 -39.883 1.00 94.19 352 ASP A C 1
ATOM 2779 O O . ASP A 1 352 ? 14.630 -12.944 -40.110 1.00 94.19 352 ASP A O 1
ATOM 2783 N N . VAL A 1 353 ? 15.524 -14.745 -39.115 1.00 98.00 353 VAL A N 1
ATOM 2784 C CA . VAL A 1 353 ? 14.313 -15.199 -38.418 1.00 98.00 353 VAL A CA 1
ATOM 2785 C C . VAL A 1 353 ? 14.702 -15.601 -37.001 1.00 98.00 353 VAL A C 1
ATOM 2787 O O . VAL A 1 353 ? 15.617 -16.404 -36.838 1.00 98.00 353 VAL A O 1
ATOM 2790 N N . LEU A 1 354 ? 14.019 -15.057 -35.992 1.00 98.38 354 LEU A N 1
ATOM 2791 C CA . LEU A 1 354 ? 14.282 -15.409 -34.595 1.00 98.38 354 LEU A CA 1
ATOM 2792 C C . LEU A 1 354 ? 13.878 -16.857 -34.308 1.00 98.38 354 LEU A C 1
ATOM 2794 O O . LEU A 1 354 ? 12.801 -17.300 -34.710 1.00 98.38 354 LEU A O 1
ATOM 2798 N N . ASN A 1 355 ? 14.729 -17.570 -33.576 1.00 98.56 355 ASN A N 1
ATOM 2799 C CA . ASN A 1 355 ? 14.436 -18.894 -33.051 1.00 98.56 355 ASN A CA 1
ATOM 2800 C C . ASN A 1 355 ? 13.982 -18.790 -31.586 1.00 98.56 355 ASN A C 1
ATOM 2802 O O . ASN A 1 355 ? 14.605 -18.093 -30.788 1.00 98.56 355 ASN A O 1
ATOM 2806 N N . PHE A 1 356 ? 12.895 -19.481 -31.233 1.00 98.69 356 PHE A N 1
ATOM 2807 C CA . PHE A 1 356 ? 12.326 -19.421 -29.884 1.00 98.69 356 PHE A CA 1
ATOM 2808 C C . PHE A 1 356 ? 13.296 -19.917 -28.808 1.00 98.69 356 PHE A C 1
ATOM 2810 O O . PHE A 1 356 ? 13.452 -19.239 -27.797 1.00 98.69 356 PHE A O 1
ATOM 2817 N N . ASP A 1 357 ? 13.949 -21.060 -29.025 1.00 98.62 357 ASP A N 1
ATOM 2818 C CA . ASP A 1 357 ? 14.834 -21.659 -28.024 1.00 98.62 357 ASP A CA 1
ATOM 2819 C C . ASP A 1 357 ? 16.067 -20.772 -27.791 1.00 98.62 357 ASP A C 1
ATOM 2821 O O . ASP A 1 357 ? 16.450 -20.543 -26.648 1.00 98.62 357 ASP A O 1
ATOM 2825 N N . GLU A 1 358 ? 16.626 -20.185 -28.856 1.00 98.56 358 GLU A N 1
ATOM 2826 C CA . GLU A 1 358 ? 17.736 -19.226 -28.758 1.00 98.56 358 GLU A CA 1
ATOM 2827 C C . GLU A 1 358 ? 17.338 -17.948 -28.002 1.00 98.56 358 GLU A C 1
ATOM 2829 O O . GLU A 1 358 ? 18.067 -17.493 -27.120 1.00 98.56 358 GLU A O 1
ATOM 2834 N N . VAL A 1 359 ? 16.175 -17.365 -28.316 1.00 98.56 359 VAL A N 1
ATOM 2835 C CA . VAL A 1 359 ? 15.691 -16.158 -27.626 1.00 98.56 359 VAL A CA 1
ATOM 2836 C C . VAL A 1 359 ? 15.392 -16.451 -26.158 1.00 98.56 359 VAL A C 1
ATOM 2838 O O . VAL A 1 359 ? 15.732 -15.637 -25.302 1.00 98.56 359 VAL A O 1
ATOM 2841 N N . MET A 1 360 ? 14.779 -17.597 -25.853 1.00 98.56 360 MET A N 1
ATOM 2842 C CA . MET A 1 360 ? 14.424 -17.975 -24.485 1.00 98.56 360 MET A CA 1
ATOM 2843 C C . MET A 1 360 ? 15.667 -18.246 -23.627 1.00 98.56 360 MET A C 1
ATOM 2845 O O . MET A 1 360 ? 15.727 -17.760 -22.501 1.00 98.56 360 MET A O 1
ATOM 2849 N N . ASP A 1 361 ? 16.676 -18.940 -24.165 1.00 98.50 361 ASP A N 1
ATOM 2850 C CA . ASP A 1 361 ? 17.966 -19.170 -23.491 1.00 98.50 361 ASP A CA 1
ATOM 2851 C C . ASP A 1 361 ? 18.663 -17.846 -23.137 1.00 98.50 361 ASP A C 1
ATOM 2853 O O . ASP A 1 361 ? 19.094 -17.617 -22.005 1.00 98.50 361 ASP A O 1
ATOM 2857 N N . ARG A 1 362 ? 18.687 -16.897 -24.083 1.00 98.44 362 ARG A N 1
ATOM 2858 C CA . ARG A 1 362 ? 19.240 -15.558 -23.834 1.00 98.44 362 ARG A CA 1
ATOM 2859 C C . ARG A 1 362 ? 18.404 -14.774 -22.832 1.00 98.44 362 ARG A C 1
ATOM 2861 O O . ARG A 1 362 ? 18.964 -14.077 -21.988 1.00 98.44 362 ARG A O 1
ATOM 2868 N N . MET A 1 363 ? 17.081 -14.862 -22.919 1.00 98.44 363 MET A N 1
ATOM 2869 C CA . MET A 1 363 ? 16.180 -14.175 -21.999 1.00 98.44 363 MET A CA 1
ATOM 2870 C C . MET A 1 363 ? 16.383 -14.649 -20.559 1.00 98.44 363 MET A C 1
ATOM 2872 O O . MET A 1 363 ? 16.449 -13.800 -19.674 1.00 98.44 363 MET A O 1
ATOM 2876 N N . ASP A 1 364 ? 16.547 -15.954 -20.334 1.00 98.62 364 ASP A N 1
ATOM 2877 C CA . ASP A 1 364 ? 16.820 -16.536 -19.015 1.00 98.62 364 ASP A CA 1
ATOM 2878 C C . ASP A 1 364 ? 18.114 -15.967 -18.404 1.00 98.62 364 ASP A C 1
ATOM 2880 O O . ASP A 1 364 ? 18.105 -15.411 -17.304 1.00 98.62 364 ASP A O 1
ATOM 2884 N N . HIS A 1 365 ? 19.199 -15.923 -19.186 1.00 98.00 365 HIS A N 1
ATOM 2885 C CA . HIS A 1 365 ? 20.459 -15.307 -18.753 1.00 98.00 365 HIS A CA 1
ATOM 2886 C C . HIS A 1 365 ? 20.313 -13.818 -18.380 1.00 98.00 365 HIS A C 1
ATOM 2888 O O . HIS A 1 365 ? 20.912 -13.325 -17.420 1.00 98.00 365 HIS A O 1
ATOM 2894 N N . PHE A 1 366 ? 19.509 -13.066 -19.134 1.00 98.62 366 PHE A N 1
ATOM 2895 C CA . PHE A 1 366 ? 19.239 -11.663 -18.819 1.00 98.62 366 PHE A CA 1
ATOM 2896 C C . PHE A 1 366 ? 18.271 -11.492 -17.640 1.00 98.62 366 PHE A C 1
ATOM 2898 O O . PHE A 1 366 ? 18.338 -10.469 -16.953 1.00 98.62 366 PHE A O 1
ATOM 2905 N N . MET A 1 367 ? 17.406 -12.469 -17.361 1.00 98.75 367 MET A N 1
ATOM 2906 C CA . MET A 1 367 ? 16.565 -12.487 -16.164 1.00 98.75 367 MET A CA 1
ATOM 2907 C C . MET A 1 367 ? 17.396 -12.698 -14.894 1.00 98.75 367 MET A C 1
ATOM 2909 O O . MET A 1 367 ? 17.130 -12.011 -13.907 1.00 98.75 367 MET A O 1
ATOM 2913 N N . ASP A 1 368 ? 18.448 -13.523 -14.928 1.00 98.75 368 ASP A N 1
ATOM 2914 C CA . ASP A 1 368 ? 19.411 -13.651 -13.821 1.00 98.75 368 ASP A CA 1
ATOM 2915 C C . ASP A 1 368 ? 20.069 -12.307 -13.482 1.00 98.75 368 ASP A C 1
ATOM 2917 O O . ASP A 1 368 ? 20.097 -11.862 -12.326 1.00 98.75 368 ASP A O 1
ATOM 2921 N N . TRP A 1 369 ? 20.573 -11.614 -14.509 1.00 98.75 369 TRP A N 1
ATOM 2922 C CA . TRP A 1 369 ? 21.135 -10.275 -14.346 1.00 98.75 369 TRP A CA 1
ATOM 2923 C C . TRP A 1 369 ? 20.094 -9.296 -13.792 1.00 98.75 369 TRP A C 1
ATOM 2925 O O . TRP A 1 369 ? 20.379 -8.573 -12.833 1.00 98.75 369 TRP A O 1
ATOM 2935 N N . LEU A 1 370 ? 18.882 -9.288 -14.355 1.00 98.75 370 LEU A N 1
ATOM 2936 C CA . LEU A 1 370 ? 17.811 -8.395 -13.922 1.00 98.75 370 LEU A CA 1
ATOM 2937 C C . LEU A 1 370 ? 17.456 -8.628 -12.453 1.00 98.75 370 LEU A C 1
ATOM 2939 O O . LEU A 1 370 ? 17.364 -7.664 -11.695 1.00 98.75 370 LEU A O 1
ATOM 2943 N N . ALA A 1 371 ? 17.293 -9.886 -12.042 1.00 98.75 371 ALA A N 1
ATOM 2944 C CA . ALA A 1 371 ? 16.972 -10.256 -10.671 1.00 98.75 371 ALA A CA 1
ATOM 2945 C C . ALA A 1 371 ? 18.049 -9.759 -9.702 1.00 98.75 371 ALA A C 1
ATOM 2947 O O . ALA A 1 371 ? 17.728 -9.118 -8.697 1.00 98.75 371 ALA A O 1
ATOM 2948 N N . LYS A 1 372 ? 19.330 -9.957 -10.041 1.00 98.75 372 LYS A N 1
ATOM 2949 C CA . LYS A 1 372 ? 20.450 -9.437 -9.250 1.00 98.75 372 LYS A CA 1
ATOM 2950 C C . LYS A 1 372 ? 20.388 -7.915 -9.119 1.00 98.75 372 LYS A C 1
ATOM 2952 O O . LYS A 1 372 ? 20.462 -7.404 -7.999 1.00 98.75 372 LYS A O 1
ATOM 2957 N N . GLN A 1 373 ? 20.242 -7.184 -10.227 1.00 98.75 373 GLN A N 1
ATOM 2958 C CA . GLN A 1 373 ? 20.190 -5.717 -10.197 1.00 98.75 373 GLN A CA 1
ATOM 2959 C C . GLN A 1 373 ? 18.989 -5.206 -9.401 1.00 98.75 373 GLN A C 1
ATOM 2961 O O . GLN A 1 373 ? 19.122 -4.268 -8.613 1.00 98.75 373 GLN A O 1
ATOM 2966 N N . TYR A 1 374 ? 17.837 -5.849 -9.572 1.00 98.75 374 TYR A N 1
ATOM 2967 C CA . TYR A 1 374 ? 16.596 -5.456 -8.932 1.00 98.75 374 TYR A CA 1
ATOM 2968 C C . TYR A 1 374 ? 16.661 -5.661 -7.418 1.00 98.75 374 TYR A C 1
ATOM 2970 O O . TYR A 1 374 ? 16.511 -4.703 -6.663 1.00 98.75 374 TYR A O 1
ATOM 2978 N N . VAL A 1 375 ? 16.985 -6.874 -6.962 1.00 98.75 375 VAL A N 1
ATOM 2979 C CA . VAL A 1 375 ? 17.090 -7.185 -5.530 1.00 98.75 375 VAL A CA 1
ATOM 2980 C C . VAL A 1 375 ? 18.195 -6.362 -4.864 1.00 98.75 375 VAL A C 1
ATOM 2982 O O . VAL A 1 375 ? 17.995 -5.857 -3.762 1.00 98.75 375 VAL A O 1
ATOM 2985 N N . THR A 1 376 ? 19.330 -6.137 -5.535 1.00 98.81 376 THR A N 1
ATOM 2986 C CA . THR A 1 376 ? 20.388 -5.260 -4.999 1.00 98.81 376 THR A CA 1
ATOM 2987 C C . THR A 1 376 ? 19.882 -3.832 -4.790 1.00 98.81 376 THR A C 1
ATOM 2989 O O . THR A 1 376 ? 20.130 -3.247 -3.735 1.00 98.81 376 THR A O 1
ATOM 2992 N N . ALA A 1 377 ? 19.136 -3.274 -5.751 1.00 98.81 377 ALA A N 1
ATOM 2993 C CA . ALA A 1 377 ? 18.539 -1.951 -5.599 1.00 98.81 377 ALA A CA 1
ATOM 2994 C C . ALA A 1 377 ? 17.549 -1.907 -4.426 1.00 98.81 377 ALA A C 1
ATOM 2996 O O . ALA A 1 377 ? 17.605 -0.976 -3.623 1.00 98.81 377 ALA A O 1
ATOM 2997 N N . LEU A 1 378 ? 16.689 -2.920 -4.283 1.00 98.81 378 LEU A N 1
ATOM 2998 C CA . LEU A 1 378 ? 15.711 -2.981 -3.194 1.00 98.81 378 LEU A CA 1
ATOM 2999 C C . LEU A 1 378 ? 16.366 -3.141 -1.818 1.00 98.81 378 LEU A C 1
ATOM 3001 O O . LEU A 1 378 ? 15.955 -2.472 -0.873 1.00 98.81 378 LEU A O 1
ATOM 3005 N N . ASN A 1 379 ? 17.429 -3.940 -1.701 1.00 98.88 379 ASN A N 1
ATOM 3006 C CA . ASN A 1 379 ? 18.191 -4.065 -0.456 1.00 98.88 379 ASN A CA 1
ATOM 3007 C C . ASN A 1 379 ? 18.717 -2.704 0.019 1.00 98.88 379 ASN A C 1
ATOM 3009 O O . ASN A 1 379 ? 18.558 -2.356 1.189 1.00 98.88 379 ASN A O 1
ATOM 3013 N N . ILE A 1 380 ? 19.285 -1.907 -0.895 1.00 98.88 380 ILE A N 1
ATOM 3014 C CA . ILE A 1 380 ? 19.751 -0.547 -0.588 1.00 98.88 380 ILE A CA 1
ATOM 3015 C C . ILE A 1 380 ? 18.570 0.339 -0.182 1.00 98.88 380 ILE A C 1
ATOM 3017 O O . ILE A 1 380 ? 18.629 1.011 0.847 1.00 98.88 380 ILE A O 1
ATOM 3021 N N . ILE A 1 381 ? 17.488 0.330 -0.966 1.00 98.88 381 ILE A N 1
ATOM 3022 C CA . ILE A 1 381 ? 16.309 1.164 -0.713 1.00 98.88 381 ILE A CA 1
ATOM 3023 C C . ILE A 1 381 ? 15.729 0.892 0.670 1.00 98.88 381 ILE A C 1
ATOM 3025 O O . ILE A 1 381 ? 15.531 1.827 1.439 1.00 98.88 381 ILE A O 1
ATOM 3029 N N . HIS A 1 382 ? 15.458 -0.364 1.013 1.00 98.88 382 HIS A N 1
ATOM 3030 C CA . HIS A 1 382 ? 14.763 -0.670 2.259 1.00 98.88 382 HIS A CA 1
ATOM 3031 C C . HIS A 1 382 ? 15.654 -0.496 3.484 1.00 98.88 382 HIS A C 1
ATOM 3033 O O . HIS A 1 382 ? 15.164 0.003 4.494 1.00 98.88 382 HIS A O 1
ATOM 3039 N N . TYR A 1 383 ? 16.958 -0.765 3.366 1.00 98.88 383 TYR A N 1
ATOM 3040 C CA . TYR A 1 383 ? 17.919 -0.406 4.407 1.00 98.88 383 TYR A CA 1
ATOM 3041 C C . TYR A 1 383 ? 17.909 1.106 4.690 1.00 98.88 383 TYR A C 1
ATOM 3043 O O . TYR A 1 383 ? 17.834 1.536 5.841 1.00 98.88 383 TYR A O 1
ATOM 3051 N N . MET A 1 384 ? 17.950 1.932 3.639 1.00 98.88 384 MET A N 1
ATOM 3052 C CA . MET A 1 384 ? 17.939 3.391 3.784 1.00 98.88 384 MET A CA 1
ATOM 3053 C C . MET A 1 384 ? 16.592 3.919 4.273 1.00 98.88 384 MET A C 1
ATOM 3055 O O . MET A 1 384 ? 16.561 4.885 5.036 1.00 98.88 384 MET A O 1
ATOM 3059 N N . HIS A 1 385 ? 15.491 3.274 3.889 1.00 98.81 385 HIS A N 1
ATOM 3060 C CA . HIS A 1 385 ? 14.161 3.676 4.321 1.00 98.81 385 HIS A CA 1
ATOM 3061 C C . HIS A 1 385 ? 13.935 3.367 5.803 1.00 98.81 385 HIS A C 1
ATOM 3063 O O . HIS A 1 385 ? 13.443 4.238 6.515 1.00 98.81 385 HIS A O 1
ATOM 3069 N N . ASP A 1 386 ? 14.354 2.193 6.290 1.00 98.81 386 ASP A N 1
ATOM 3070 C 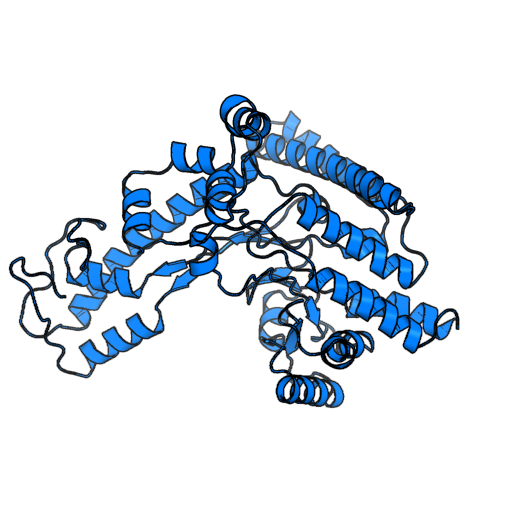CA . ASP A 1 386 ? 14.327 1.880 7.727 1.00 98.81 386 ASP A CA 1
ATOM 3071 C C . ASP A 1 386 ? 15.173 2.890 8.512 1.00 98.81 386 ASP A C 1
ATOM 3073 O O . ASP A 1 386 ? 14.740 3.415 9.530 1.00 98.81 386 ASP A O 1
ATOM 3077 N N . LYS A 1 387 ? 16.357 3.244 8.003 1.00 98.81 387 LYS A N 1
ATOM 3078 C CA . LYS A 1 387 ? 17.261 4.170 8.692 1.00 98.81 387 LYS A CA 1
ATOM 3079 C C . LYS A 1 387 ? 16.766 5.616 8.718 1.00 98.81 387 LYS A C 1
ATOM 3081 O O . LYS A 1 387 ? 16.953 6.326 9.704 1.00 98.81 387 LYS A O 1
ATOM 3086 N N . TYR A 1 388 ? 16.218 6.103 7.608 1.00 98.81 388 TYR A N 1
ATOM 3087 C CA . TYR A 1 388 ? 15.968 7.531 7.427 1.00 98.81 388 TYR A CA 1
ATOM 3088 C C . TYR A 1 388 ? 14.493 7.914 7.406 1.00 98.81 388 TYR A C 1
ATOM 3090 O O . TYR A 1 388 ? 14.218 9.102 7.565 1.00 98.81 388 TYR A O 1
ATOM 3098 N N . SER A 1 389 ? 13.569 6.971 7.255 1.00 98.75 389 SER A N 1
ATOM 3099 C CA . SER A 1 389 ? 12.128 7.230 7.199 1.00 98.75 389 SER A CA 1
ATOM 3100 C C . SER A 1 389 ? 11.320 6.074 7.796 1.00 98.75 389 SER A C 1
ATOM 3102 O O . SER A 1 389 ? 10.339 5.631 7.202 1.00 98.75 389 SER A O 1
ATOM 3104 N N . TYR A 1 390 ? 11.737 5.572 8.960 1.00 98.88 390 TYR A N 1
ATOM 3105 C CA . TYR A 1 390 ? 11.003 4.529 9.669 1.00 98.88 390 TYR A CA 1
ATOM 3106 C C . TYR A 1 390 ? 9.557 4.952 9.964 1.00 98.88 390 TYR A C 1
ATOM 3108 O O . TYR A 1 390 ? 9.307 6.025 10.521 1.00 98.88 390 TYR A O 1
ATOM 3116 N N . GLU A 1 391 ? 8.594 4.101 9.620 1.00 98.88 391 GLU A N 1
ATOM 3117 C CA . GLU A 1 391 ? 7.157 4.364 9.720 1.00 98.88 391 GLU A CA 1
ATOM 3118 C C . GLU A 1 391 ? 6.621 4.173 11.148 1.00 98.88 391 GLU A C 1
ATOM 3120 O O . GLU A 1 391 ? 5.672 3.423 11.383 1.00 98.88 391 GLU A O 1
ATOM 3125 N N . ALA A 1 392 ? 7.224 4.864 12.119 1.00 98.88 392 ALA A N 1
ATOM 3126 C CA . ALA A 1 392 ? 7.034 4.633 13.551 1.00 98.88 392 ALA A CA 1
ATOM 3127 C C . ALA A 1 392 ? 5.561 4.559 13.991 1.00 98.88 392 ALA A C 1
ATOM 3129 O O . ALA A 1 392 ? 5.197 3.641 14.722 1.00 98.88 392 ALA A O 1
ATOM 3130 N N . SER A 1 393 ? 4.694 5.468 13.524 1.00 98.88 393 SER A N 1
ATOM 3131 C CA . SER A 1 393 ? 3.270 5.468 13.900 1.00 98.88 393 SER A CA 1
ATOM 3132 C C . SER A 1 393 ? 2.484 4.275 13.344 1.00 98.88 393 SER A C 1
ATOM 3134 O O . SER A 1 393 ? 1.524 3.845 13.976 1.00 98.88 393 SER A O 1
ATOM 3136 N N . LEU A 1 394 ? 2.891 3.705 12.205 1.00 98.88 394 LEU A N 1
ATOM 3137 C CA . LEU A 1 394 ? 2.268 2.507 11.634 1.00 98.88 394 LEU A CA 1
ATOM 3138 C C . LEU A 1 394 ? 2.816 1.246 12.308 1.00 98.88 394 LEU A C 1
ATOM 3140 O O . LEU A 1 394 ? 2.052 0.362 12.701 1.00 98.88 394 LEU A O 1
ATOM 3144 N N . MET A 1 395 ? 4.138 1.173 12.480 1.00 98.94 395 MET A N 1
ATOM 3145 C CA . MET A 1 395 ? 4.811 0.032 13.109 1.00 98.94 395 MET A CA 1
ATOM 3146 C C . MET A 1 395 ? 4.464 -0.092 14.597 1.00 98.94 395 MET A C 1
ATOM 3148 O O . MET A 1 395 ? 4.438 -1.193 15.145 1.00 98.94 395 MET A O 1
ATOM 3152 N N . ALA A 1 396 ? 4.096 1.015 15.248 1.00 98.94 396 ALA A N 1
ATOM 3153 C CA . ALA A 1 396 ? 3.582 1.000 16.613 1.00 98.94 396 ALA A CA 1
ATOM 3154 C C . ALA A 1 396 ? 2.267 0.226 16.758 1.00 98.94 396 ALA A C 1
ATOM 3156 O O . ALA A 1 396 ? 1.933 -0.229 17.849 1.00 98.94 396 ALA A O 1
ATOM 3157 N N . LEU A 1 397 ? 1.541 0.058 15.655 1.00 98.88 397 LEU A N 1
ATOM 3158 C CA . LEU A 1 397 ? 0.283 -0.675 15.579 1.00 98.88 397 LEU A CA 1
ATOM 3159 C C . LEU A 1 397 ? 0.470 -2.066 14.955 1.00 98.88 397 LEU A C 1
ATOM 3161 O O . LEU A 1 397 ? -0.476 -2.646 14.434 1.00 98.88 397 LEU A O 1
ATOM 3165 N N . HIS A 1 398 ? 1.691 -2.597 15.014 1.00 98.94 398 HIS A N 1
ATOM 3166 C CA . HIS A 1 398 ? 2.017 -3.988 14.714 1.00 98.94 398 HIS A CA 1
ATOM 3167 C C . HIS A 1 398 ? 2.505 -4.722 15.967 1.00 98.94 398 HIS A C 1
ATOM 3169 O O . HIS A 1 398 ? 2.835 -4.110 16.988 1.00 98.94 398 HIS A O 1
ATOM 3175 N N . ASP A 1 399 ? 2.578 -6.046 15.881 1.00 98.81 399 ASP A N 1
ATOM 3176 C CA . ASP A 1 399 ? 3.276 -6.890 16.850 1.00 98.81 399 ASP A CA 1
ATOM 3177 C C . ASP A 1 399 ? 4.791 -6.597 16.847 1.00 98.81 399 ASP A C 1
ATOM 3179 O O . ASP A 1 399 ? 5.298 -5.868 15.992 1.00 98.81 399 ASP A O 1
ATOM 3183 N N . ARG A 1 400 ? 5.522 -7.139 17.833 1.00 98.75 400 ARG A N 1
ATOM 3184 C CA . ARG A 1 400 ? 6.972 -6.910 17.977 1.00 98.75 400 ARG A CA 1
ATOM 3185 C C . ARG A 1 400 ? 7.742 -7.346 16.731 1.00 98.75 400 ARG A C 1
ATOM 3187 O O . ARG A 1 400 ? 8.531 -6.580 16.184 1.00 98.75 400 ARG A O 1
ATOM 3194 N N . ASP A 1 401 ? 7.491 -8.579 16.301 1.00 98.62 401 ASP A N 1
ATOM 3195 C CA . ASP A 1 401 ? 8.188 -9.209 15.189 1.00 98.62 401 ASP A CA 1
ATOM 3196 C C . ASP A 1 401 ? 7.238 -9.287 13.995 1.00 98.62 401 ASP A C 1
ATOM 3198 O O . ASP A 1 401 ? 6.285 -10.065 13.978 1.00 98.62 401 ASP A O 1
ATOM 3202 N N . VAL A 1 402 ? 7.493 -8.442 13.000 1.00 98.56 402 VAL A N 1
ATOM 3203 C CA . VAL A 1 402 ? 6.671 -8.338 11.791 1.00 98.56 402 VAL A CA 1
ATOM 3204 C C . VAL A 1 402 ? 7.325 -9.115 10.659 1.00 98.56 402 VAL A C 1
ATOM 3206 O O . VAL A 1 402 ? 8.500 -8.891 10.342 1.00 98.56 402 VAL A O 1
ATOM 3209 N N . ILE A 1 403 ? 6.555 -9.991 10.011 1.00 98.75 403 ILE A N 1
ATOM 3210 C CA . ILE A 1 403 ? 6.998 -10.688 8.800 1.00 98.75 403 ILE A CA 1
ATOM 3211 C C . ILE A 1 403 ? 7.173 -9.656 7.685 1.00 98.75 403 ILE A C 1
ATOM 3213 O O . ILE A 1 403 ? 6.275 -8.858 7.417 1.00 98.75 403 ILE A O 1
ATOM 3217 N N . ARG A 1 404 ? 8.328 -9.687 7.019 1.00 98.56 404 ARG A N 1
ATOM 3218 C CA . ARG A 1 404 ? 8.662 -8.797 5.905 1.00 98.56 404 ARG A CA 1
ATOM 3219 C C . ARG A 1 404 ? 8.886 -9.622 4.649 1.00 98.56 404 ARG A C 1
ATOM 3221 O O . ARG A 1 404 ? 9.680 -10.558 4.662 1.00 98.56 404 ARG A O 1
ATOM 3228 N N . THR A 1 405 ? 8.215 -9.254 3.566 1.00 98.44 405 THR A N 1
ATOM 3229 C CA . THR A 1 405 ? 8.434 -9.846 2.239 1.00 98.44 405 THR A CA 1
ATOM 3230 C C . THR A 1 405 ? 9.014 -8.808 1.288 1.00 98.44 405 THR A C 1
ATOM 3232 O O . THR A 1 405 ? 8.665 -7.631 1.367 1.00 98.44 405 THR A O 1
ATOM 3235 N N . MET A 1 406 ? 9.907 -9.228 0.391 1.00 98.56 406 MET A N 1
ATOM 3236 C CA . MET A 1 406 ? 10.425 -8.374 -0.679 1.00 98.56 406 MET A CA 1
ATOM 3237 C C . MET A 1 406 ? 9.502 -8.483 -1.895 1.00 98.56 406 MET A C 1
ATOM 3239 O O . MET A 1 406 ? 9.511 -9.495 -2.594 1.00 98.56 406 MET A O 1
ATOM 3243 N N . ALA A 1 407 ? 8.673 -7.467 -2.133 1.00 97.94 407 ALA A N 1
ATOM 3244 C CA . ALA A 1 407 ? 7.647 -7.506 -3.170 1.00 97.94 407 ALA A CA 1
ATOM 3245 C C . ALA A 1 407 ? 8.207 -7.059 -4.532 1.00 97.94 407 ALA A C 1
ATOM 3247 O O . ALA A 1 407 ? 8.128 -5.882 -4.891 1.00 97.94 407 ALA A O 1
ATOM 3248 N N . CYS A 1 408 ? 8.755 -8.006 -5.297 1.00 98.12 408 CYS A N 1
ATOM 3249 C CA . CYS A 1 408 ? 9.265 -7.782 -6.653 1.00 98.12 408 CYS A CA 1
ATOM 3250 C C . CYS A 1 408 ? 8.132 -7.843 -7.690 1.00 98.12 408 CYS A C 1
ATOM 3252 O O . CYS A 1 408 ? 7.499 -8.884 -7.860 1.00 98.12 408 CYS A O 1
ATOM 3254 N N . GLY A 1 409 ? 7.882 -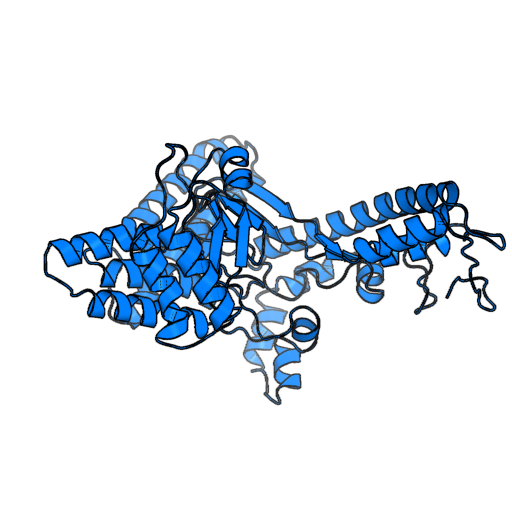6.743 -8.403 1.00 97.25 409 GLY A N 1
ATOM 3255 C CA . GLY A 1 409 ? 6.866 -6.690 -9.456 1.00 97.25 409 GLY A CA 1
ATOM 3256 C C . GLY A 1 409 ? 7.438 -6.918 -10.855 1.00 97.25 409 GLY A C 1
ATOM 3257 O O . GLY A 1 409 ? 8.607 -6.640 -11.120 1.00 97.25 409 GLY A O 1
ATOM 3258 N N . ILE A 1 410 ? 6.586 -7.354 -11.782 1.00 97.75 410 ILE A N 1
ATOM 3259 C CA . ILE A 1 410 ? 6.917 -7.520 -13.202 1.00 97.75 410 ILE A CA 1
ATOM 3260 C C . ILE A 1 410 ? 5.987 -6.638 -14.044 1.00 97.75 410 ILE A C 1
ATOM 3262 O O . ILE A 1 410 ? 4.778 -6.597 -13.823 1.00 97.75 410 ILE A O 1
ATOM 3266 N N . ALA A 1 411 ? 6.552 -5.929 -15.017 1.00 97.25 411 ALA A N 1
ATOM 3267 C CA . ALA A 1 411 ? 5.850 -5.132 -16.015 1.00 97.25 411 ALA A CA 1
ATOM 3268 C C . ALA A 1 411 ? 6.039 -5.728 -17.416 1.00 97.25 411 ALA A C 1
ATOM 3270 O O . ALA A 1 411 ? 7.087 -6.299 -17.719 1.00 97.25 411 ALA A O 1
ATOM 3271 N N . GLY A 1 412 ? 5.037 -5.555 -18.283 1.00 97.25 412 GLY A N 1
ATOM 3272 C CA . GLY A 1 412 ? 5.111 -5.998 -19.679 1.00 97.25 412 GLY A CA 1
ATOM 3273 C C . GLY A 1 412 ? 5.017 -7.514 -19.867 1.00 97.25 412 GLY A C 1
ATOM 3274 O O . GLY A 1 412 ? 5.492 -8.021 -20.877 1.00 97.25 412 GLY A O 1
ATOM 3275 N N . LEU A 1 413 ? 4.413 -8.237 -18.914 1.00 98.25 413 LEU A N 1
ATOM 3276 C CA . LEU A 1 413 ? 4.301 -9.698 -18.970 1.00 98.25 413 LEU A CA 1
ATOM 3277 C C . LEU A 1 413 ? 3.603 -10.183 -20.250 1.00 98.25 413 LEU A C 1
ATOM 3279 O O . LEU A 1 413 ? 4.131 -11.065 -20.916 1.00 98.25 413 LEU A O 1
ATOM 3283 N N . SER A 1 414 ? 2.458 -9.595 -20.620 1.00 98.12 414 SER A N 1
ATOM 3284 C CA . SER A 1 414 ? 1.737 -9.977 -21.845 1.00 98.12 414 SER A CA 1
ATOM 3285 C C . SER A 1 414 ? 2.536 -9.663 -23.107 1.00 98.12 414 SER A C 1
ATOM 3287 O O . SER A 1 414 ? 2.609 -10.499 -23.993 1.00 98.12 414 SER A O 1
ATOM 3289 N N . VAL A 1 415 ? 3.218 -8.514 -23.160 1.00 98.62 415 VAL A N 1
ATOM 3290 C CA . VAL A 1 415 ? 4.092 -8.154 -24.290 1.00 98.62 415 VAL A CA 1
ATOM 3291 C C . VAL A 1 415 ? 5.209 -9.183 -24.461 1.00 98.62 415 VAL A C 1
ATOM 3293 O O . VAL A 1 415 ? 5.468 -9.619 -25.580 1.00 98.62 415 VAL A O 1
ATOM 3296 N N . ALA A 1 416 ? 5.845 -9.607 -23.366 1.00 98.44 416 ALA A N 1
ATOM 3297 C CA . ALA A 1 416 ? 6.852 -10.661 -23.405 1.00 98.44 416 ALA A CA 1
ATOM 3298 C C . ALA A 1 416 ? 6.240 -12.007 -23.845 1.00 98.44 416 ALA A C 1
ATOM 3300 O O . ALA A 1 416 ? 6.741 -12.643 -24.769 1.00 98.44 416 ALA A O 1
ATOM 3301 N N . ALA A 1 417 ? 5.125 -12.424 -23.243 1.00 98.62 417 ALA A N 1
ATOM 3302 C CA . ALA A 1 417 ? 4.461 -13.681 -23.584 1.00 98.62 417 ALA A CA 1
ATOM 3303 C C . ALA A 1 417 ? 4.037 -13.740 -25.064 1.00 98.62 417 ALA A C 1
ATOM 3305 O O . ALA A 1 417 ? 4.326 -14.720 -25.752 1.00 98.62 417 ALA A O 1
ATOM 3306 N N . ASP A 1 418 ? 3.424 -12.674 -25.577 1.00 98.69 418 ASP A N 1
ATOM 3307 C CA . ASP A 1 418 ? 2.974 -12.585 -26.966 1.00 98.69 418 ASP A CA 1
ATOM 3308 C C . ASP A 1 418 ? 4.154 -12.508 -27.940 1.00 98.69 418 ASP A C 1
ATOM 3310 O O . ASP A 1 418 ? 4.109 -13.123 -29.004 1.00 98.69 418 ASP A O 1
ATOM 3314 N N . SER A 1 419 ? 5.245 -11.831 -27.566 1.00 98.69 419 SER A N 1
ATOM 3315 C CA . SER A 1 419 ? 6.474 -11.802 -28.373 1.00 98.69 419 SER A CA 1
ATOM 3316 C C . SER A 1 419 ? 7.097 -13.194 -28.490 1.00 98.69 419 SER A C 1
ATOM 3318 O O . SER A 1 419 ? 7.414 -13.637 -29.593 1.00 98.69 419 SER A O 1
ATOM 3320 N N . LEU A 1 420 ? 7.197 -13.932 -27.378 1.00 98.69 420 LEU A N 1
ATOM 3321 C CA . LEU A 1 420 ? 7.648 -15.328 -27.377 1.00 98.69 420 LEU A CA 1
ATOM 3322 C C . LEU A 1 420 ? 6.728 -16.223 -28.213 1.00 98.69 420 LEU A C 1
ATOM 3324 O O . LEU A 1 420 ? 7.205 -17.060 -28.980 1.00 98.69 420 LEU A O 1
ATOM 3328 N N . SER A 1 421 ? 5.413 -16.023 -28.103 1.00 98.75 421 SER A N 1
ATOM 3329 C CA . SER A 1 421 ? 4.416 -16.732 -28.907 1.00 98.75 421 SER A CA 1
ATOM 3330 C C . SER A 1 421 ? 4.609 -16.465 -30.402 1.00 98.75 421 SER A C 1
ATOM 3332 O O . SER A 1 421 ? 4.682 -17.406 -31.191 1.00 98.75 421 SER A O 1
ATOM 3334 N N . ALA A 1 422 ? 4.785 -15.203 -30.805 1.00 98.81 422 ALA A N 1
ATOM 3335 C CA . ALA A 1 422 ? 5.029 -14.833 -32.195 1.00 98.81 422 ALA A CA 1
ATOM 3336 C C . ALA A 1 422 ? 6.323 -15.459 -32.733 1.00 98.81 422 ALA A C 1
ATOM 3338 O O . ALA A 1 422 ? 6.328 -15.993 -33.840 1.00 98.81 422 ALA A O 1
ATOM 3339 N N . ILE A 1 423 ? 7.403 -15.455 -31.948 1.00 98.69 423 ILE A N 1
ATOM 3340 C CA . ILE A 1 423 ? 8.675 -16.082 -32.335 1.00 98.69 423 ILE A CA 1
ATOM 3341 C C . ILE A 1 423 ? 8.509 -17.599 -32.513 1.00 98.69 423 ILE A C 1
ATOM 3343 O O . ILE A 1 423 ? 9.089 -18.180 -33.425 1.00 98.69 423 ILE A O 1
ATOM 3347 N N . LYS A 1 424 ? 7.693 -18.247 -31.673 1.00 98.56 424 LYS A N 1
ATOM 3348 C CA . LYS A 1 424 ? 7.481 -19.700 -31.714 1.00 98.56 424 LYS A CA 1
ATOM 3349 C C . LYS A 1 424 ? 6.531 -20.158 -32.819 1.00 98.56 424 LYS A C 1
ATOM 3351 O O . LYS A 1 424 ? 6.753 -21.206 -33.420 1.00 98.56 424 LYS A O 1
ATOM 3356 N N . TYR A 1 425 ? 5.455 -19.411 -33.051 1.00 98.56 425 TYR A N 1
ATOM 3357 C CA . TYR A 1 425 ? 4.337 -19.842 -33.897 1.00 98.56 425 TYR A CA 1
ATOM 3358 C C . TYR A 1 425 ? 4.208 -19.053 -35.208 1.00 98.56 425 TYR A C 1
ATOM 3360 O O . TYR A 1 425 ? 3.379 -19.403 -36.048 1.00 98.56 425 TYR A O 1
ATOM 3368 N N . ALA A 1 426 ? 5.025 -18.019 -35.420 1.00 98.50 426 ALA A N 1
ATOM 3369 C CA . ALA A 1 426 ? 5.093 -17.256 -36.664 1.00 98.50 426 ALA A CA 1
ATOM 3370 C C . ALA A 1 426 ? 6.543 -17.134 -37.171 1.00 98.50 426 ALA A C 1
ATOM 3372 O O . ALA A 1 426 ? 7.464 -17.773 -36.672 1.00 98.50 426 ALA A O 1
ATOM 3373 N N . LYS A 1 427 ? 6.752 -16.335 -38.226 1.00 98.12 427 LYS A N 1
ATOM 3374 C CA . LYS A 1 427 ? 8.083 -16.030 -38.775 1.00 98.12 427 LYS A CA 1
ATOM 3375 C C . LYS A 1 427 ? 8.459 -14.591 -38.445 1.00 98.12 427 LYS A C 1
ATOM 3377 O O . LYS A 1 427 ? 8.197 -13.689 -39.240 1.00 98.12 427 LYS A O 1
ATOM 3382 N N . VAL A 1 428 ? 9.062 -14.383 -37.279 1.00 98.56 428 VAL A N 1
ATOM 3383 C CA . VAL A 1 428 ? 9.493 -13.055 -36.822 1.00 98.56 428 VAL A CA 1
ATOM 3384 C C . VAL A 1 428 ? 10.857 -12.723 -37.415 1.00 98.56 428 VAL A C 1
ATOM 3386 O O . VAL A 1 428 ? 11.843 -13.391 -37.112 1.00 98.56 428 VAL A O 1
ATOM 3389 N N . LYS A 1 429 ? 10.906 -11.690 -38.262 1.00 98.19 429 LYS A N 1
ATOM 3390 C CA . LYS A 1 429 ? 12.136 -11.192 -38.886 1.00 98.19 429 LYS A CA 1
ATOM 3391 C C . LYS A 1 429 ? 12.577 -9.889 -38.217 1.00 98.19 429 LYS A C 1
ATOM 3393 O O . LYS A 1 429 ? 11.835 -8.913 -38.331 1.00 98.19 429 LYS A O 1
ATOM 3398 N N . PRO A 1 430 ? 13.738 -9.838 -37.541 1.00 97.69 430 PRO A N 1
ATOM 3399 C CA . PRO A 1 430 ? 14.223 -8.596 -36.950 1.00 97.69 430 PRO A CA 1
ATOM 3400 C C . PRO A 1 430 ? 14.571 -7.571 -38.029 1.00 97.69 430 PRO A C 1
ATOM 3402 O O . PRO A 1 430 ? 15.288 -7.890 -38.981 1.00 97.69 430 PRO A O 1
ATOM 3405 N N . ILE A 1 431 ? 14.110 -6.335 -37.853 1.00 98.00 431 ILE A N 1
ATOM 3406 C CA . ILE A 1 431 ? 14.573 -5.185 -38.631 1.00 98.00 431 ILE A CA 1
ATOM 3407 C C . ILE A 1 431 ? 15.733 -4.577 -37.853 1.00 98.00 431 ILE A C 1
ATOM 3409 O O . ILE A 1 431 ? 15.579 -4.260 -36.677 1.00 98.00 431 ILE A O 1
ATOM 3413 N N . ARG A 1 432 ? 16.904 -4.483 -38.489 1.00 97.12 432 ARG A N 1
ATOM 3414 C CA . ARG A 1 432 ? 18.132 -4.015 -37.844 1.00 97.12 432 ARG A CA 1
ATOM 3415 C C . ARG A 1 432 ? 18.596 -2.683 -38.414 1.00 97.12 432 ARG A C 1
ATOM 3417 O O . ARG A 1 432 ? 18.428 -2.448 -39.611 1.00 97.12 432 ARG A O 1
ATOM 3424 N N . ASP A 1 433 ? 19.177 -1.847 -37.562 1.00 96.06 433 ASP A N 1
ATOM 3425 C CA . ASP A 1 433 ? 19.820 -0.592 -37.961 1.00 96.06 433 ASP A CA 1
ATOM 3426 C C . ASP A 1 433 ? 21.266 -0.799 -38.465 1.00 96.06 433 ASP A C 1
ATOM 3428 O O . ASP A 1 433 ? 21.724 -1.937 -38.619 1.00 96.06 433 ASP A O 1
ATOM 3432 N N . GLU A 1 434 ? 21.994 0.294 -38.743 1.00 95.38 434 GLU A N 1
ATOM 3433 C CA . GLU A 1 434 ? 23.390 0.241 -39.211 1.00 95.38 434 GLU A CA 1
ATOM 3434 C C . GLU A 1 434 ? 24.368 -0.450 -38.242 1.00 95.38 434 GLU A C 1
ATOM 3436 O O . GLU A 1 434 ? 25.401 -0.958 -38.684 1.00 95.38 434 GLU A O 1
ATOM 3441 N N . ASP A 1 435 ? 24.033 -0.515 -36.950 1.00 93.19 435 ASP A N 1
ATOM 3442 C CA . ASP A 1 435 ? 24.846 -1.131 -35.899 1.00 93.19 435 ASP A CA 1
ATOM 3443 C C . ASP A 1 435 ? 24.452 -2.603 -35.656 1.00 93.19 435 ASP A C 1
ATOM 3445 O O . ASP A 1 435 ? 25.090 -3.321 -34.879 1.00 93.19 435 ASP A O 1
ATOM 3449 N N . GLY A 1 436 ? 23.406 -3.083 -36.339 1.00 93.12 436 GLY A N 1
ATOM 3450 C CA . GLY A 1 436 ? 22.885 -4.439 -36.204 1.00 93.12 436 GLY A CA 1
ATOM 3451 C C . GLY A 1 436 ? 21.936 -4.637 -35.017 1.00 93.12 436 GLY A C 1
ATOM 3452 O O . GLY A 1 436 ? 21.668 -5.792 -34.668 1.00 93.12 436 GLY A O 1
ATOM 3453 N N . LEU A 1 437 ? 21.428 -3.559 -34.406 1.00 95.81 437 LEU A N 1
ATOM 3454 C CA . LEU A 1 437 ? 20.441 -3.609 -33.320 1.00 95.81 437 LEU A CA 1
ATOM 3455 C C . LEU A 1 437 ? 19.039 -3.824 -33.881 1.00 95.81 437 LEU A C 1
ATOM 3457 O O . LEU A 1 437 ? 18.650 -3.140 -34.823 1.00 95.81 437 LEU A O 1
ATOM 3461 N N . ALA A 1 438 ? 18.268 -4.741 -33.294 1.00 96.00 438 ALA A N 1
ATOM 3462 C CA . ALA A 1 438 ? 16.856 -4.899 -33.622 1.00 96.00 438 ALA A CA 1
ATOM 3463 C C . ALA A 1 438 ? 16.045 -3.737 -33.019 1.00 96.00 438 ALA A C 1
ATOM 3465 O O . ALA A 1 438 ? 16.045 -3.576 -31.792 1.00 96.00 438 ALA A O 1
ATOM 3466 N N . VAL A 1 439 ? 15.383 -2.952 -33.880 1.00 85.25 439 VAL A N 1
ATOM 3467 C CA . VAL A 1 439 ? 14.665 -1.701 -33.545 1.00 85.25 439 VAL A CA 1
ATOM 3468 C C . VAL A 1 439 ? 13.193 -1.714 -33.931 1.00 85.25 439 VAL A C 1
ATOM 3470 O O . VAL A 1 439 ? 12.829 -2.409 -34.910 1.00 85.25 439 VAL A O 1
#

InterPro domains:
  IPR004184 Pyruvate formate lyase domain [PF02901] (9-438)
  IPR004184 Pyruvate formate lyase domain [PS51554] (1-439)
  IPR050244 Autonomous Glycyl Radical Cofactor [PTHR30191] (1-439)

Organism: Klebsiella pneumoniae (NCBI:txid573)

Sequence (439 aa):
MVEGSCKAYNRELDPMLKKIFTEYRKTHNQGVFDVYTPDILRCRKSGVLTGLPDAYGRGRIIGDYRRVALYGIDFLMKDKFAQFNSLQAKLESGEDLEATIRLREEIAEQHRALGQIKEMAAKYGYDISGPATTAQEAIQWTYFGYLAAVKSQNGAAMSFGRTSSFLDIYIERDLQAGKITEQDAQEMVDHLVMKLRMVRFLRTPEYDELFSGDPIWATESIGGMGVDGRTLVTKNSFRFLNTLYTMGPSPEPNITILWSEKLPLSFKKFAAKVSIDTSSLQYENDDLMRPDFNNDDYAIACCVSPMVVGKQMQFFGARANLAKTMLYAINGGVDEKLKMQVGPKSEPIKGDVLNFDEVMDRMDHFMDWLAKQYVTALNIIHYMHDKYSYEASLMALHDRDVIRTMACGIAGLSVAADSLSAIKYAKVKPIRDEDGLAV